Protein AF-A0A8J3J5U0-F1 (afdb_monomer)

Solvent-accessible surface area (backbone atoms only — not comparable to full-atom values): 22933 Å² total; per-residue (Å²): 98,50,50,56,31,54,29,42,77,69,65,77,41,85,82,63,86,63,45,81,45,39,28,64,78,39,50,27,55,73,53,52,75,66,55,39,52,50,54,44,53,35,33,76,72,68,76,41,70,80,75,30,63,83,58,35,53,33,34,42,68,49,36,49,50,44,53,49,60,57,48,64,39,69,44,48,36,51,39,63,75,75,34,54,66,44,64,46,70,44,30,29,45,64,28,76,70,48,70,59,35,47,71,56,46,54,56,49,64,71,42,88,31,40,71,44,25,50,26,11,32,44,29,41,44,35,68,78,40,48,59,72,59,51,49,74,72,51,48,76,70,35,67,56,52,46,47,53,74,72,55,80,90,36,63,71,48,37,39,48,52,17,56,38,28,70,40,40,37,44,87,89,56,94,58,87,37,73,72,82,44,48,76,49,75,56,91,55,31,39,37,38,38,51,44,65,49,48,25,32,24,49,49,85,90,60,44,24,45,47,22,75,67,56,47,54,50,49,67,53,68,74,52,66,90,42,31,29,41,36,35,38,26,22,55,48,75,75,57,44,58,17,53,32,27,44,25,37,25,36,47,52,35,38,60,36,92,49,63,71,52,12,52,52,26,50,48,50,32,72,74,64,70,46,58,44,37,32,40,14,52,68,38,42,47,52,50,42,50,50,52,29,39,46,21,46,22,75,70,31,96,70,41,28,39,30,36,38,37,38,18,22,77,76,31,34,26,37,33,32,44,52,46,51,72,84,67,55,76,28,47,38,32,38,41,33,48,31,16,71,83,60,72,61,53,74,69,55,52,48,50,59,57,45,22,62,32,75,64,44,26,52,52,22,47,49,51,13,45,75,62,67,46,77,80,72,78,59,42,72,48,77,77,42,70,83,38,66,56,45,45,49,71,47,78,49,77,54,88,59,36,33,34,39,36,36,31,26,64,42,62,49,99,87,63,50,69,36,76,37,84,73,47,75,46,79,58,24,84,82,93,76,89,124

InterPro domains:
  IPR018946 PhoD-like phosphatase, metallophosphatase domain [PF09423] (11-345)
  IPR018946 PhoD-like phosphatase, metallophosphatase domain [cd07389] (16-342)
  IPR029052 Metallo-dependent phosphatase-like [SSF56300] (4-319)
  IPR038607 PhoD-like superfamily [G3DSA:3.60.21.70] (2-411)

pLDDT: mean 91.61, std 9.48, range [34.69, 98.69]

Structure (mmCIF, N/CA/C/O backbone):
data_AF-A0A8J3J5U0-F1
#
_entry.id   AF-A0A8J3J5U0-F1
#
loop_
_atom_site.group_PDB
_atom_site.id
_atom_site.type_symbol
_atom_site.label_atom_id
_atom_site.label_alt_id
_atom_site.label_comp_id
_atom_site.label_asym_id
_atom_site.label_entity_id
_atom_site.label_seq_id
_atom_site.pdbx_PDB_ins_code
_atom_site.Cartn_x
_atom_site.Cartn_y
_atom_site.Cartn_z
_atom_site.occupancy
_atom_site.B_iso_or_equiv
_atom_site.auth_seq_id
_atom_site.auth_comp_id
_atom_site.auth_asym_id
_atom_site.auth_atom_id
_atom_site.pdbx_PDB_model_num
ATOM 1 N N . MET A 1 1 ? 12.249 0.630 10.870 1.00 86.06 1 MET A N 1
ATOM 2 C CA . MET A 1 1 ? 12.003 -0.765 11.300 1.00 86.06 1 MET A CA 1
ATOM 3 C C . MET A 1 1 ? 13.074 -1.263 12.272 1.00 86.06 1 MET A C 1
ATOM 5 O O . MET A 1 1 ? 12.746 -2.005 13.189 1.00 86.06 1 MET A O 1
ATOM 9 N N . ASP A 1 2 ? 14.311 -0.785 12.171 1.00 90.19 2 ASP A N 1
ATOM 10 C CA . ASP A 1 2 ? 15.461 -1.238 12.972 1.00 90.19 2 ASP A CA 1
ATOM 11 C C . ASP A 1 2 ? 15.232 -1.073 14.479 1.00 90.19 2 ASP A C 1
ATOM 13 O O . ASP A 1 2 ? 15.513 -1.967 15.272 1.00 90.19 2 ASP A O 1
ATOM 17 N N . THR A 1 3 ? 14.665 0.062 14.904 1.00 91.50 3 THR A N 1
ATOM 18 C CA . THR A 1 3 ? 14.332 0.295 16.318 1.00 91.50 3 THR A CA 1
ATOM 19 C C . THR A 1 3 ? 13.317 -0.722 16.843 1.00 91.50 3 THR A C 1
ATOM 21 O O . THR A 1 3 ? 13.433 -1.167 17.985 1.00 91.50 3 THR A O 1
ATOM 24 N N . PHE A 1 4 ? 12.362 -1.137 16.008 1.00 92.31 4 PHE A N 1
ATOM 25 C CA . PHE A 1 4 ? 11.393 -2.172 16.356 1.00 92.31 4 PHE A CA 1
ATOM 26 C C . PHE A 1 4 ? 12.051 -3.554 16.424 1.00 92.31 4 PHE A C 1
ATOM 28 O O . PHE A 1 4 ? 11.862 -4.255 17.415 1.00 92.31 4 PHE A O 1
ATOM 35 N N . ALA A 1 5 ? 12.907 -3.899 15.457 1.00 93.75 5 ALA A N 1
ATOM 36 C CA . ALA A 1 5 ? 13.697 -5.131 15.483 1.00 93.75 5 ALA A CA 1
ATOM 37 C C . ALA A 1 5 ? 14.547 -5.235 16.764 1.00 93.75 5 ALA A C 1
ATOM 39 O O . ALA A 1 5 ? 14.486 -6.229 17.485 1.00 93.75 5 ALA A O 1
ATOM 40 N N . ARG A 1 6 ? 15.261 -4.161 17.131 1.00 93.31 6 ARG A N 1
ATOM 41 C CA . ARG A 1 6 ? 16.031 -4.093 18.386 1.00 93.31 6 ARG A CA 1
ATOM 42 C C . ARG A 1 6 ? 15.146 -4.234 19.628 1.00 93.31 6 ARG A C 1
ATOM 44 O O . ARG A 1 6 ? 15.577 -4.843 20.605 1.00 93.31 6 ARG A O 1
ATOM 51 N N . ALA A 1 7 ? 13.942 -3.658 19.622 1.00 92.50 7 ALA A N 1
ATOM 52 C CA . ALA A 1 7 ? 12.998 -3.778 20.734 1.00 92.50 7 ALA A CA 1
ATOM 53 C C . ALA A 1 7 ? 12.477 -5.218 20.890 1.00 92.50 7 ALA A C 1
ATOM 55 O O . ALA A 1 7 ? 12.438 -5.735 22.006 1.00 92.50 7 ALA A O 1
ATOM 56 N N . LEU A 1 8 ? 12.157 -5.891 19.781 1.00 94.38 8 LEU A N 1
ATOM 57 C CA . LEU A 1 8 ? 11.786 -7.307 19.775 1.00 94.38 8 LEU A CA 1
ATOM 58 C C . LEU A 1 8 ? 12.929 -8.196 20.271 1.00 94.38 8 LEU A C 1
ATOM 60 O O . LEU A 1 8 ? 12.720 -9.014 21.163 1.00 94.38 8 LEU A O 1
ATOM 64 N N . ALA A 1 9 ? 14.152 -7.989 19.774 1.00 93.56 9 ALA A N 1
ATOM 65 C CA . ALA A 1 9 ? 15.324 -8.769 20.179 1.00 93.56 9 ALA A CA 1
ATOM 66 C C . ALA A 1 9 ? 15.627 -8.654 21.685 1.00 93.56 9 ALA A C 1
ATOM 68 O O . ALA A 1 9 ? 16.123 -9.595 22.299 1.00 93.56 9 ALA A O 1
ATOM 69 N N . LYS A 1 10 ? 15.307 -7.505 22.294 1.00 93.19 10 LYS A N 1
ATOM 70 C CA . LYS A 1 10 ? 15.446 -7.256 23.739 1.00 93.19 10 LYS A CA 1
ATOM 71 C C . LYS A 1 10 ? 14.232 -7.708 24.563 1.00 93.19 10 LYS A C 1
ATOM 73 O O . LYS A 1 10 ? 14.264 -7.576 25.784 1.00 93.19 10 LYS A O 1
ATOM 78 N N . GLY A 1 11 ? 13.156 -8.178 23.929 1.00 91.44 11 GLY A N 1
ATOM 79 C CA . GLY A 1 11 ? 11.898 -8.529 24.596 1.00 91.44 11 GLY A CA 1
ATOM 80 C C . GLY A 1 11 ? 11.127 -7.330 25.162 1.00 91.44 11 GLY A C 1
ATOM 81 O O . GLY A 1 11 ? 10.267 -7.506 26.022 1.00 91.44 11 GLY A O 1
ATOM 82 N N . SER A 1 12 ? 11.427 -6.106 24.716 1.00 89.44 12 SER A N 1
ATOM 83 C CA . SER A 1 12 ? 10.750 -4.881 25.171 1.00 89.44 12 SER A CA 1
ATOM 84 C C . SER A 1 12 ? 9.541 -4.492 24.312 1.00 89.44 12 SER A C 1
ATOM 86 O O . SER A 1 12 ? 8.812 -3.560 24.656 1.00 89.44 12 SER A O 1
ATOM 88 N N . ALA A 1 13 ? 9.296 -5.217 23.220 1.00 88.06 13 ALA A N 1
ATOM 89 C CA . ALA A 1 13 ? 8.082 -5.149 22.416 1.00 88.06 13 ALA A CA 1
ATOM 90 C C . ALA A 1 13 ? 7.481 -6.560 22.252 1.00 88.06 13 ALA A C 1
ATOM 92 O O . ALA A 1 13 ? 8.234 -7.534 22.229 1.00 88.06 13 ALA A O 1
ATOM 93 N N . PRO A 1 14 ? 6.145 -6.695 22.155 1.00 88.06 14 PRO A N 1
ATOM 94 C CA . PRO A 1 14 ? 5.520 -7.985 21.887 1.00 88.06 14 PRO A CA 1
ATOM 95 C C . PRO A 1 14 ? 5.815 -8.432 20.452 1.00 88.06 14 PRO A C 1
ATOM 97 O O . PRO A 1 14 ? 5.686 -7.632 19.525 1.00 88.06 14 PRO A O 1
ATOM 100 N N . THR A 1 15 ? 6.165 -9.705 20.272 1.00 92.56 15 THR A N 1
ATOM 101 C CA . THR A 1 15 ? 6.337 -10.305 18.944 1.00 92.56 15 THR A CA 1
ATOM 102 C C . THR A 1 15 ? 4.987 -10.379 18.228 1.00 92.56 15 THR A C 1
ATOM 104 O O . THR A 1 15 ? 4.058 -10.969 18.784 1.00 92.56 15 THR A O 1
ATOM 107 N N . PRO A 1 16 ? 4.843 -9.775 17.035 1.00 94.75 16 PRO A N 1
ATOM 108 C CA . PRO A 1 16 ? 3.620 -9.890 16.250 1.00 94.75 16 PRO A CA 1
ATOM 109 C C . PRO A 1 16 ? 3.515 -11.274 15.596 1.00 94.75 16 PRO A C 1
ATOM 111 O O . PRO A 1 16 ? 4.528 -11.886 15.264 1.00 94.75 16 PRO A O 1
ATOM 114 N N . ASP A 1 17 ? 2.287 -11.739 15.366 1.00 95.56 17 ASP A N 1
ATOM 115 C CA . ASP A 1 17 ? 2.029 -13.008 14.669 1.00 95.56 17 ASP A CA 1
ATOM 116 C C . ASP A 1 17 ? 2.301 -12.918 13.154 1.00 95.56 17 ASP A C 1
ATOM 118 O O . ASP A 1 17 ? 2.656 -13.907 12.517 1.00 95.56 17 ASP A O 1
ATOM 122 N N . LEU A 1 18 ? 2.124 -11.724 12.577 1.00 96.06 18 LEU A N 1
ATOM 123 C CA . LEU A 1 18 ? 2.351 -11.416 11.165 1.00 96.06 18 LEU A CA 1
ATOM 124 C C . LEU A 1 18 ? 2.783 -9.952 11.022 1.00 96.06 18 LEU A C 1
ATOM 126 O O . LEU A 1 18 ? 2.192 -9.062 11.640 1.00 96.06 18 LEU A O 1
ATOM 130 N N . MET A 1 19 ? 3.770 -9.698 10.167 1.00 96.00 19 MET A N 1
ATOM 131 C CA . MET A 1 19 ? 4.121 -8.362 9.689 1.00 96.00 19 MET A CA 1
ATOM 132 C C . MET A 1 19 ? 3.559 -8.143 8.280 1.00 96.00 19 MET A C 1
ATOM 134 O O . MET A 1 19 ? 3.800 -8.948 7.385 1.00 96.00 19 MET A O 1
ATOM 138 N N . LEU A 1 20 ? 2.827 -7.046 8.081 1.00 95.88 20 LEU A N 1
ATOM 139 C CA . LEU A 1 20 ? 2.331 -6.625 6.769 1.00 95.88 20 LEU A CA 1
ATOM 140 C C . LEU A 1 20 ? 3.130 -5.414 6.288 1.00 95.88 20 LEU A C 1
ATOM 142 O O . LEU A 1 20 ? 3.163 -4.399 6.984 1.00 95.88 20 LEU A O 1
ATOM 146 N N . LEU A 1 21 ? 3.750 -5.525 5.114 1.00 95.31 21 LEU A N 1
ATOM 147 C CA . LEU A 1 21 ? 4.428 -4.421 4.428 1.00 95.31 21 LEU A CA 1
ATOM 148 C C . LEU A 1 21 ? 3.601 -4.048 3.191 1.00 95.31 21 LEU A C 1
ATOM 150 O O . LEU A 1 21 ? 3.326 -4.903 2.356 1.00 95.31 21 LEU A O 1
ATOM 154 N N . LEU A 1 22 ? 3.126 -2.803 3.126 1.00 95.25 22 LEU A N 1
ATOM 155 C CA . LEU A 1 22 ? 2.072 -2.375 2.195 1.00 95.25 22 LEU A CA 1
ATOM 156 C C . LEU A 1 22 ? 2.564 -1.308 1.213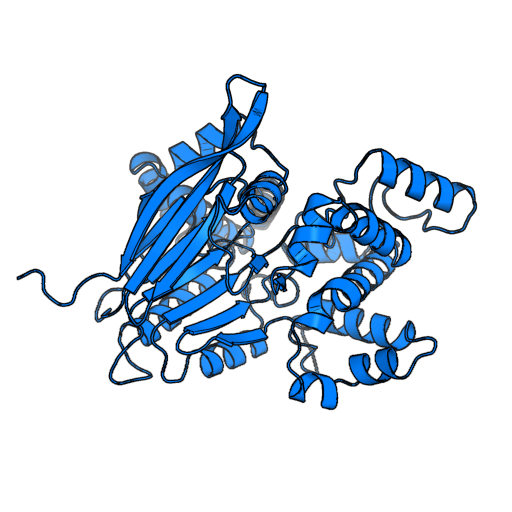 1.00 95.25 22 LEU A C 1
ATOM 158 O O . LEU A 1 22 ? 1.933 -0.271 1.080 1.00 95.25 22 LEU A O 1
ATOM 162 N N . GLY A 1 23 ? 3.712 -1.542 0.601 1.00 93.12 23 GLY A N 1
ATOM 163 C CA . GLY A 1 23 ? 4.376 -0.616 -0.314 1.00 93.12 23 GLY A CA 1
ATOM 164 C C . GLY A 1 23 ? 5.786 -0.222 0.099 1.00 93.12 23 GLY A C 1
ATOM 165 O O . GLY A 1 23 ? 6.167 -0.440 1.259 1.00 93.12 23 GLY A O 1
ATOM 166 N N . ASP A 1 24 ? 6.531 0.338 -0.848 1.00 92.88 24 ASP A N 1
ATOM 167 C CA . ASP A 1 24 ? 7.798 1.050 -0.666 1.00 92.88 24 ASP A CA 1
ATOM 168 C C . ASP A 1 24 ? 8.860 0.306 0.162 1.00 92.88 24 ASP A C 1
ATOM 170 O O . ASP A 1 24 ? 9.554 0.861 1.024 1.00 92.88 24 ASP A O 1
ATOM 174 N N . GLN A 1 25 ? 8.994 -0.997 -0.055 1.00 92.19 25 GLN A N 1
ATOM 175 C CA . GLN A 1 25 ? 10.065 -1.790 0.544 1.00 92.19 25 GLN A CA 1
ATOM 176 C C . GLN A 1 25 ? 11.408 -1.574 -0.162 1.00 92.19 25 GLN A C 1
ATOM 178 O O . GLN A 1 25 ? 12.465 -1.736 0.463 1.00 92.19 25 GLN A O 1
ATOM 183 N N . VAL A 1 26 ? 11.381 -1.216 -1.446 1.00 94.06 26 VAL A N 1
ATOM 184 C CA . VAL A 1 26 ? 12.545 -0.766 -2.220 1.00 94.06 26 VAL A CA 1
ATOM 185 C C . VAL A 1 26 ? 12.173 0.483 -3.016 1.00 94.06 26 VAL A C 1
ATOM 187 O O . VAL A 1 26 ? 11.036 0.624 -3.442 1.00 94.06 26 VAL A O 1
ATOM 190 N N . TYR A 1 27 ? 13.151 1.359 -3.247 1.00 94.38 27 TYR A N 1
ATOM 191 C CA . TYR A 1 27 ? 12.984 2.568 -4.054 1.00 94.38 27 TYR A CA 1
ATOM 192 C C . TYR A 1 27 ? 13.817 2.434 -5.327 1.00 94.38 27 TYR A C 1
ATOM 194 O O . TYR A 1 27 ? 15.049 2.446 -5.277 1.00 94.38 27 TYR A O 1
ATOM 202 N N . A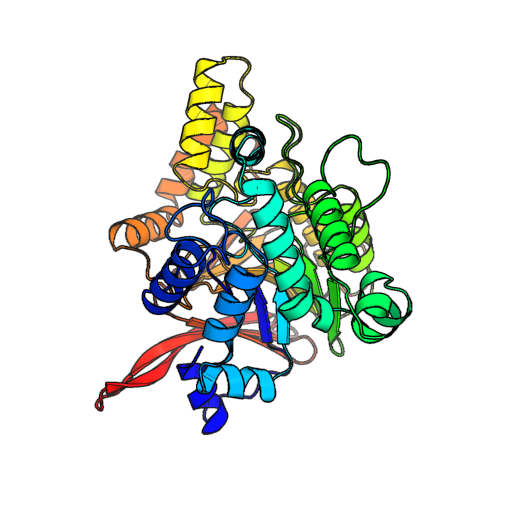LA A 1 28 ? 13.156 2.261 -6.469 1.00 95.69 28 ALA A N 1
ATOM 203 C CA . ALA A 1 28 ? 13.792 2.060 -7.770 1.00 95.69 28 ALA A CA 1
ATOM 204 C C . ALA A 1 28 ? 14.357 3.350 -8.372 1.00 95.69 28 ALA A C 1
ATOM 206 O O . ALA A 1 28 ? 15.203 3.311 -9.270 1.00 95.69 28 ALA A O 1
ATOM 207 N N . ASP A 1 29 ? 13.882 4.483 -7.883 1.00 93.38 29 ASP A N 1
ATOM 208 C CA . ASP A 1 29 ? 14.092 5.814 -8.423 1.00 93.38 29 ASP A CA 1
ATOM 209 C C . ASP A 1 29 ? 14.683 6.811 -7.415 1.00 93.38 29 ASP A C 1
ATOM 211 O O . ASP A 1 29 ? 15.313 7.786 -7.829 1.00 93.38 29 ASP A O 1
ATOM 215 N N . GLU A 1 30 ? 14.607 6.499 -6.119 1.00 91.50 30 GLU A N 1
ATOM 216 C CA . GLU A 1 30 ? 15.319 7.179 -5.030 1.00 91.50 30 GLU A CA 1
ATOM 217 C C . GLU A 1 30 ? 16.397 6.279 -4.393 1.00 91.50 30 GLU A C 1
ATOM 219 O O . GLU A 1 30 ? 16.357 5.917 -3.217 1.00 91.50 30 GLU A O 1
ATOM 224 N N . ILE A 1 31 ? 17.403 5.891 -5.182 1.00 93.56 31 ILE A N 1
ATOM 225 C CA . ILE A 1 31 ? 18.432 4.933 -4.744 1.00 93.56 31 ILE A CA 1
ATOM 226 C C . ILE A 1 31 ? 19.515 5.550 -3.841 1.00 93.56 31 ILE A C 1
ATOM 228 O O . ILE A 1 31 ? 19.903 6.721 -3.976 1.00 93.56 31 ILE A O 1
ATOM 232 N N . SER A 1 32 ? 20.104 4.711 -2.982 1.00 93.81 32 SER A N 1
ATOM 233 C CA . SER A 1 32 ? 21.257 5.071 -2.149 1.00 93.81 32 SER A CA 1
ATOM 234 C C . SER A 1 32 ? 22.496 5.443 -2.980 1.00 93.81 32 SER A C 1
ATOM 236 O O . SER A 1 32 ? 22.646 5.070 -4.147 1.00 93.81 32 SER A O 1
ATOM 238 N N . ALA A 1 33 ? 23.448 6.152 -2.364 1.00 95.25 33 ALA A N 1
ATOM 239 C CA . ALA A 1 33 ? 24.723 6.481 -3.008 1.00 95.25 33 ALA A CA 1
ATOM 240 C C . ALA A 1 33 ? 25.546 5.232 -3.383 1.00 95.25 33 ALA A C 1
ATOM 242 O O . ALA A 1 33 ? 26.272 5.246 -4.381 1.00 95.25 33 ALA A O 1
ATOM 243 N N . ASP A 1 34 ? 25.429 4.157 -2.600 1.00 95.38 34 ASP A N 1
ATOM 244 C CA . ASP A 1 34 ? 26.141 2.903 -2.838 1.00 95.38 34 ASP A CA 1
ATOM 245 C C . ASP A 1 34 ? 25.545 2.135 -4.010 1.00 95.38 34 ASP A C 1
ATOM 247 O O . ASP A 1 34 ? 26.286 1.737 -4.914 1.00 95.38 34 ASP A O 1
ATOM 251 N N . THR A 1 35 ? 24.219 2.012 -4.060 1.00 96.44 35 THR A N 1
ATOM 252 C CA . THR A 1 35 ? 23.536 1.444 -5.222 1.00 96.44 35 THR A CA 1
ATOM 253 C C . THR A 1 35 ? 23.808 2.282 -6.468 1.00 96.44 35 THR A C 1
ATOM 255 O O . THR A 1 35 ? 24.218 1.725 -7.480 1.00 96.44 35 THR A O 1
ATOM 258 N N . ARG A 1 36 ? 23.738 3.618 -6.401 1.00 96.69 36 ARG A N 1
ATOM 259 C CA . ARG A 1 36 ? 24.073 4.497 -7.539 1.00 96.69 36 ARG A CA 1
ATOM 260 C C . ARG A 1 36 ? 25.473 4.241 -8.100 1.00 96.69 36 ARG A C 1
ATOM 262 O O . ARG A 1 36 ? 25.663 4.244 -9.316 1.00 96.69 36 ARG A O 1
ATOM 269 N N . ARG A 1 37 ? 26.463 4.027 -7.228 1.00 96.50 37 ARG A N 1
ATOM 270 C CA . ARG A 1 37 ? 27.829 3.678 -7.641 1.00 96.50 37 ARG A CA 1
ATOM 271 C C . ARG A 1 37 ? 27.873 2.312 -8.327 1.00 96.50 37 ARG A C 1
ATOM 273 O O . ARG A 1 37 ? 28.507 2.204 -9.369 1.00 96.50 37 ARG A O 1
ATOM 280 N N . TYR A 1 38 ? 27.186 1.313 -7.778 1.00 96.38 38 TYR A N 1
ATOM 281 C CA . TYR A 1 38 ? 27.093 -0.023 -8.372 1.00 96.38 38 TYR A CA 1
ATOM 282 C C . TYR A 1 38 ? 26.438 -0.003 -9.765 1.00 96.38 38 TYR A C 1
ATOM 284 O O . TYR A 1 38 ? 26.995 -0.569 -10.704 1.00 96.38 38 TYR A O 1
ATOM 292 N N . LEU A 1 39 ? 25.309 0.700 -9.940 1.00 96.62 39 LEU A N 1
ATOM 293 C CA . LEU A 1 39 ? 24.639 0.781 -11.248 1.00 96.62 39 LEU A CA 1
ATOM 294 C C . LEU A 1 39 ? 25.520 1.488 -12.285 1.00 96.62 39 LEU A C 1
ATOM 296 O O . LEU A 1 39 ? 25.596 1.056 -13.433 1.00 96.62 39 LEU A O 1
ATOM 300 N N . ARG A 1 40 ? 26.211 2.565 -11.884 1.00 96.19 40 ARG A N 1
ATOM 301 C CA . ARG A 1 40 ? 27.166 3.272 -12.749 1.00 96.19 40 ARG A CA 1
ATOM 302 C C . ARG A 1 40 ? 28.281 2.343 -13.222 1.00 96.19 40 ARG A C 1
ATOM 304 O O . ARG A 1 40 ? 28.531 2.286 -14.419 1.00 96.19 40 ARG A O 1
ATOM 311 N N . ASP A 1 41 ? 28.890 1.604 -12.300 1.00 96.31 41 ASP A N 1
ATOM 312 C CA . ASP A 1 41 ? 29.972 0.663 -12.597 1.00 96.31 41 ASP A CA 1
ATOM 313 C C . ASP A 1 41 ? 29.521 -0.430 -13.581 1.00 96.31 41 ASP A C 1
ATOM 315 O O . ASP A 1 41 ? 30.170 -0.630 -14.608 1.00 96.31 41 ASP A O 1
ATOM 319 N N . ARG A 1 42 ? 28.348 -1.047 -13.360 1.00 96.44 42 ARG A N 1
ATOM 320 C CA . ARG A 1 42 ? 27.759 -2.011 -14.314 1.00 96.44 42 ARG A CA 1
ATOM 321 C C . ARG A 1 42 ? 27.585 -1.419 -15.711 1.00 96.44 42 ARG A C 1
ATOM 323 O O . ARG A 1 42 ? 27.869 -2.075 -16.710 1.00 96.44 42 ARG A O 1
ATOM 330 N N . ARG A 1 43 ? 27.094 -0.181 -15.797 1.00 95.88 43 ARG A N 1
ATOM 331 C CA . ARG A 1 43 ? 26.832 0.495 -17.078 1.00 95.88 43 ARG A CA 1
ATOM 332 C C . ARG A 1 43 ? 28.126 0.860 -17.803 1.00 95.88 43 ARG A C 1
ATOM 334 O O . ARG A 1 43 ? 28.193 0.690 -19.016 1.00 95.88 43 ARG A O 1
ATOM 341 N N . GLU A 1 44 ? 29.150 1.311 -17.080 1.00 95.62 44 GLU A N 1
ATOM 342 C CA . GLU A 1 44 ? 30.477 1.622 -17.633 1.00 95.62 44 GLU A CA 1
ATOM 343 C C . GLU A 1 44 ? 31.187 0.373 -18.186 1.00 95.62 44 GLU A C 1
ATOM 345 O O . GLU A 1 44 ? 31.877 0.467 -19.201 1.00 95.62 44 GLU A O 1
ATOM 350 N N . HIS A 1 45 ? 30.954 -0.799 -17.586 1.00 96.31 45 HIS A N 1
ATOM 351 C CA . HIS A 1 45 ? 31.491 -2.085 -18.049 1.00 96.31 45 HIS A CA 1
ATOM 352 C C . HIS A 1 45 ? 30.639 -2.783 -19.125 1.00 96.31 45 HIS A C 1
ATOM 354 O O . HIS A 1 45 ? 31.048 -3.812 -19.658 1.00 96.31 45 HIS A O 1
ATOM 360 N N . GLY A 1 46 ? 29.487 -2.216 -19.499 1.00 94.69 46 GLY A N 1
ATOM 361 C CA . GLY A 1 46 ? 28.594 -2.786 -20.516 1.00 94.69 46 GLY A CA 1
ATOM 362 C C . GLY A 1 46 ? 27.687 -3.916 -20.015 1.00 94.69 46 GLY A C 1
ATOM 363 O O . GLY A 1 46 ? 27.011 -4.548 -20.824 1.00 94.69 46 GLY A O 1
ATOM 364 N N . ASP A 1 47 ? 27.632 -4.136 -18.701 1.00 94.00 47 ASP A N 1
ATOM 365 C CA . ASP A 1 47 ? 26.835 -5.184 -18.058 1.00 94.00 47 ASP A CA 1
ATOM 366 C C . ASP A 1 47 ? 25.428 -4.713 -17.662 1.00 94.00 47 ASP A C 1
ATOM 368 O O . ASP A 1 47 ? 24.632 -5.519 -17.188 1.00 94.00 47 ASP A O 1
ATOM 372 N N . GLY A 1 48 ? 25.113 -3.422 -17.816 1.00 93.44 48 GLY A N 1
ATOM 373 C CA . GLY A 1 48 ? 23.837 -2.816 -17.422 1.00 93.44 48 GLY A CA 1
ATOM 374 C C . GLY A 1 48 ? 23.200 -1.933 -18.506 1.00 93.44 48 GLY A C 1
ATOM 375 O O . GLY A 1 48 ? 23.828 -1.618 -19.520 1.00 93.44 48 GLY A O 1
ATOM 376 N N . PRO A 1 49 ? 21.943 -1.501 -18.308 1.00 94.19 49 PRO A N 1
ATOM 377 C CA . PRO A 1 49 ? 21.211 -0.707 -19.289 1.00 94.19 49 PRO A CA 1
ATOM 378 C C . PRO A 1 49 ? 21.751 0.727 -19.375 1.00 94.19 49 PRO A C 1
ATOM 380 O O . PRO A 1 49 ? 21.767 1.455 -18.385 1.00 94.19 49 PRO A O 1
ATOM 383 N N . THR A 1 50 ? 22.149 1.162 -20.571 1.00 93.06 50 THR A N 1
ATOM 384 C CA . THR A 1 50 ? 22.695 2.514 -20.812 1.00 93.06 50 THR A CA 1
ATOM 385 C C . THR A 1 50 ? 21.639 3.550 -21.198 1.00 93.06 50 THR A C 1
ATOM 387 O O . THR A 1 50 ? 21.926 4.744 -21.205 1.00 93.06 50 THR A O 1
ATOM 390 N N . ASP A 1 51 ? 20.418 3.109 -21.508 1.00 93.75 51 ASP A N 1
ATOM 391 C CA . ASP A 1 51 ? 19.287 3.955 -21.896 1.00 93.75 51 ASP A CA 1
ATOM 392 C C . ASP A 1 51 ? 18.299 4.231 -20.749 1.00 93.75 51 ASP A C 1
ATOM 394 O O . ASP A 1 51 ? 17.380 5.034 -20.910 1.00 93.75 51 ASP A O 1
ATOM 398 N N . ALA A 1 52 ? 18.485 3.585 -19.593 1.00 92.88 52 ALA A N 1
ATOM 399 C CA . ALA A 1 52 ? 17.721 3.857 -18.379 1.00 92.88 52 ALA A CA 1
ATOM 400 C C . ALA A 1 52 ? 18.210 5.148 -17.685 1.00 92.88 52 ALA A C 1
ATOM 402 O O . ALA A 1 52 ? 19.378 5.522 -17.832 1.00 92.88 52 ALA A O 1
ATOM 403 N N . PRO A 1 53 ? 17.361 5.824 -16.886 1.00 93.69 53 PRO A N 1
ATOM 404 C CA . PRO A 1 53 ? 17.792 6.964 -16.081 1.00 93.69 53 PRO A CA 1
ATOM 405 C C . PRO A 1 53 ? 19.016 6.637 -15.205 1.00 93.6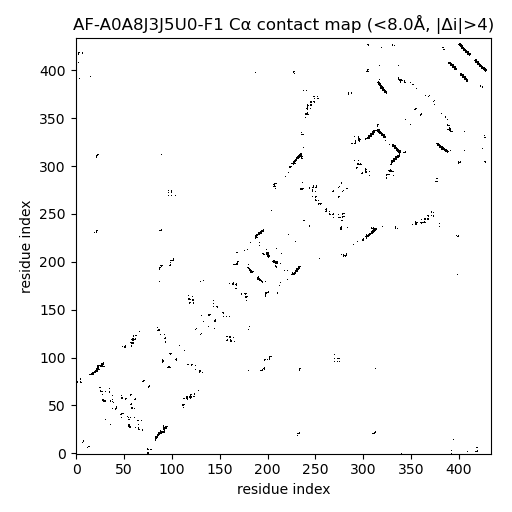9 53 PRO A C 1
ATOM 407 O O . PRO A 1 53 ? 19.110 5.566 -14.602 1.00 93.69 53 PRO A O 1
ATOM 410 N N . VAL A 1 54 ? 19.975 7.570 -15.145 1.00 89.00 54 VAL A N 1
ATOM 411 C CA . VAL A 1 54 ? 21.327 7.339 -14.589 1.00 89.00 54 VAL A CA 1
ATOM 412 C C . VAL A 1 54 ? 21.302 6.865 -13.135 1.00 89.00 54 VAL A C 1
ATOM 414 O O . VAL A 1 54 ? 22.081 5.991 -12.767 1.00 89.00 54 VAL A O 1
ATOM 417 N N . ASP A 1 55 ? 20.378 7.392 -12.339 1.00 90.38 55 ASP A N 1
ATOM 418 C CA . ASP A 1 55 ? 20.303 7.136 -10.902 1.00 90.38 55 ASP A CA 1
ATOM 419 C C . ASP A 1 55 ? 19.063 6.313 -10.528 1.00 90.38 55 ASP A C 1
ATOM 421 O O . ASP A 1 55 ? 18.494 6.503 -9.460 1.00 90.38 55 ASP A O 1
ATOM 425 N N . GLN A 1 56 ? 18.621 5.415 -11.411 1.00 96.00 56 GLN A N 1
ATOM 426 C CA . GLN A 1 56 ? 17.451 4.569 -11.178 1.00 96.00 56 GLN A CA 1
ATOM 427 C C . GLN A 1 56 ? 17.679 3.148 -11.703 1.00 96.00 56 GLN A C 1
ATOM 429 O O . GLN A 1 56 ? 18.401 2.970 -12.687 1.00 96.00 56 GLN A O 1
ATOM 434 N N . ALA A 1 57 ? 17.027 2.146 -11.116 1.00 97.31 57 ALA A N 1
ATOM 435 C CA . ALA A 1 57 ? 17.090 0.765 -11.593 1.00 97.31 57 ALA A CA 1
ATOM 436 C C . ALA A 1 57 ? 16.477 0.619 -12.997 1.00 97.31 57 ALA A C 1
ATOM 438 O O . ALA A 1 57 ? 15.449 1.226 -13.308 1.00 97.31 57 ALA A O 1
ATOM 439 N N . GLY A 1 58 ? 17.117 -0.148 -13.883 1.00 96.88 58 GLY A N 1
ATOM 440 C CA . GLY A 1 58 ? 16.684 -0.287 -15.281 1.00 96.88 58 GLY A CA 1
ATOM 441 C C . GLY A 1 58 ? 16.449 -1.719 -15.763 1.00 96.88 58 GLY A C 1
ATOM 442 O O . GLY A 1 58 ? 15.839 -1.906 -16.818 1.00 96.88 58 GLY A O 1
ATOM 443 N N . ASP A 1 59 ? 16.934 -2.724 -15.036 1.00 97.44 59 ASP A N 1
ATOM 444 C CA . ASP A 1 59 ? 16.817 -4.141 -15.383 1.00 97.44 59 ASP A CA 1
ATOM 445 C C . ASP A 1 59 ? 16.710 -5.030 -14.136 1.00 97.44 59 ASP A C 1
ATOM 447 O O . ASP A 1 59 ? 16.782 -4.547 -13.011 1.00 97.44 59 ASP A O 1
ATOM 451 N N . PHE A 1 60 ? 16.512 -6.336 -14.334 1.00 97.56 60 PHE A N 1
ATOM 452 C CA . PHE A 1 60 ? 16.348 -7.296 -13.238 1.00 97.56 60 PHE A CA 1
ATOM 453 C C . PHE A 1 60 ? 17.509 -7.273 -12.232 1.00 97.56 60 PHE A C 1
ATOM 455 O O . PHE A 1 60 ? 17.265 -7.330 -11.034 1.00 97.56 60 PHE A O 1
ATOM 462 N N . GLU A 1 61 ? 18.751 -7.156 -12.698 1.00 97.38 61 GLU A N 1
ATOM 463 C CA . GLU A 1 61 ? 19.931 -7.188 -11.828 1.00 97.38 61 GLU A CA 1
ATOM 464 C C . GLU A 1 61 ? 20.133 -5.859 -11.070 1.00 97.38 61 GLU A C 1
ATOM 466 O O . GLU A 1 61 ? 20.582 -5.842 -9.926 1.00 97.38 61 GLU A O 1
ATOM 471 N N . ASP A 1 62 ? 19.706 -4.728 -11.639 1.00 98.00 62 ASP A N 1
ATOM 472 C CA . ASP A 1 62 ? 19.612 -3.475 -10.888 1.00 98.00 62 ASP A CA 1
ATOM 473 C C . ASP A 1 62 ? 18.612 -3.629 -9.722 1.00 98.00 62 ASP A C 1
ATOM 475 O O . ASP A 1 62 ? 18.873 -3.160 -8.614 1.00 98.00 62 ASP A O 1
ATOM 479 N N . TYR A 1 63 ? 17.492 -4.332 -9.935 1.00 98.31 63 TYR A N 1
ATOM 480 C CA . TYR A 1 63 ? 16.521 -4.616 -8.875 1.00 98.31 63 TYR A CA 1
ATOM 481 C C . TYR A 1 63 ? 17.029 -5.617 -7.830 1.00 98.31 63 TYR A C 1
ATOM 483 O O . TYR A 1 63 ? 16.790 -5.411 -6.640 1.00 98.31 63 TYR A O 1
ATOM 491 N N . THR A 1 64 ? 17.749 -6.677 -8.217 1.00 97.38 64 THR A N 1
ATOM 492 C CA . THR A 1 64 ? 18.327 -7.630 -7.245 1.00 97.38 64 THR A CA 1
ATOM 493 C C . THR A 1 64 ? 19.282 -6.914 -6.289 1.00 97.38 64 THR A C 1
ATOM 495 O O . THR A 1 64 ? 19.282 -7.210 -5.091 1.00 97.38 64 THR A O 1
ATOM 498 N N . ARG A 1 65 ? 20.021 -5.902 -6.771 1.00 97.50 65 ARG A N 1
ATOM 499 C CA . ARG A 1 65 ? 20.830 -5.013 -5.926 1.00 97.50 65 ARG A CA 1
ATOM 500 C C . ARG A 1 65 ? 19.987 -4.244 -4.906 1.00 97.50 65 ARG A C 1
ATOM 502 O O . ARG A 1 65 ? 20.409 -4.176 -3.751 1.00 97.50 65 ARG A O 1
ATOM 509 N N . LEU A 1 66 ? 18.836 -3.689 -5.298 1.00 97.00 66 LEU A N 1
ATOM 510 C CA . LEU A 1 66 ? 17.941 -2.969 -4.378 1.00 97.00 66 LEU A CA 1
ATOM 511 C C . LEU A 1 66 ? 17.451 -3.881 -3.252 1.00 97.00 66 LEU A C 1
ATOM 513 O O . LEU A 1 66 ? 17.605 -3.548 -2.080 1.00 97.00 66 LEU A O 1
ATOM 517 N N . TYR A 1 67 ? 16.940 -5.064 -3.597 1.00 96.75 67 TYR A N 1
ATOM 518 C CA . TYR A 1 67 ? 16.483 -6.040 -2.604 1.00 96.75 67 TYR A CA 1
ATOM 519 C C . TYR A 1 67 ? 17.623 -6.523 -1.709 1.00 96.75 67 TYR A C 1
ATOM 521 O O . TYR A 1 67 ? 17.458 -6.623 -0.492 1.00 96.75 67 TYR A O 1
ATOM 529 N N . HIS A 1 68 ? 18.800 -6.782 -2.285 1.00 96.44 68 HIS A N 1
ATOM 530 C CA . HIS A 1 68 ? 19.976 -7.150 -1.509 1.00 96.44 68 HIS A CA 1
ATOM 531 C C . HIS A 1 68 ? 20.331 -6.052 -0.502 1.00 96.44 68 HIS A C 1
ATOM 533 O O . HIS A 1 68 ? 20.528 -6.346 0.673 1.00 96.44 68 HIS A O 1
ATOM 539 N N . GLU A 1 69 ? 20.413 -4.792 -0.924 1.00 94.94 69 GLU A N 1
ATOM 540 C CA . GLU A 1 69 ? 20.709 -3.669 -0.030 1.00 94.94 69 GLU A CA 1
ATOM 541 C C . GLU A 1 69 ? 19.657 -3.521 1.077 1.00 94.94 69 GLU A C 1
ATOM 543 O O . GLU A 1 69 ? 20.023 -3.503 2.252 1.00 94.94 69 GLU A O 1
ATOM 548 N N . SER A 1 70 ? 18.368 -3.512 0.731 1.00 92.25 70 SER A N 1
ATOM 549 C CA . SER A 1 70 ? 17.284 -3.325 1.702 1.00 92.25 70 SER A CA 1
ATOM 550 C C . SER A 1 70 ? 17.183 -4.459 2.726 1.00 92.25 70 SER A C 1
ATOM 552 O O . SER A 1 70 ? 16.843 -4.219 3.884 1.00 92.25 70 SER A O 1
ATOM 554 N N . TRP A 1 71 ? 17.422 -5.711 2.324 1.00 92.94 71 TRP A N 1
ATOM 555 C CA . TRP A 1 71 ? 17.100 -6.877 3.163 1.00 92.94 71 TRP A CA 1
ATOM 556 C C . TRP A 1 71 ? 18.307 -7.504 3.849 1.00 92.94 71 TRP A C 1
ATOM 558 O O . TRP A 1 71 ? 18.143 -8.396 4.684 1.00 92.94 71 TRP A O 1
ATOM 568 N N . THR A 1 72 ? 19.519 -7.061 3.513 1.00 94.38 72 THR A N 1
ATOM 569 C CA . THR A 1 72 ? 20.740 -7.520 4.191 1.00 94.38 72 THR A CA 1
ATOM 570 C C . THR A 1 72 ? 21.160 -6.637 5.359 1.00 94.38 72 THR A C 1
ATOM 572 O O . THR A 1 72 ? 22.078 -7.034 6.083 1.00 94.38 72 THR A O 1
ATOM 575 N N . ASP A 1 73 ? 20.463 -5.519 5.607 1.00 93.06 73 ASP A N 1
ATOM 576 C CA . ASP A 1 73 ? 20.590 -4.779 6.865 1.00 93.06 73 ASP A CA 1
ATOM 577 C C . ASP A 1 73 ? 20.439 -5.749 8.059 1.00 93.06 73 ASP A C 1
ATOM 579 O O . ASP A 1 73 ? 19.484 -6.534 8.083 1.00 93.06 73 ASP A O 1
ATOM 583 N N . PRO A 1 74 ? 21.370 -5.766 9.034 1.00 95.31 74 PRO A N 1
ATOM 584 C CA . PRO A 1 74 ? 21.376 -6.781 10.084 1.00 95.31 74 PRO A CA 1
ATOM 585 C C . PRO A 1 74 ? 20.085 -6.836 10.903 1.00 95.31 74 PRO A C 1
ATOM 587 O O . PRO A 1 74 ? 19.617 -7.929 11.239 1.00 95.31 74 PRO A O 1
ATOM 590 N N . GLU A 1 75 ? 19.503 -5.681 11.228 1.00 94.12 75 GLU A N 1
ATOM 591 C CA . GLU A 1 75 ? 18.273 -5.595 12.005 1.00 94.12 75 GLU A CA 1
ATOM 592 C C . GLU A 1 75 ? 17.057 -6.034 11.188 1.00 94.12 75 GLU A C 1
ATOM 594 O O . GLU A 1 75 ? 16.217 -6.779 11.706 1.00 94.12 75 GLU A O 1
ATOM 599 N N . ILE A 1 76 ? 16.968 -5.627 9.919 1.00 93.19 76 ILE A N 1
ATOM 600 C CA . ILE A 1 76 ? 15.874 -6.039 9.028 1.00 93.19 76 ILE A CA 1
ATOM 601 C C . ILE A 1 76 ? 15.955 -7.528 8.710 1.00 93.19 76 ILE A C 1
ATOM 603 O O . ILE A 1 76 ? 14.958 -8.239 8.837 1.00 93.19 76 ILE A O 1
ATOM 607 N N . ARG A 1 77 ? 17.144 -8.031 8.374 1.00 95.75 77 ARG A N 1
ATOM 608 C CA . ARG A 1 77 ? 17.381 -9.453 8.116 1.00 95.75 77 ARG A CA 1
ATOM 609 C C . ARG A 1 77 ? 16.978 -10.307 9.315 1.00 95.75 77 ARG A C 1
ATOM 611 O O . ARG A 1 77 ? 16.295 -11.318 9.153 1.00 95.75 77 ARG A O 1
ATOM 618 N N . TRP A 1 78 ? 17.387 -9.901 10.520 1.00 96.06 78 TRP A N 1
ATOM 619 C CA . TRP A 1 78 ? 16.983 -10.573 11.754 1.00 96.06 78 TRP A CA 1
ATOM 620 C C . TRP A 1 78 ? 15.460 -10.540 11.941 1.00 96.06 78 TRP A C 1
ATOM 622 O O . TRP A 1 78 ? 14.854 -11.579 12.210 1.00 96.06 78 TRP A O 1
ATOM 632 N N . LEU A 1 79 ? 14.822 -9.384 11.738 1.00 95.12 79 LEU A N 1
ATOM 633 C CA . LEU A 1 79 ? 13.370 -9.243 11.859 1.00 95.12 79 LEU A CA 1
ATOM 634 C C . LEU A 1 79 ? 12.620 -10.171 10.893 1.00 95.12 79 LEU A C 1
ATOM 636 O O . LEU A 1 79 ? 11.762 -10.937 11.328 1.00 95.12 79 LEU A O 1
ATOM 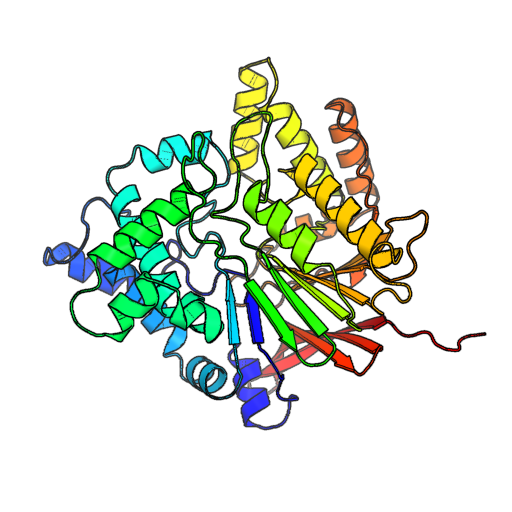640 N N . LEU A 1 80 ? 12.986 -10.166 9.609 1.00 94.38 80 LEU A N 1
ATOM 641 C CA . LEU A 1 80 ? 12.364 -11.009 8.581 1.00 94.38 80 LEU A CA 1
ATOM 642 C C . LEU A 1 80 ? 12.593 -12.508 8.830 1.00 94.38 80 LEU A C 1
ATOM 644 O O . LEU A 1 80 ? 11.760 -13.327 8.458 1.00 94.38 80 LEU A O 1
ATOM 648 N N . SER A 1 81 ? 13.686 -12.884 9.504 1.00 95.06 81 SER A N 1
ATOM 649 C CA . SER A 1 81 ? 13.934 -14.279 9.901 1.00 95.06 81 SER A CA 1
ATOM 650 C C . SER A 1 81 ? 13.145 -14.749 11.129 1.00 95.06 81 SER A C 1
ATOM 652 O O . SER A 1 81 ? 13.113 -15.947 11.405 1.00 95.06 81 SER A O 1
ATOM 654 N N . THR A 1 82 ? 12.550 -13.829 11.895 1.00 95.56 82 THR A N 1
ATOM 655 C CA . THR A 1 82 ? 11.920 -14.138 13.192 1.00 95.56 82 THR A CA 1
ATOM 656 C C . THR A 1 82 ? 10.411 -13.939 13.191 1.00 95.56 82 THR A C 1
ATOM 658 O O . THR A 1 82 ? 9.720 -14.548 14.007 1.00 95.56 82 THR A O 1
ATOM 661 N N . VAL A 1 83 ? 9.894 -13.120 12.275 1.00 95.75 83 VAL A N 1
ATOM 662 C CA . VAL A 1 83 ? 8.474 -12.789 12.164 1.00 95.75 83 VAL A CA 1
ATOM 663 C C . VAL A 1 83 ? 7.988 -13.137 10.755 1.00 95.75 83 VAL A C 1
ATOM 665 O O . VAL A 1 83 ? 8.550 -12.615 9.789 1.00 95.75 83 VAL A O 1
ATOM 668 N N . PRO A 1 84 ? 6.937 -13.969 10.602 1.00 95.25 84 PRO A N 1
ATOM 669 C CA . PRO A 1 84 ? 6.292 -14.174 9.310 1.00 95.25 84 PRO A CA 1
ATOM 670 C C . PRO A 1 84 ? 5.887 -12.834 8.698 1.00 95.25 84 PRO A C 1
ATOM 672 O O . PRO A 1 84 ? 5.339 -11.972 9.388 1.00 95.25 84 PRO A O 1
ATOM 675 N N . SER A 1 85 ? 6.143 -12.654 7.407 1.00 94.88 85 SER A N 1
ATOM 676 C CA . SER A 1 85 ? 5.805 -11.418 6.706 1.00 94.88 85 SER A CA 1
ATOM 677 C C . SER A 1 85 ? 5.036 -11.702 5.428 1.00 94.88 85 SER A C 1
ATOM 679 O O . SER A 1 85 ? 5.268 -12.713 4.769 1.00 94.88 85 SER A O 1
ATOM 681 N N . ALA A 1 86 ? 4.108 -10.808 5.109 1.00 95.81 86 ALA A N 1
ATOM 682 C CA . ALA A 1 86 ? 3.447 -10.747 3.817 1.00 95.81 86 ALA A CA 1
ATOM 683 C C . ALA A 1 86 ? 3.539 -9.313 3.294 1.00 95.81 86 ALA A C 1
ATOM 685 O O . ALA A 1 86 ? 3.543 -8.351 4.074 1.00 95.81 86 ALA A O 1
ATOM 686 N N . MET A 1 87 ? 3.692 -9.178 1.982 1.00 96.00 87 MET A N 1
ATOM 687 C CA . MET A 1 87 ? 4.093 -7.915 1.357 1.00 96.00 87 MET A CA 1
ATOM 688 C C . MET A 1 87 ? 3.223 -7.598 0.142 1.00 96.00 87 MET A C 1
ATOM 690 O O . MET A 1 87 ? 2.653 -8.509 -0.454 1.00 96.00 87 MET A O 1
ATOM 694 N N . ILE A 1 88 ? 3.095 -6.327 -0.209 1.00 96.50 88 ILE A N 1
ATOM 695 C CA . ILE A 1 88 ? 2.592 -5.864 -1.508 1.00 96.50 88 ILE A CA 1
ATOM 696 C C . ILE A 1 88 ? 3.413 -4.637 -1.919 1.00 96.50 88 ILE A C 1
ATOM 698 O O . ILE A 1 88 ? 3.850 -3.890 -1.039 1.00 96.50 88 ILE A O 1
ATOM 702 N N . PHE A 1 89 ? 3.654 -4.467 -3.220 1.00 95.88 89 PHE A N 1
ATOM 703 C CA . PHE A 1 89 ? 4.318 -3.283 -3.771 1.00 95.88 89 PHE A CA 1
ATOM 704 C C . PHE A 1 89 ? 3.426 -2.035 -3.689 1.00 95.88 89 PHE A C 1
ATOM 706 O O . PHE A 1 89 ? 2.205 -2.132 -3.529 1.00 95.88 89 PHE A O 1
ATOM 713 N N . ASP A 1 90 ? 4.051 -0.883 -3.882 1.00 95.06 90 ASP A N 1
ATOM 714 C CA . ASP A 1 90 ? 3.467 0.373 -4.331 1.00 95.06 90 ASP A CA 1
ATOM 715 C C . ASP A 1 90 ? 4.214 0.867 -5.587 1.00 95.06 90 ASP A C 1
ATOM 717 O O . ASP A 1 90 ? 4.670 0.054 -6.398 1.00 95.06 90 ASP A O 1
ATOM 721 N N . ASP A 1 91 ? 4.261 2.171 -5.837 1.00 93.94 91 ASP A N 1
ATOM 722 C CA . ASP A 1 91 ? 4.904 2.750 -7.015 1.00 93.94 91 ASP A CA 1
ATOM 723 C C . ASP A 1 91 ? 6.420 2.753 -6.960 1.00 93.94 91 ASP A C 1
ATOM 725 O O . ASP A 1 91 ? 7.028 2.387 -7.969 1.00 93.94 91 ASP A O 1
ATOM 729 N N . HIS A 1 92 ? 7.037 3.106 -5.832 1.00 94.38 92 HIS A N 1
ATOM 730 C CA . HIS A 1 92 ? 8.496 3.197 -5.745 1.00 94.38 92 HIS A CA 1
ATOM 731 C C . HIS A 1 92 ? 9.209 1.857 -5.983 1.00 94.38 92 HIS A C 1
ATOM 733 O O . HIS A 1 92 ? 10.381 1.849 -6.376 1.00 94.38 92 HIS A O 1
ATOM 739 N N . GLU A 1 93 ? 8.513 0.718 -5.890 1.00 95.00 93 GLU A N 1
ATOM 740 C CA . GLU A 1 93 ? 9.016 -0.564 -6.397 1.00 95.00 93 GLU A CA 1
ATOM 741 C C . GLU A 1 93 ? 9.336 -0.548 -7.896 1.00 95.00 93 GLU A C 1
ATOM 743 O O . GLU A 1 93 ? 10.153 -1.346 -8.349 1.00 95.00 93 GLU A O 1
ATOM 748 N N . ILE A 1 94 ? 8.711 0.320 -8.689 1.00 96.75 94 ILE A N 1
ATOM 749 C CA . ILE A 1 94 ? 8.938 0.463 -10.129 1.00 96.75 94 ILE A CA 1
ATOM 750 C C . ILE A 1 94 ? 9.497 1.849 -10.450 1.00 96.75 94 ILE A C 1
ATOM 752 O O . ILE A 1 94 ? 10.574 1.952 -11.040 1.00 96.75 94 ILE A O 1
ATOM 756 N N . VAL A 1 95 ? 8.755 2.898 -10.122 1.00 94.56 95 VAL A N 1
ATOM 757 C CA . VAL A 1 95 ? 9.100 4.319 -10.249 1.00 94.56 95 VAL A CA 1
ATOM 758 C C . VAL A 1 95 ? 7.970 5.118 -9.603 1.00 94.56 95 VAL A C 1
ATOM 760 O O . VAL A 1 95 ? 6.818 4.716 -9.754 1.00 94.56 95 VAL A O 1
ATOM 763 N N . ASP A 1 96 ? 8.283 6.245 -8.975 1.00 91.44 96 ASP A N 1
ATOM 764 C CA . ASP A 1 96 ? 7.307 7.227 -8.500 1.00 91.44 96 ASP A CA 1
ATOM 765 C C . ASP A 1 96 ? 6.182 7.451 -9.524 1.00 91.44 96 ASP A C 1
ATOM 767 O O . ASP A 1 96 ? 6.417 7.504 -10.749 1.00 91.44 96 ASP A O 1
ATOM 771 N N . ASP A 1 97 ? 4.950 7.547 -9.017 1.00 89.38 97 ASP A N 1
ATOM 772 C CA . ASP A 1 97 ? 3.754 7.838 -9.807 1.00 89.38 97 ASP A CA 1
ATOM 773 C C . ASP A 1 97 ? 3.366 6.675 -10.765 1.00 89.38 97 ASP A C 1
ATOM 775 O O . ASP A 1 97 ? 2.632 6.842 -11.756 1.00 89.38 97 ASP A O 1
ATOM 779 N N . TRP A 1 98 ? 3.874 5.453 -10.522 1.00 94.38 98 TRP A N 1
ATOM 780 C CA . TRP A 1 98 ? 3.614 4.300 -11.389 1.00 94.38 98 TRP A CA 1
ATOM 781 C C . TRP A 1 98 ? 2.115 4.026 -11.520 1.00 94.38 98 TRP A C 1
ATOM 783 O O . TRP A 1 98 ? 1.392 3.767 -10.555 1.00 94.38 98 TRP A O 1
ATOM 793 N N . ASN A 1 99 ? 1.653 4.056 -12.776 1.00 92.94 99 ASN A N 1
ATOM 794 C CA . ASN A 1 99 ? 0.252 3.903 -13.158 1.00 92.94 99 ASN A CA 1
ATOM 795 C C . ASN A 1 99 ? -0.666 4.991 -12.570 1.00 92.94 99 ASN A C 1
ATOM 797 O O . ASN A 1 99 ? -1.839 4.732 -12.299 1.00 92.94 99 ASN A O 1
ATOM 801 N N . THR A 1 100 ? -0.178 6.226 -12.442 1.00 91.12 100 THR A N 1
ATOM 802 C CA . THR A 1 100 ? -0.990 7.386 -12.039 1.00 91.12 100 THR A CA 1
ATOM 803 C C . THR A 1 100 ? -2.104 7.703 -13.065 1.00 91.12 100 THR A C 1
ATOM 805 O O . THR A 1 100 ? -3.276 7.799 -12.707 1.00 91.12 100 THR A O 1
ATOM 808 N N . SER A 1 101 ? -1.814 7.770 -14.378 1.00 92.94 101 SER A N 1
ATOM 809 C CA . SER A 1 101 ? -2.826 7.955 -15.447 1.00 92.94 101 SER A CA 1
ATOM 810 C C . SER A 1 101 ? -2.466 7.322 -16.782 1.00 92.94 101 SER A C 1
ATOM 812 O O . SER A 1 101 ? -1.327 6.941 -17.042 1.00 92.94 101 SER A O 1
ATOM 814 N N . ALA A 1 102 ? -3.447 7.302 -17.695 1.00 93.12 102 ALA A N 1
ATOM 815 C CA . ALA A 1 102 ? -3.236 6.949 -19.093 1.00 93.12 102 ALA A CA 1
ATOM 816 C C . ALA A 1 102 ? -2.193 7.842 -19.781 1.00 93.12 102 ALA A C 1
ATOM 818 O O . ALA A 1 102 ? -1.366 7.314 -20.518 1.00 93.12 102 ALA A O 1
ATOM 819 N N . ALA A 1 103 ? -2.199 9.157 -19.528 1.00 93.00 103 ALA A N 1
ATOM 820 C CA . ALA A 1 103 ? -1.248 10.082 -20.144 1.00 93.00 103 ALA A CA 1
ATOM 821 C C . ALA A 1 103 ? 0.183 9.830 -19.650 1.00 93.00 103 ALA A C 1
ATOM 823 O O . ALA A 1 103 ? 1.119 9.821 -20.448 1.00 93.00 103 ALA A O 1
ATOM 824 N N . TRP A 1 104 ? 0.360 9.594 -18.347 1.00 94.31 104 TRP A N 1
ATOM 825 C CA . TRP A 1 104 ? 1.646 9.174 -17.790 1.00 94.31 104 TRP A CA 1
ATOM 826 C C . TRP A 1 104 ? 2.105 7.845 -18.401 1.00 94.31 104 TRP A C 1
ATOM 828 O O . TRP A 1 104 ? 3.222 7.741 -18.913 1.00 94.31 104 TRP A O 1
ATOM 838 N N . ARG A 1 105 ? 1.201 6.862 -18.456 1.00 94.19 105 ARG A N 1
ATOM 839 C CA . ARG A 1 105 ? 1.500 5.513 -18.940 1.00 94.19 105 ARG A CA 1
ATOM 840 C C . ARG A 1 105 ? 1.867 5.483 -20.420 1.00 94.19 105 ARG A C 1
ATOM 842 O O . ARG A 1 105 ? 2.766 4.747 -20.810 1.00 94.19 105 ARG A O 1
ATOM 849 N N . GLU A 1 106 ? 1.197 6.278 -21.249 1.00 94.56 106 GLU A N 1
ATOM 850 C CA . GLU A 1 106 ? 1.540 6.436 -22.665 1.00 94.56 106 GLU A CA 1
ATOM 851 C C . GLU A 1 106 ? 2.956 6.997 -22.830 1.00 94.56 106 GLU A C 1
ATOM 853 O O . GLU A 1 106 ? 3.759 6.430 -23.574 1.00 94.56 106 GLU A O 1
ATOM 858 N N . ARG A 1 107 ? 3.295 8.060 -22.087 1.00 95.12 107 ARG A N 1
ATOM 859 C CA . ARG A 1 107 ? 4.626 8.677 -22.151 1.00 95.12 107 ARG A CA 1
ATOM 860 C C . ARG A 1 107 ? 5.723 7.726 -21.695 1.00 95.12 107 ARG A C 1
ATOM 862 O O . ARG A 1 107 ? 6.729 7.604 -22.388 1.00 95.12 107 ARG A O 1
ATOM 869 N N . VAL A 1 108 ? 5.542 7.050 -20.560 1.00 94.62 108 VAL A N 1
ATOM 870 C CA . VAL A 1 108 ? 6.584 6.163 -20.031 1.00 94.62 108 VAL A CA 1
ATOM 871 C C . VAL A 1 108 ? 6.774 4.939 -20.933 1.00 94.62 108 VAL A C 1
ATOM 873 O O . VAL A 1 108 ? 7.908 4.583 -21.246 1.00 94.62 108 VAL A O 1
ATOM 876 N N . ARG A 1 109 ? 5.686 4.359 -21.468 1.00 94.81 109 ARG A N 1
ATOM 877 C CA . ARG A 1 109 ? 5.746 3.219 -22.402 1.00 94.81 109 ARG A CA 1
ATOM 878 C C . ARG A 1 109 ? 6.367 3.570 -23.755 1.00 94.81 109 ARG A C 1
ATOM 880 O O . ARG A 1 109 ? 6.821 2.663 -24.445 1.00 94.81 109 ARG A O 1
ATOM 887 N N . ALA A 1 110 ? 6.392 4.849 -24.134 1.00 96.56 110 ALA A N 1
ATOM 888 C CA . ALA A 1 110 ? 7.072 5.318 -25.340 1.00 96.56 110 ALA A CA 1
ATOM 889 C C . ALA A 1 110 ? 8.602 5.405 -25.182 1.00 96.56 110 ALA A C 1
ATOM 891 O O . ALA A 1 110 ? 9.312 5.586 -26.172 1.00 96.56 110 ALA A O 1
ATOM 892 N N . THR A 1 111 ? 9.127 5.283 -23.960 1.00 96.69 111 THR A N 1
ATOM 893 C CA . THR A 1 111 ? 10.574 5.241 -23.721 1.00 96.69 111 THR A CA 1
ATOM 894 C C . THR A 1 111 ? 11.165 3.881 -24.099 1.00 96.69 111 THR A C 1
ATOM 896 O O . THR A 1 111 ? 10.487 2.854 -24.080 1.00 96.69 111 THR A O 1
ATOM 899 N N . THR A 1 112 ? 12.459 3.852 -24.423 1.00 95.81 112 THR A N 1
ATOM 900 C CA . THR A 1 112 ? 13.158 2.610 -24.796 1.00 95.81 112 THR A CA 1
ATOM 901 C C . THR A 1 112 ? 13.452 1.706 -23.600 1.00 95.81 112 THR A C 1
ATOM 903 O O . THR A 1 112 ? 13.530 0.488 -23.756 1.00 95.81 112 THR A O 1
ATOM 906 N N . TRP A 1 113 ? 13.573 2.288 -22.405 1.00 95.50 113 TRP A N 1
ATOM 907 C CA . TRP A 1 113 ? 13.974 1.583 -21.190 1.00 95.50 113 TRP A CA 1
ATOM 908 C C . TRP A 1 113 ? 12.794 0.953 -20.435 1.00 95.50 113 TRP A C 1
ATOM 910 O O . TRP A 1 113 ? 12.992 -0.043 -19.734 1.00 95.50 113 TRP A O 1
ATOM 920 N N . TRP A 1 114 ? 11.568 1.474 -20.590 1.00 96.50 114 TRP A N 1
ATOM 921 C CA . TRP A 1 114 ? 10.396 1.013 -19.830 1.00 96.50 114 TRP A CA 1
ATOM 922 C C . TRP A 1 114 ? 10.130 -0.496 -19.925 1.00 96.50 114 TRP A C 1
ATOM 924 O O . TRP A 1 114 ? 9.943 -1.117 -18.877 1.00 96.50 114 TRP A O 1
ATOM 934 N N . PRO A 1 115 ? 10.168 -1.141 -21.114 1.00 96.00 115 PRO A N 1
ATOM 935 C CA . PRO A 1 115 ? 9.923 -2.580 -21.209 1.00 96.00 115 PRO A CA 1
ATOM 936 C C . PRO A 1 115 ? 10.901 -3.418 -20.378 1.00 96.00 115 PRO A C 1
ATOM 938 O O . PRO A 1 115 ? 10.508 -4.433 -19.808 1.00 96.00 115 PRO A O 1
ATOM 941 N N . ARG A 1 116 ? 12.169 -2.995 -20.290 1.00 96.81 116 ARG A N 1
ATOM 942 C CA . ARG A 1 116 ? 13.183 -3.688 -19.486 1.00 96.81 116 ARG A CA 1
ATOM 943 C C . ARG A 1 116 ? 12.958 -3.451 -17.996 1.00 96.81 116 ARG A C 1
ATOM 945 O O . ARG A 1 116 ? 13.020 -4.410 -17.228 1.00 96.81 116 ARG A O 1
ATOM 952 N N . ARG A 1 117 ? 12.635 -2.210 -17.610 1.00 97.31 117 ARG A N 1
ATOM 953 C CA . ARG A 1 117 ? 12.342 -1.862 -16.216 1.00 97.31 117 ARG A CA 1
ATOM 954 C C . ARG A 1 117 ? 11.162 -2.659 -15.681 1.00 97.31 117 ARG A C 1
ATOM 956 O O . ARG A 1 117 ? 11.310 -3.312 -14.658 1.00 97.31 117 ARG A O 1
ATOM 963 N N . ILE A 1 118 ? 10.020 -2.635 -16.368 1.00 96.94 118 ILE A N 1
ATOM 964 C CA . ILE A 1 118 ? 8.803 -3.276 -15.856 1.00 96.94 118 ILE A CA 1
ATOM 965 C C . ILE A 1 118 ? 8.975 -4.793 -15.714 1.00 96.94 118 ILE A C 1
ATOM 967 O O . ILE A 1 118 ? 8.509 -5.384 -14.743 1.00 96.94 118 ILE A O 1
ATOM 971 N N . VAL A 1 119 ? 9.720 -5.416 -16.638 1.00 97.69 119 VAL A N 1
ATOM 972 C CA . VAL A 1 119 ? 10.102 -6.828 -16.530 1.00 97.69 119 VAL A CA 1
ATOM 973 C C . VAL A 1 119 ? 10.990 -7.058 -15.313 1.00 97.69 119 VAL A C 1
ATOM 975 O O . VAL A 1 119 ? 10.689 -7.942 -14.519 1.00 97.69 119 VAL A O 1
ATOM 978 N N . GLY A 1 120 ? 12.055 -6.269 -15.145 1.00 98.00 120 GLY A N 1
ATOM 979 C CA . GLY A 1 120 ? 12.972 -6.402 -14.013 1.00 98.00 120 GLY A CA 1
ATOM 980 C C . GLY A 1 120 ? 12.293 -6.193 -12.658 1.00 98.00 120 GLY A C 1
ATOM 981 O O . GLY A 1 120 ? 12.487 -6.998 -11.747 1.00 98.00 120 GLY A O 1
ATOM 982 N N . GLY A 1 121 ? 11.460 -5.161 -12.546 1.00 97.81 121 GLY A N 1
ATOM 983 C CA . GLY A 1 121 ? 10.782 -4.783 -11.309 1.00 97.81 121 GLY A CA 1
ATOM 984 C C . GLY A 1 121 ? 9.744 -5.811 -10.877 1.00 97.81 121 GLY A C 1
ATOM 985 O O . GLY A 1 121 ? 9.825 -6.337 -9.772 1.00 97.81 121 GLY A O 1
ATOM 986 N N . LEU A 1 122 ? 8.826 -6.206 -11.765 1.00 97.75 122 LEU A N 1
ATOM 987 C CA . LEU A 1 122 ? 7.796 -7.190 -11.408 1.00 97.75 122 LEU A CA 1
ATOM 988 C C . LEU A 1 122 ? 8.351 -8.609 -11.240 1.00 97.75 122 LEU A C 1
ATOM 990 O O . LEU A 1 122 ? 7.858 -9.363 -10.401 1.00 97.75 122 LEU A O 1
ATOM 994 N N . ALA A 1 123 ? 9.379 -8.990 -12.006 1.00 97.50 123 ALA A N 1
ATOM 995 C CA . ALA A 1 123 ? 10.038 -10.282 -11.823 1.00 97.50 123 ALA A CA 1
ATOM 996 C C . ALA A 1 123 ? 10.766 -10.359 -10.476 1.00 97.50 123 ALA A C 1
ATOM 998 O O . ALA A 1 123 ? 10.626 -11.352 -9.764 1.00 97.50 123 ALA A O 1
ATOM 999 N N . SER A 1 124 ? 11.528 -9.322 -10.116 1.00 97.62 124 SER A N 1
ATOM 1000 C CA . SER A 1 124 ? 12.233 -9.272 -8.830 1.00 97.62 124 SER A CA 1
ATOM 1001 C C . SER A 1 124 ? 11.254 -9.186 -7.657 1.00 97.62 124 SER A C 1
ATOM 1003 O O . SER A 1 124 ? 11.389 -9.971 -6.722 1.00 97.62 124 SER A O 1
ATOM 1005 N N . TYR A 1 125 ? 10.210 -8.354 -7.749 1.00 97.44 125 TYR A N 1
ATOM 1006 C CA . TYR A 1 125 ? 9.104 -8.333 -6.789 1.00 97.44 125 TYR A CA 1
ATOM 1007 C C . TYR A 1 125 ? 8.500 -9.725 -6.595 1.00 97.44 125 TYR A C 1
ATOM 1009 O O . TYR A 1 125 ? 8.317 -10.182 -5.465 1.00 97.44 125 TYR A O 1
ATOM 1017 N N . TRP A 1 126 ? 8.225 -10.447 -7.687 1.00 96.69 126 TRP A N 1
ATOM 1018 C CA . TRP A 1 126 ? 7.646 -11.778 -7.562 1.00 96.69 126 TRP A CA 1
ATOM 1019 C C . TRP A 1 126 ? 8.582 -12.744 -6.826 1.00 96.69 126 TRP A C 1
ATOM 1021 O O . TRP A 1 126 ? 8.130 -13.464 -5.938 1.00 96.69 126 TRP A O 1
ATOM 1031 N N . VAL A 1 127 ? 9.879 -12.731 -7.153 1.00 95.56 127 VAL A N 1
ATOM 1032 C CA . VAL A 1 127 ? 10.881 -13.621 -6.541 1.00 95.56 127 VAL A CA 1
ATOM 1033 C C . VAL A 1 127 ? 11.079 -13.310 -5.063 1.00 95.56 127 VAL A C 1
ATOM 1035 O O . VAL A 1 127 ? 11.063 -14.222 -4.237 1.00 95.56 127 VAL A O 1
ATOM 1038 N N . TYR A 1 128 ? 11.296 -12.040 -4.732 1.00 96.00 128 TYR A N 1
ATOM 1039 C CA . TYR A 1 128 ? 11.664 -11.638 -3.383 1.00 96.00 128 TYR A CA 1
ATOM 1040 C C . TYR A 1 128 ? 10.439 -11.568 -2.464 1.00 96.00 128 TYR A C 1
ATOM 1042 O O . TYR A 1 128 ? 10.547 -11.950 -1.302 1.00 96.00 128 TYR A O 1
ATOM 1050 N N . GLN A 1 129 ? 9.270 -11.161 -2.970 1.00 95.31 129 GLN A N 1
ATOM 1051 C CA . GLN A 1 129 ? 8.085 -10.866 -2.156 1.00 95.31 129 GLN A CA 1
ATOM 1052 C C . GLN A 1 129 ? 6.880 -11.758 -2.482 1.00 95.31 129 GLN A C 1
ATOM 1054 O O . GLN A 1 129 ? 6.446 -12.526 -1.620 1.00 95.31 129 GLN A O 1
ATOM 1059 N N . GLN A 1 130 ? 6.339 -11.706 -3.709 1.00 95.12 130 GLN A N 1
ATOM 1060 C CA . GLN A 1 130 ? 5.054 -12.361 -4.022 1.00 95.12 130 GLN A CA 1
ATOM 1061 C C . GLN A 1 130 ? 5.076 -13.872 -3.810 1.00 95.12 130 GLN A C 1
ATOM 1063 O O . GLN A 1 130 ? 4.078 -14.436 -3.362 1.00 95.12 130 GLN A O 1
ATOM 1068 N N . LEU A 1 131 ? 6.187 -14.535 -4.137 1.00 94.19 131 LEU A N 1
ATOM 1069 C CA . LEU A 1 131 ? 6.311 -15.986 -4.026 1.00 94.19 131 LEU A CA 1
ATOM 1070 C C . LEU A 1 131 ? 5.995 -16.472 -2.602 1.00 94.19 131 LEU A C 1
ATOM 1072 O O . LEU A 1 131 ? 5.370 -17.518 -2.443 1.00 94.19 131 LEU A O 1
ATOM 1076 N N . GLY A 1 132 ? 6.361 -15.690 -1.580 1.00 93.00 132 GLY A N 1
ATOM 1077 C CA . GLY A 1 132 ? 6.057 -15.981 -0.176 1.00 93.00 132 GLY A CA 1
ATOM 1078 C C . GLY A 1 132 ? 4.595 -15.749 0.225 1.00 93.00 132 GLY A C 1
ATOM 1079 O O . GLY A 1 132 ? 4.143 -16.322 1.214 1.00 93.00 132 GLY A O 1
ATOM 1080 N N . ASN A 1 133 ? 3.838 -14.958 -0.544 1.00 94.56 133 ASN A N 1
ATOM 1081 C CA . ASN A 1 133 ? 2.414 -14.699 -0.301 1.00 94.56 133 ASN A CA 1
ATOM 1082 C C . ASN A 1 133 ? 1.506 -15.832 -0.816 1.00 94.56 133 ASN A C 1
ATOM 1084 O O . ASN A 1 133 ? 0.328 -15.891 -0.455 1.00 94.56 133 ASN A O 1
ATOM 1088 N N . LEU A 1 134 ? 2.017 -16.709 -1.689 1.00 92.06 134 LEU A N 1
ATOM 1089 C CA . LEU A 1 134 ? 1.235 -17.789 -2.283 1.00 92.06 134 LEU A CA 1
ATOM 1090 C C . LEU A 1 134 ? 0.997 -18.921 -1.276 1.00 92.06 134 LEU A C 1
ATOM 1092 O O . LEU A 1 134 ? 1.915 -19.431 -0.636 1.00 92.06 134 LEU A O 1
ATOM 1096 N N . THR A 1 135 ? -0.255 -19.365 -1.176 1.00 90.62 135 THR A N 1
ATOM 1097 C CA . THR A 1 135 ? -0.609 -20.562 -0.400 1.00 90.62 135 THR A CA 1
ATOM 1098 C C . THR A 1 135 ? -0.021 -21.830 -1.035 1.00 90.62 135 THR A C 1
ATOM 1100 O O . THR A 1 135 ? 0.236 -21.849 -2.240 1.00 90.62 135 THR A O 1
ATOM 1103 N N . PRO A 1 136 ? 0.129 -22.935 -0.279 1.00 91.12 136 PRO A N 1
ATOM 1104 C CA . PRO A 1 136 ? 0.578 -24.210 -0.842 1.00 91.12 136 PRO A CA 1
ATOM 1105 C C . PRO A 1 136 ? -0.235 -24.682 -2.062 1.00 91.12 136 PRO A C 1
ATOM 1107 O O . PRO A 1 136 ? 0.346 -25.169 -3.029 1.00 91.12 136 PRO A O 1
ATOM 1110 N N . ASP A 1 137 ? -1.557 -24.479 -2.058 1.00 91.69 137 ASP A N 1
ATOM 1111 C CA . ASP A 1 137 ? -2.436 -24.854 -3.176 1.00 91.69 137 ASP A CA 1
ATOM 1112 C C . ASP A 1 137 ? -2.209 -23.971 -4.417 1.00 91.69 137 ASP A C 1
ATOM 1114 O O . ASP A 1 137 ? -2.231 -24.455 -5.554 1.00 91.69 137 ASP A O 1
ATOM 1118 N N . GLN A 1 138 ? -1.939 -22.678 -4.211 1.00 91.19 138 GLN A N 1
ATOM 1119 C CA . GLN A 1 138 ? -1.545 -21.774 -5.294 1.00 91.19 138 GLN A CA 1
ATOM 1120 C C . GLN A 1 138 ? -0.171 -22.160 -5.847 1.00 91.19 138 GLN A C 1
ATOM 1122 O O . GLN A 1 138 ? -0.032 -22.307 -7.055 1.00 91.19 138 GLN A O 1
ATOM 1127 N N . LEU A 1 139 ? 0.819 -22.421 -4.988 1.00 91.81 139 LEU A N 1
ATOM 1128 C CA . LEU A 1 139 ? 2.158 -22.859 -5.407 1.00 91.81 139 LEU A CA 1
ATOM 1129 C C . LEU A 1 139 ? 2.123 -24.158 -6.224 1.00 91.81 139 LEU A C 1
ATOM 1131 O O . LEU A 1 139 ? 2.873 -24.299 -7.187 1.00 91.81 139 LEU A O 1
ATOM 1135 N N . ALA A 1 140 ? 1.244 -25.100 -5.872 1.00 90.62 140 ALA A N 1
ATOM 1136 C CA . ALA A 1 140 ? 1.102 -26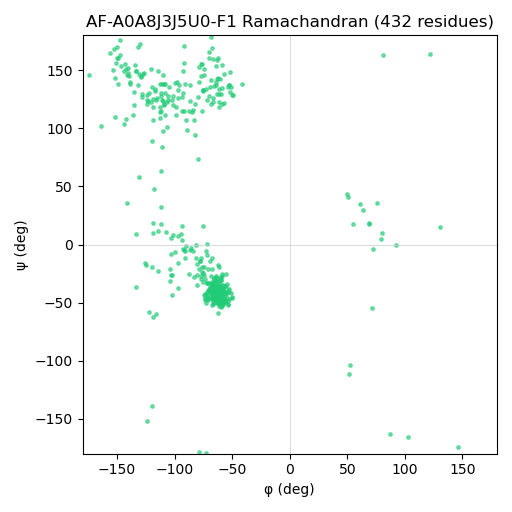.365 -6.593 1.00 90.62 140 ALA A CA 1
ATOM 1137 C C . ALA A 1 140 ? 0.576 -26.183 -8.031 1.00 90.62 140 ALA A C 1
ATOM 1139 O O . ALA A 1 140 ? 0.885 -26.983 -8.922 1.00 90.62 140 ALA A O 1
ATOM 1140 N N . THR A 1 141 ? -0.214 -25.134 -8.269 1.00 91.19 141 THR A N 1
ATOM 1141 C CA . THR A 1 141 ? -0.880 -24.881 -9.555 1.00 91.19 141 THR A CA 1
ATOM 1142 C C . THR A 1 141 ? -0.209 -23.778 -10.380 1.00 91.19 141 THR A C 1
ATOM 1144 O O . THR A 1 141 ? -0.314 -23.804 -11.607 1.00 91.19 141 THR A O 1
ATOM 1147 N N . ASP A 1 142 ? 0.568 -22.892 -9.756 1.00 91.00 142 ASP A N 1
ATOM 1148 C CA . ASP A 1 142 ? 1.262 -21.782 -10.412 1.00 91.00 142 ASP A CA 1
ATOM 1149 C C . ASP A 1 142 ? 2.401 -22.264 -11.334 1.00 91.00 142 ASP A C 1
ATOM 1151 O O . ASP A 1 142 ? 3.345 -22.952 -10.930 1.00 91.00 142 ASP A O 1
ATOM 1155 N N . GLU A 1 143 ? 2.305 -21.921 -12.621 1.00 90.44 143 GLU A N 1
ATOM 1156 C CA . GLU A 1 143 ? 3.277 -22.341 -13.634 1.00 90.44 143 GLU A CA 1
ATOM 1157 C C . GLU A 1 143 ? 4.631 -21.644 -13.516 1.00 90.44 143 GLU A C 1
ATOM 1159 O O . GLU A 1 143 ? 5.669 -22.254 -13.803 1.00 90.44 143 GLU A O 1
ATOM 1164 N N . THR A 1 144 ? 4.630 -20.387 -13.075 1.00 92.31 144 THR A N 1
ATOM 1165 C CA . THR A 1 144 ? 5.857 -19.618 -12.859 1.00 92.31 144 THR A CA 1
ATOM 1166 C C . THR A 1 144 ? 6.595 -20.182 -11.653 1.00 92.31 144 THR A C 1
ATOM 1168 O O . THR A 1 144 ? 7.780 -20.494 -11.766 1.00 92.31 144 THR A O 1
ATOM 1171 N N . ALA A 1 145 ? 5.883 -20.435 -10.550 1.00 92.88 145 ALA A N 1
ATOM 1172 C CA . ALA A 1 145 ? 6.413 -21.083 -9.355 1.00 92.88 145 ALA A CA 1
ATOM 1173 C C . ALA A 1 145 ? 7.011 -22.445 -9.681 1.00 92.88 145 ALA A C 1
ATOM 1175 O O . ALA A 1 145 ? 8.163 -22.700 -9.341 1.00 92.88 145 ALA A O 1
ATOM 1176 N N . ARG A 1 146 ? 6.285 -23.293 -10.415 1.00 91.94 146 ARG A N 1
ATOM 1177 C CA . ARG A 1 146 ? 6.805 -24.597 -10.839 1.00 91.94 146 ARG A CA 1
ATOM 1178 C C . ARG A 1 146 ? 8.104 -24.460 -11.626 1.00 91.94 146 ARG A C 1
ATOM 1180 O O . ARG A 1 146 ? 9.062 -25.144 -11.298 1.00 91.94 146 ARG A O 1
ATOM 1187 N N . THR A 1 147 ? 8.145 -23.565 -12.614 1.00 93.00 147 THR A N 1
ATOM 1188 C CA . THR A 1 147 ? 9.333 -23.347 -13.458 1.00 93.00 147 THR A CA 1
ATOM 1189 C C . THR A 1 147 ? 10.532 -22.868 -12.638 1.00 93.00 147 THR A C 1
ATOM 1191 O O . THR A 1 147 ? 11.638 -23.378 -12.802 1.00 93.00 147 THR A O 1
ATOM 1194 N N . VAL A 1 148 ? 10.317 -21.911 -11.733 1.00 92.12 148 VAL A N 1
ATOM 1195 C CA . VAL A 1 148 ? 11.369 -21.363 -10.865 1.00 92.12 148 VAL A CA 1
ATOM 1196 C C . VAL A 1 148 ? 11.872 -22.421 -9.876 1.00 92.12 148 VAL A C 1
ATOM 1198 O O . VAL A 1 148 ? 13.078 -22.594 -9.719 1.00 92.12 148 VAL A O 1
ATOM 1201 N N . LEU A 1 149 ? 10.966 -23.171 -9.242 1.00 90.75 149 LEU A N 1
ATOM 1202 C CA . LEU A 1 149 ? 11.299 -24.156 -8.209 1.00 90.75 149 LEU A CA 1
ATOM 1203 C C . LEU A 1 149 ? 11.916 -25.447 -8.766 1.00 90.75 149 LEU A C 1
ATOM 1205 O O . LEU A 1 149 ? 12.655 -26.116 -8.047 1.00 90.75 149 LEU A O 1
ATOM 1209 N N . THR A 1 150 ? 11.664 -25.804 -10.031 1.00 89.81 150 THR A N 1
ATOM 1210 C CA . THR A 1 150 ? 12.339 -26.947 -10.679 1.00 89.81 150 THR A CA 1
ATOM 1211 C C . THR A 1 150 ? 13.827 -26.705 -10.947 1.00 89.81 150 THR A C 1
ATOM 1213 O O . THR A 1 150 ? 14.556 -27.661 -11.211 1.00 89.81 150 THR A O 1
ATOM 1216 N N . GLY A 1 151 ? 14.287 -25.454 -10.850 1.00 81.50 151 GLY A N 1
ATOM 1217 C CA . GLY A 1 151 ? 15.657 -25.052 -11.157 1.00 81.50 151 GLY A CA 1
ATOM 1218 C C . GLY A 1 151 ? 15.912 -24.861 -12.657 1.00 81.50 151 GLY A C 1
ATOM 1219 O O . GLY A 1 151 ? 15.148 -25.318 -13.505 1.00 81.50 151 GLY A O 1
ATOM 1220 N N . GLY A 1 152 ? 17.005 -24.167 -12.982 1.00 89.38 152 GLY A N 1
ATOM 1221 C CA . GLY A 1 152 ? 17.352 -23.762 -14.350 1.00 89.38 152 GLY A CA 1
ATOM 1222 C C . GLY A 1 152 ? 17.063 -22.284 -14.627 1.00 89.38 152 GLY A C 1
ATOM 1223 O O . GLY A 1 152 ? 16.871 -21.495 -13.705 1.00 89.38 152 GLY A O 1
ATOM 1224 N N . ASP A 1 153 ? 17.068 -21.904 -15.907 1.00 92.69 153 ASP A N 1
ATOM 1225 C CA . ASP A 1 153 ? 16.784 -20.531 -16.333 1.00 92.69 153 ASP A CA 1
ATOM 1226 C C . ASP A 1 153 ? 15.269 -20.280 -16.424 1.00 92.69 153 ASP A C 1
ATOM 1228 O O . ASP A 1 153 ? 14.591 -20.743 -17.345 1.00 92.69 153 ASP A O 1
ATOM 1232 N N . ALA A 1 154 ? 14.742 -19.520 -15.463 1.00 95.00 154 ALA A N 1
ATOM 1233 C CA . ALA A 1 154 ? 13.339 -19.118 -15.406 1.00 95.00 154 ALA A CA 1
ATOM 1234 C C . ALA A 1 154 ? 13.074 -17.712 -15.983 1.00 95.00 154 ALA A C 1
ATOM 1236 O O . ALA A 1 154 ? 11.942 -17.224 -15.903 1.00 95.00 154 ALA A O 1
ATOM 1237 N N . SER A 1 155 ? 14.070 -17.059 -16.598 1.00 94.88 155 SER A N 1
ATOM 1238 C CA . SER A 1 155 ? 13.983 -15.658 -17.047 1.00 94.88 155 SER A CA 1
ATOM 1239 C C . SER A 1 155 ? 12.802 -15.417 -17.985 1.00 94.88 155 SER A C 1
ATOM 1241 O O . SER A 1 155 ? 12.066 -14.443 -17.838 1.00 94.88 155 SER A O 1
ATOM 1243 N N . ALA A 1 156 ? 12.551 -16.339 -18.919 1.00 95.12 156 ALA A N 1
ATOM 1244 C CA . ALA A 1 156 ? 11.431 -16.226 -19.850 1.00 95.12 156 ALA A CA 1
ATOM 1245 C C . ALA A 1 156 ? 10.059 -16.374 -19.165 1.00 95.12 156 ALA A C 1
ATOM 1247 O O . ALA A 1 156 ? 9.093 -15.750 -19.600 1.00 95.12 156 ALA A O 1
ATOM 1248 N N . ALA A 1 157 ? 9.951 -17.198 -18.117 1.00 94.44 157 ALA A N 1
ATOM 1249 C CA . ALA A 1 157 ? 8.710 -17.349 -17.356 1.00 94.44 157 ALA A CA 1
ATOM 1250 C C . ALA A 1 157 ? 8.422 -16.091 -16.529 1.00 94.44 157 ALA A C 1
ATOM 1252 O O . ALA A 1 157 ? 7.320 -15.552 -16.611 1.00 94.44 157 ALA A O 1
ATOM 1253 N N . LEU A 1 158 ? 9.437 -15.570 -15.836 1.00 95.81 158 LEU A N 1
ATOM 1254 C CA . LEU A 1 158 ? 9.344 -14.329 -15.066 1.00 95.81 158 LEU A CA 1
ATOM 1255 C C . LEU A 1 158 ? 9.032 -13.117 -15.954 1.00 95.81 158 LEU A C 1
ATOM 1257 O O . LEU A 1 158 ? 8.169 -12.310 -15.616 1.00 95.81 158 LEU A O 1
ATOM 1261 N N . ALA A 1 159 ? 9.655 -13.016 -17.132 1.00 95.88 159 ALA A N 1
ATOM 1262 C CA . ALA A 1 159 ? 9.356 -11.948 -18.084 1.00 95.88 159 ALA A CA 1
ATOM 1263 C C . ALA A 1 159 ? 7.911 -12.013 -18.600 1.00 95.88 159 ALA A C 1
ATOM 1265 O O . ALA A 1 159 ? 7.252 -10.980 -18.715 1.00 95.88 159 ALA A O 1
ATOM 1266 N N . ARG A 1 160 ? 7.389 -13.217 -18.880 1.00 94.12 160 ARG A N 1
ATOM 1267 C CA . ARG A 1 160 ? 5.976 -13.388 -19.253 1.00 94.12 160 ARG A CA 1
ATOM 1268 C C . ARG A 1 160 ? 5.045 -12.978 -18.117 1.00 94.12 160 ARG A C 1
ATOM 1270 O O . ARG A 1 160 ? 4.111 -12.227 -18.378 1.00 94.12 160 ARG A O 1
ATOM 1277 N N . LEU A 1 161 ? 5.312 -13.427 -16.888 1.00 93.81 161 LEU A N 1
ATOM 1278 C CA . LEU A 1 161 ? 4.546 -13.034 -15.703 1.00 93.81 161 LEU A CA 1
ATOM 1279 C C . LEU A 1 161 ? 4.488 -11.505 -15.575 1.00 93.81 161 LEU A C 1
ATOM 1281 O O . LEU A 1 161 ? 3.398 -10.949 -15.473 1.00 93.81 161 LEU A O 1
ATOM 1285 N N . ALA A 1 162 ? 5.639 -10.834 -15.642 1.00 95.38 162 ALA A N 1
ATOM 1286 C CA . ALA A 1 162 ? 5.736 -9.383 -15.522 1.00 95.38 162 ALA A CA 1
ATOM 1287 C C . ALA A 1 162 ? 4.941 -8.645 -16.611 1.00 95.38 162 ALA A C 1
ATOM 1289 O O . ALA A 1 162 ? 4.143 -7.762 -16.308 1.00 95.38 162 ALA A O 1
ATOM 1290 N N . VAL A 1 163 ? 5.106 -9.030 -17.882 1.00 93.25 163 VAL A N 1
ATOM 1291 C CA . VAL A 1 163 ? 4.399 -8.386 -19.005 1.00 93.25 163 VAL A CA 1
ATOM 1292 C C . VAL A 1 163 ? 2.887 -8.587 -18.913 1.00 93.25 163 VAL A C 1
ATOM 1294 O O . VAL A 1 163 ? 2.129 -7.668 -19.222 1.00 93.25 163 VAL A O 1
ATOM 1297 N N . VAL A 1 164 ? 2.436 -9.779 -18.514 1.00 90.88 164 VAL A N 1
ATOM 1298 C CA . VAL A 1 164 ? 1.005 -10.059 -18.344 1.00 90.88 164 VAL A CA 1
ATOM 1299 C C . VAL A 1 164 ? 0.453 -9.317 -17.123 1.00 90.88 164 VAL A C 1
ATOM 1301 O O . VAL A 1 164 ? -0.646 -8.777 -17.209 1.00 90.88 164 VAL A O 1
ATOM 1304 N N . GLY A 1 165 ? 1.214 -9.237 -16.028 1.00 90.88 165 GLY A N 1
ATOM 1305 C CA . GLY A 1 165 ? 0.860 -8.488 -14.820 1.00 90.88 165 GLY A CA 1
ATOM 1306 C C . GLY A 1 165 ? 0.686 -6.988 -15.072 1.00 90.88 165 GLY A C 1
ATOM 1307 O O . GLY A 1 165 ? -0.379 -6.456 -14.777 1.00 90.88 165 GLY A O 1
ATOM 1308 N N . ASP A 1 166 ? 1.663 -6.324 -15.706 1.00 91.12 166 ASP A N 1
ATOM 1309 C CA . ASP A 1 166 ? 1.589 -4.884 -16.047 1.00 91.12 166 ASP A CA 1
ATOM 1310 C C . ASP A 1 166 ? 0.400 -4.542 -16.961 1.00 91.12 166 ASP A C 1
ATOM 1312 O O . ASP A 1 166 ? -0.110 -3.422 -16.965 1.00 91.12 166 ASP A O 1
ATOM 1316 N N . ARG A 1 167 ? -0.046 -5.509 -17.768 1.00 88.81 167 ARG A N 1
ATOM 1317 C CA . ARG A 1 167 ? -1.129 -5.330 -18.743 1.00 88.81 167 ARG A CA 1
ATOM 1318 C C . ARG A 1 167 ? -2.458 -5.929 -18.298 1.00 88.81 167 ARG A C 1
ATOM 1320 O O . ARG A 1 167 ? -3.403 -5.915 -19.085 1.00 88.81 167 ARG A O 1
ATOM 1327 N N . ALA A 1 168 ? -2.568 -6.437 -17.070 1.00 83.38 168 ALA A N 1
ATOM 1328 C CA . ALA A 1 168 ? -3.758 -7.155 -16.613 1.00 83.38 168 ALA A CA 1
ATOM 1329 C C . ALA A 1 168 ? -5.041 -6.304 -16.720 1.00 83.38 168 ALA A C 1
ATOM 1331 O O . ALA A 1 168 ? -6.098 -6.820 -17.088 1.00 83.38 168 ALA A O 1
ATOM 1332 N N . ALA A 1 169 ? -4.930 -4.991 -16.492 1.00 84.31 169 ALA A N 1
ATOM 1333 C CA . ALA A 1 169 ? -6.036 -4.036 -16.562 1.00 84.31 169 ALA A CA 1
ATOM 1334 C C . ALA A 1 169 ? -6.209 -3.331 -17.934 1.00 84.31 169 ALA A C 1
ATOM 1336 O O . ALA A 1 169 ? -7.075 -2.459 -18.069 1.00 84.31 169 ALA A O 1
ATOM 1337 N N . ASP A 1 170 ? -5.415 -3.676 -18.961 1.00 84.00 170 ASP A N 1
ATOM 1338 C CA . ASP A 1 170 ? -5.428 -2.996 -20.268 1.00 84.00 170 ASP A CA 1
ATOM 1339 C C . ASP A 1 170 ? -6.474 -3.548 -21.251 1.00 84.00 170 ASP A C 1
ATOM 1341 O O . ASP A 1 170 ? -6.402 -4.712 -21.631 1.00 84.00 170 ASP A O 1
ATOM 1345 N N . PRO A 1 171 ? -7.392 -2.727 -21.794 1.00 74.81 171 PRO A N 1
ATOM 1346 C CA . PRO A 1 171 ? -8.337 -3.202 -22.798 1.00 74.81 171 PRO A CA 1
ATOM 1347 C C . PRO A 1 171 ? -7.679 -3.403 -24.182 1.00 74.81 171 PRO A C 1
ATOM 1349 O O . PRO A 1 171 ? -6.862 -2.575 -24.590 1.00 74.81 171 PRO A O 1
ATOM 1352 N N . PRO A 1 172 ? -8.110 -4.399 -24.983 1.00 64.25 172 PRO A N 1
ATOM 1353 C CA . PRO A 1 172 ? -8.928 -5.549 -24.606 1.00 64.25 172 PRO A CA 1
ATOM 1354 C C . PRO A 1 172 ? -8.035 -6.664 -24.036 1.00 64.25 172 PRO A C 1
ATOM 1356 O O . PRO A 1 172 ? -7.233 -7.223 -24.780 1.00 64.25 172 PRO A O 1
ATOM 1359 N N . THR A 1 173 ? -8.175 -7.034 -22.759 1.00 61.06 173 THR A N 1
ATOM 1360 C CA . THR A 1 173 ? -7.456 -8.198 -22.213 1.00 61.06 173 THR A CA 1
ATOM 1361 C C . THR A 1 173 ? -8.243 -9.481 -22.507 1.00 61.06 173 THR A C 1
ATOM 1363 O O . THR A 1 173 ? -9.342 -9.648 -21.976 1.00 61.06 173 THR A O 1
ATOM 1366 N N . PRO A 1 174 ? -7.731 -10.411 -23.339 1.00 47.38 174 PRO A N 1
ATOM 1367 C CA . PRO A 1 174 ? -8.399 -11.686 -23.612 1.00 47.38 174 PRO A CA 1
ATOM 1368 C C . PRO A 1 174 ? -8.218 -12.723 -22.488 1.00 47.38 174 PRO A C 1
ATOM 1370 O O . PRO A 1 174 ? -8.928 -13.724 -22.463 1.00 47.38 174 PRO A O 1
ATOM 1373 N N . THR A 1 175 ? -7.280 -12.503 -21.565 1.00 54.62 175 THR A N 1
ATOM 1374 C CA . THR A 1 175 ? -6.954 -13.409 -20.454 1.00 54.62 175 THR A CA 1
ATOM 1375 C C . THR A 1 175 ? -6.799 -12.606 -19.170 1.00 54.62 175 THR A C 1
ATOM 1377 O O . THR A 1 175 ? -6.074 -11.611 -19.167 1.00 54.62 175 THR A O 1
ATOM 1380 N N . ALA A 1 176 ? -7.444 -13.039 -18.084 1.00 59.91 176 ALA A N 1
ATOM 1381 C CA . ALA A 1 176 ? -7.165 -12.500 -16.757 1.00 59.91 176 ALA A CA 1
ATOM 1382 C C . ALA A 1 176 ? -5.678 -12.739 -16.435 1.00 59.91 176 ALA A C 1
ATOM 1384 O O . ALA A 1 176 ? -5.212 -13.877 -16.499 1.00 59.91 176 ALA A O 1
ATOM 1385 N N . GLY A 1 177 ? -4.925 -11.663 -16.188 1.00 63.50 177 GLY A N 1
ATOM 1386 C CA . GLY A 1 177 ? -3.525 -11.746 -15.771 1.00 63.50 177 GLY A CA 1
ATOM 1387 C C . GLY A 1 177 ? -3.370 -12.318 -14.353 1.00 63.50 177 GLY A C 1
ATOM 1388 O O . GLY A 1 177 ? -4.374 -12.629 -13.707 1.00 63.50 177 GLY A O 1
ATOM 1389 N N . PRO A 1 178 ? -2.131 -12.472 -13.851 1.00 70.31 178 PRO A N 1
ATOM 1390 C CA . PRO A 1 178 ? -1.911 -12.871 -12.465 1.00 70.31 178 PRO A CA 1
ATOM 1391 C C . PRO A 1 178 ? -2.512 -11.820 -11.520 1.00 70.31 178 PRO A C 1
ATOM 1393 O O . PRO A 1 178 ? -2.308 -10.624 -11.713 1.00 70.31 178 PRO A O 1
ATOM 1396 N N . SER A 1 179 ? -3.247 -12.268 -10.500 1.00 80.00 179 SER A N 1
ATOM 1397 C CA . SER A 1 179 ? -3.684 -11.401 -9.402 1.00 80.00 179 SER A CA 1
ATOM 1398 C C . SER A 1 179 ? -2.551 -11.275 -8.395 1.00 80.00 179 SER A C 1
ATOM 1400 O O . SER A 1 179 ? -2.129 -12.275 -7.810 1.00 80.00 179 SER A O 1
ATOM 1402 N N . TRP A 1 180 ? -2.096 -10.048 -8.157 1.00 92.94 180 TRP A N 1
ATOM 1403 C CA . TRP A 1 180 ? -1.160 -9.757 -7.072 1.00 92.94 180 TRP A CA 1
ATOM 1404 C C . TRP A 1 180 ? -1.871 -9.685 -5.715 1.00 92.94 180 TRP A C 1
ATOM 1406 O O . TRP A 1 180 ? -1.239 -9.933 -4.691 1.00 92.94 180 TRP A O 1
ATOM 1416 N N . SER A 1 181 ? -3.190 -9.446 -5.711 1.00 95.12 181 SER A N 1
ATOM 1417 C CA . SER A 1 181 ? -4.041 -9.502 -4.518 1.00 95.12 181 SER A CA 1
ATOM 1418 C C . SER A 1 181 ? -4.081 -10.911 -3.916 1.00 95.12 181 SER A C 1
ATOM 1420 O O . SER A 1 181 ? -4.134 -11.909 -4.643 1.00 95.12 181 SER A O 1
ATOM 1422 N N . TYR A 1 182 ? -4.104 -11.006 -2.586 1.00 95.88 182 TYR A N 1
ATOM 1423 C CA . TYR A 1 182 ? -4.109 -12.286 -1.870 1.00 95.88 182 TYR A CA 1
ATOM 1424 C C . TYR A 1 182 ? -4.892 -12.236 -0.554 1.00 95.88 182 TYR A C 1
ATOM 1426 O O . TYR A 1 182 ? -5.198 -11.175 -0.004 1.00 95.88 182 TYR A O 1
ATOM 1434 N N . ARG A 1 183 ? -5.229 -13.423 -0.038 1.00 96.38 183 ARG A N 1
ATOM 1435 C CA . ARG A 1 183 ? -5.949 -13.615 1.226 1.00 96.38 183 ARG A CA 1
ATOM 1436 C C . ARG A 1 183 ? -5.106 -14.424 2.202 1.00 96.38 183 ARG A C 1
ATOM 1438 O O . ARG A 1 183 ? -4.611 -15.488 1.845 1.00 96.38 183 ARG A O 1
ATOM 1445 N N . ILE A 1 184 ? -5.075 -13.981 3.454 1.00 95.69 184 ILE A N 1
ATOM 1446 C CA . ILE A 1 184 ? -4.561 -14.744 4.593 1.00 95.69 184 ILE A CA 1
ATOM 1447 C C . ILE A 1 184 ? -5.678 -14.848 5.632 1.00 95.69 184 ILE A C 1
ATOM 1449 O O . ILE A 1 184 ? -6.196 -13.835 6.096 1.00 95.69 184 ILE A O 1
ATOM 1453 N N . ASP A 1 185 ? -6.049 -16.067 6.014 1.00 95.69 185 ASP A N 1
ATOM 1454 C CA . ASP A 1 185 ? -6.942 -16.300 7.151 1.00 95.69 185 ASP A CA 1
ATOM 1455 C C . ASP A 1 185 ? -6.086 -16.680 8.375 1.00 95.69 185 ASP A C 1
ATOM 1457 O O . ASP A 1 185 ? -5.465 -17.742 8.417 1.00 95.69 185 ASP A O 1
ATOM 1461 N N . LEU A 1 186 ? -6.032 -15.790 9.371 1.00 93.62 186 LEU A N 1
ATOM 1462 C CA . LEU A 1 186 ? -5.318 -15.978 10.637 1.00 93.62 186 LEU A CA 1
ATOM 1463 C C . LEU A 1 186 ? -6.323 -16.224 11.763 1.00 93.62 186 LEU A C 1
ATOM 1465 O O . LEU A 1 186 ? -6.930 -15.289 12.289 1.00 93.62 186 LEU A O 1
ATOM 1469 N N . ALA A 1 187 ? -6.495 -17.486 12.154 1.00 93.62 187 ALA A N 1
ATOM 1470 C CA . ALA A 1 187 ? -7.509 -17.898 13.126 1.00 93.62 187 ALA A CA 1
ATOM 1471 C C . ALA A 1 187 ? -8.912 -17.361 12.758 1.00 93.62 187 ALA A C 1
ATOM 1473 O O . ALA A 1 187 ? -9.507 -17.795 11.778 1.00 93.62 187 ALA A O 1
ATOM 1474 N N . ARG A 1 188 ? -9.454 -16.423 13.545 1.00 96.12 188 ARG A N 1
ATOM 1475 C CA . ARG A 1 188 ? -10.758 -15.770 13.327 1.00 96.12 188 ARG A CA 1
ATOM 1476 C C . ARG A 1 188 ? -10.651 -14.435 12.571 1.00 96.12 188 ARG A C 1
ATOM 1478 O O . ARG A 1 188 ? -11.635 -13.705 12.502 1.00 96.12 188 ARG A O 1
ATOM 1485 N N . THR A 1 189 ? -9.489 -14.088 12.031 1.00 97.44 189 THR A N 1
ATOM 1486 C CA . THR A 1 189 ? -9.247 -12.834 11.307 1.00 97.44 189 THR A CA 1
ATOM 1487 C C . THR A 1 189 ? -9.013 -13.122 9.837 1.00 97.44 189 THR A C 1
ATOM 1489 O O . THR A 1 189 ? -8.129 -13.902 9.492 1.00 97.44 189 THR A O 1
ATOM 1492 N N . ARG A 1 190 ? -9.751 -12.432 8.971 1.00 98.31 190 ARG A N 1
ATOM 1493 C CA . ARG A 1 190 ? -9.493 -12.427 7.534 1.00 98.31 190 ARG A CA 1
ATOM 1494 C C . ARG A 1 190 ? -8.672 -11.208 7.152 1.00 98.31 190 ARG A C 1
ATOM 1496 O O . ARG A 1 190 ? -9.086 -10.087 7.440 1.00 98.31 190 ARG A O 1
ATOM 1503 N N . VAL A 1 191 ? -7.553 -11.428 6.475 1.00 98.38 191 VAL A N 1
ATOM 1504 C CA . VAL A 1 191 ? -6.705 -10.392 5.880 1.00 98.38 191 VAL A CA 1
ATOM 1505 C C . VAL A 1 191 ? -6.803 -10.496 4.362 1.00 98.38 191 VAL A C 1
ATOM 1507 O O . VAL A 1 191 ? -6.547 -11.557 3.798 1.00 98.38 191 VAL A O 1
ATOM 1510 N N . LEU A 1 192 ? -7.178 -9.405 3.702 1.00 98.50 192 LEU A N 1
ATOM 1511 C CA . LEU A 1 192 ? -7.228 -9.277 2.246 1.00 98.50 192 LEU A CA 1
ATOM 1512 C C . LEU A 1 192 ? -6.273 -8.170 1.834 1.00 98.50 192 LEU A C 1
ATOM 1514 O O . LEU A 1 192 ? -6.468 -7.034 2.250 1.00 98.50 192 LEU A O 1
ATOM 1518 N N . VAL A 1 193 ? -5.254 -8.478 1.046 1.00 98.19 193 VAL A N 1
ATOM 1519 C CA . VAL A 1 193 ? -4.301 -7.480 0.550 1.00 98.19 193 VAL A CA 1
ATOM 1520 C C . VAL A 1 193 ? -4.592 -7.227 -0.921 1.00 98.19 193 VAL A C 1
ATOM 1522 O O . VAL A 1 193 ? -4.745 -8.177 -1.689 1.00 98.19 193 VAL A O 1
ATOM 1525 N N . LEU A 1 194 ? -4.750 -5.954 -1.271 1.00 97.12 194 LEU A N 1
ATOM 1526 C CA . LEU A 1 194 ? -5.211 -5.484 -2.570 1.00 97.12 194 LEU A CA 1
ATOM 1527 C C . LEU A 1 194 ? -4.042 -4.932 -3.379 1.00 97.12 194 LEU A C 1
ATOM 1529 O O . LEU A 1 194 ? -3.260 -4.129 -2.876 1.00 97.12 194 LEU A O 1
ATOM 1533 N N . ASP A 1 195 ? -3.989 -5.307 -4.649 1.00 95.25 195 ASP A N 1
ATOM 1534 C CA . ASP A 1 195 ? -3.156 -4.641 -5.642 1.00 95.25 195 ASP A CA 1
ATOM 1535 C C . ASP A 1 195 ? -3.788 -3.314 -6.072 1.00 95.25 195 ASP A C 1
ATOM 1537 O O . ASP A 1 195 ? -4.858 -3.288 -6.684 1.00 95.25 195 ASP A O 1
ATOM 1541 N N . ASN A 1 196 ? -3.120 -2.204 -5.760 1.00 93.62 196 ASN A N 1
ATOM 1542 C CA . ASN A 1 196 ? -3.550 -0.864 -6.150 1.00 93.62 196 ASN A CA 1
ATOM 1543 C C . ASN A 1 196 ? -2.700 -0.239 -7.261 1.00 93.62 196 ASN A C 1
ATOM 1545 O O . ASN A 1 196 ? -2.883 0.948 -7.524 1.00 93.62 196 ASN A O 1
ATOM 1549 N N . ARG A 1 197 ? -1.816 -0.995 -7.933 1.00 94.31 197 ARG A N 1
ATOM 1550 C CA . ARG A 1 197 ? -0.961 -0.479 -9.022 1.00 94.31 197 ARG A CA 1
ATOM 1551 C C . ARG A 1 197 ? -1.153 -1.222 -10.340 1.00 94.31 197 ARG A C 1
ATOM 1553 O O . ARG A 1 197 ? -1.526 -0.583 -11.327 1.00 94.31 197 ARG A O 1
ATOM 1560 N N . CYS A 1 198 ? -0.949 -2.542 -10.396 1.00 92.94 198 CYS A N 1
ATOM 1561 C CA . CYS A 1 198 ? -1.124 -3.307 -11.645 1.00 92.94 198 CYS A CA 1
ATOM 1562 C C . CYS A 1 198 ? -2.607 -3.441 -12.025 1.00 92.94 198 CYS A C 1
ATOM 1564 O O . CYS A 1 198 ? -2.953 -3.418 -13.208 1.00 92.94 198 CYS A O 1
ATOM 1566 N N . GLY A 1 199 ? -3.491 -3.522 -11.029 1.00 89.50 199 GLY A N 1
ATOM 1567 C CA . GLY A 1 199 ? -4.939 -3.610 -11.220 1.00 89.50 199 GLY A CA 1
ATOM 1568 C C . GLY A 1 199 ? -5.622 -2.322 -11.705 1.00 89.50 199 GLY A C 1
ATOM 1569 O O . GLY A 1 199 ? -6.803 -2.363 -12.056 1.00 89.50 199 GLY A O 1
ATOM 1570 N N . ARG A 1 200 ? -4.932 -1.172 -11.758 1.00 92.69 200 ARG A N 1
ATOM 1571 C CA . ARG A 1 200 ? -5.576 0.110 -12.093 1.00 92.69 200 ARG A CA 1
ATOM 1572 C C . ARG A 1 200 ? -6.073 0.156 -13.538 1.00 92.69 200 ARG A C 1
ATOM 1574 O O . ARG A 1 200 ? -5.313 0.034 -14.500 1.00 92.69 200 ARG A O 1
ATOM 1581 N N . VAL A 1 201 ? -7.352 0.480 -13.708 1.00 93.38 201 VAL A N 1
ATOM 1582 C CA . VAL A 1 201 ? -7.916 0.852 -15.009 1.00 93.38 201 VAL A CA 1
ATOM 1583 C C . VAL A 1 201 ? -7.731 2.352 -15.188 1.00 93.38 201 VAL A C 1
ATOM 1585 O O . VAL A 1 201 ? -8.345 3.142 -14.481 1.00 93.38 201 VAL A O 1
ATOM 1588 N N . LEU A 1 202 ? -6.919 2.764 -16.163 1.00 92.81 202 LEU A N 1
ATOM 1589 C CA . LEU A 1 202 ? -6.572 4.181 -16.370 1.00 92.81 202 LEU A CA 1
ATOM 1590 C C . LEU A 1 202 ? -7.337 4.851 -17.519 1.00 92.81 202 LEU A C 1
ATOM 1592 O O . LEU A 1 202 ? -7.028 5.978 -17.899 1.00 92.81 202 LEU A O 1
ATOM 1596 N N . THR A 1 203 ? -8.329 4.164 -18.096 1.00 90.25 203 THR A N 1
ATOM 1597 C CA . THR A 1 203 ? -9.121 4.694 -19.218 1.00 90.25 203 THR A CA 1
ATOM 1598 C C . THR A 1 203 ? -9.856 5.973 -18.785 1.00 90.25 203 THR A C 1
ATOM 1600 O O . THR A 1 203 ? -10.655 5.895 -17.846 1.00 90.25 203 THR A O 1
ATOM 1603 N N . PRO A 1 204 ? -9.656 7.125 -19.460 1.00 86.38 204 PRO A N 1
ATOM 1604 C CA . PRO A 1 204 ? -10.365 8.366 -19.135 1.00 86.38 204 PRO A CA 1
ATOM 1605 C C . PRO A 1 204 ? -11.887 8.170 -19.095 1.00 86.38 204 PRO A C 1
ATOM 1607 O O . PRO A 1 204 ? -12.449 7.455 -19.930 1.00 86.38 204 PRO A O 1
ATOM 1610 N N . GLY A 1 205 ? -12.559 8.753 -18.102 1.00 86.75 205 GLY A N 1
ATOM 1611 C CA . GLY A 1 205 ? -13.997 8.575 -17.866 1.00 86.75 205 GLY A CA 1
ATOM 1612 C C . GLY A 1 205 ? -14.428 7.210 -17.313 1.00 86.75 205 GLY A C 1
ATOM 1613 O O . GLY A 1 205 ? -15.615 7.023 -17.056 1.00 86.75 205 GLY A O 1
ATOM 1614 N N . ARG A 1 206 ? -13.511 6.246 -17.149 1.00 89.75 206 ARG A N 1
ATOM 1615 C CA . ARG A 1 206 ? -13.769 4.918 -16.555 1.00 89.75 206 ARG A CA 1
ATOM 1616 C C . ARG A 1 206 ? -12.609 4.460 -15.670 1.00 89.75 206 ARG A C 1
ATOM 1618 O O . ARG A 1 206 ? -12.261 3.277 -15.680 1.00 89.75 206 ARG A O 1
ATOM 1625 N N . ARG A 1 207 ? -11.977 5.395 -14.957 1.00 92.44 207 ARG A N 1
ATOM 1626 C CA . ARG A 1 207 ? -10.846 5.081 -14.083 1.00 92.44 207 ARG A CA 1
ATOM 1627 C C . ARG A 1 207 ? -11.310 4.191 -12.930 1.00 92.44 207 ARG A C 1
ATOM 1629 O O . ARG A 1 207 ? -12.365 4.432 -12.347 1.00 92.44 207 ARG A O 1
ATOM 1636 N N . GLN A 1 208 ? -10.544 3.153 -12.607 1.00 94.25 208 GLN A N 1
ATOM 1637 C CA . GLN A 1 208 ? -10.808 2.294 -11.450 1.00 94.25 208 GLN A CA 1
ATOM 1638 C C . GLN A 1 208 ? -9.514 1.948 -10.722 1.00 94.25 208 GLN A C 1
ATOM 1640 O O . GLN A 1 208 ? -8.507 1.660 -11.364 1.00 94.25 208 GLN A O 1
ATOM 1645 N N . MET A 1 209 ? -9.572 1.950 -9.389 1.00 94.81 209 MET A N 1
ATOM 1646 C CA . MET A 1 209 ? -8.452 1.577 -8.520 1.00 94.81 209 MET A CA 1
ATOM 1647 C C . MET A 1 209 ? -8.127 0.082 -8.629 1.00 94.81 209 MET A C 1
ATOM 1649 O O . MET A 1 209 ? -6.971 -0.310 -8.537 1.00 94.81 209 MET A O 1
ATOM 1653 N N . LEU A 1 210 ? -9.157 -0.742 -8.840 1.00 93.62 210 LEU A N 1
ATOM 1654 C CA . LEU A 1 210 ? -9.054 -2.189 -9.019 1.00 93.62 210 LEU A CA 1
ATOM 1655 C C . LEU A 1 210 ? -9.611 -2.590 -10.384 1.00 93.62 210 LEU A C 1
ATOM 1657 O O . LEU A 1 210 ? -10.550 -1.958 -10.887 1.00 93.62 210 LEU A O 1
ATOM 1661 N N . SER A 1 211 ? -9.088 -3.677 -10.946 1.00 91.19 211 SER A N 1
ATOM 1662 C CA . SER A 1 211 ? -9.609 -4.243 -12.185 1.00 91.19 211 SER A CA 1
ATOM 1663 C C . SER A 1 211 ? -10.987 -4.878 -11.940 1.00 91.19 211 SER A C 1
ATOM 1665 O O . SER A 1 211 ? -11.330 -5.206 -10.799 1.00 91.19 211 SER A O 1
ATOM 1667 N N . PRO A 1 212 ? -11.813 -5.101 -12.980 1.00 90.19 212 PRO A N 1
ATOM 1668 C CA . PRO A 1 212 ? -13.068 -5.835 -12.821 1.00 90.19 212 PRO A CA 1
ATOM 1669 C C . PRO A 1 212 ? -12.881 -7.214 -12.166 1.00 90.19 212 PRO A C 1
ATOM 1671 O O . PRO A 1 212 ? -13.667 -7.585 -11.300 1.00 90.19 212 PRO A O 1
ATOM 1674 N N . THR A 1 213 ? -11.807 -7.925 -12.521 1.00 89.19 213 THR A N 1
ATOM 1675 C CA . THR A 1 213 ? -11.464 -9.231 -11.942 1.00 89.19 213 THR A CA 1
ATOM 1676 C C . THR A 1 213 ? -11.126 -9.122 -10.455 1.00 89.19 213 THR A C 1
ATOM 1678 O O . THR A 1 213 ? -11.630 -9.911 -9.659 1.00 89.19 213 THR A O 1
ATOM 1681 N N . ASP A 1 214 ? -10.331 -8.124 -10.057 1.00 92.44 214 ASP A N 1
ATOM 1682 C CA . ASP A 1 214 ? -9.982 -7.899 -8.646 1.00 92.44 214 ASP A CA 1
ATOM 1683 C C . ASP A 1 214 ? -11.202 -7.485 -7.820 1.00 92.44 214 ASP A C 1
ATOM 1685 O O . ASP A 1 214 ? -11.339 -7.871 -6.659 1.00 92.44 214 ASP A O 1
ATOM 1689 N N . TRP A 1 215 ? -12.129 -6.735 -8.420 1.00 94.81 215 TRP A N 1
ATOM 1690 C CA . TRP A 1 215 ? -13.403 -6.404 -7.792 1.00 94.81 215 TRP A CA 1
ATOM 1691 C C . TRP A 1 215 ? -14.268 -7.634 -7.528 1.00 94.81 215 TRP A C 1
ATOM 1693 O O . TRP A 1 215 ? -14.854 -7.742 -6.446 1.00 94.81 215 TRP A O 1
ATOM 1703 N N . ASP A 1 216 ? -14.372 -8.533 -8.505 1.00 93.81 216 ASP A N 1
ATOM 1704 C CA . ASP A 1 216 ? -15.139 -9.772 -8.370 1.00 93.81 216 ASP A CA 1
ATOM 1705 C C . ASP A 1 216 ? -14.500 -10.687 -7.320 1.00 93.81 216 ASP A C 1
ATOM 1707 O O . ASP A 1 216 ? -15.197 -11.189 -6.431 1.00 93.81 216 ASP A O 1
ATOM 1711 N N . TRP A 1 217 ? -13.169 -10.807 -7.348 1.00 94.94 217 TRP A N 1
ATOM 1712 C CA . TRP A 1 217 ? -12.402 -11.519 -6.331 1.00 94.94 217 TRP A CA 1
ATOM 1713 C C . TRP A 1 217 ? -12.650 -10.935 -4.937 1.00 94.94 217 TRP A C 1
ATOM 1715 O O . TRP A 1 217 ? -13.038 -11.665 -4.025 1.00 94.94 217 TRP A O 1
ATOM 1725 N N . LEU A 1 218 ? -12.517 -9.619 -4.758 1.00 97.38 218 LEU A N 1
ATOM 1726 C CA . LEU A 1 218 ? -12.726 -8.958 -3.469 1.00 97.38 218 LEU A CA 1
ATOM 1727 C C . LEU A 1 218 ? -14.156 -9.172 -2.950 1.00 97.38 218 LEU A C 1
ATOM 1729 O O . LEU A 1 218 ? -14.348 -9.490 -1.774 1.00 97.38 218 LEU A O 1
ATOM 1733 N N . ALA A 1 219 ? -15.163 -9.042 -3.818 1.00 97.00 219 ALA A N 1
ATOM 1734 C CA . ALA A 1 219 ? -16.563 -9.263 -3.463 1.00 97.00 219 ALA A CA 1
ATOM 1735 C C . ALA A 1 219 ? -16.845 -10.709 -3.017 1.00 97.00 219 ALA A C 1
ATOM 1737 O O . ALA A 1 219 ? -17.721 -10.937 -2.177 1.00 97.00 219 ALA A O 1
ATOM 1738 N N . GLU A 1 220 ? -16.111 -11.684 -3.551 1.00 96.94 220 GLU A N 1
ATOM 1739 C CA . GLU A 1 220 ? -16.137 -13.064 -3.075 1.00 96.94 220 GLU A CA 1
ATOM 1740 C C . GLU A 1 220 ? -15.404 -13.212 -1.735 1.00 96.94 220 GLU A C 1
ATOM 1742 O O . GLU A 1 220 ? -15.956 -13.781 -0.791 1.00 96.94 220 GLU A O 1
ATOM 1747 N N . GLN A 1 221 ? -14.197 -12.655 -1.614 1.00 97.12 221 GLN A N 1
ATOM 1748 C CA . GLN A 1 221 ? -13.341 -12.854 -0.445 1.00 97.12 221 GLN A CA 1
ATOM 1749 C C . GLN A 1 221 ? -13.871 -12.210 0.840 1.00 97.12 221 GLN A C 1
ATOM 1751 O O . GLN A 1 221 ? -13.589 -12.709 1.932 1.00 97.12 221 GLN A O 1
ATOM 1756 N N . VAL A 1 222 ? -14.666 -11.142 0.759 1.00 97.69 222 VAL A N 1
ATOM 1757 C CA . VAL A 1 222 ? -15.317 -10.561 1.950 1.00 97.69 222 VAL A CA 1
ATOM 1758 C C . VAL A 1 222 ? -16.464 -11.420 2.496 1.00 97.69 222 VAL A C 1
ATOM 1760 O O . VAL A 1 222 ? -17.037 -11.098 3.534 1.00 97.69 222 VAL A O 1
ATOM 1763 N N . ARG A 1 223 ? -16.853 -12.506 1.821 1.00 95.75 223 ARG A N 1
ATOM 1764 C CA . ARG A 1 223 ? -17.891 -13.415 2.322 1.00 95.75 223 ARG A CA 1
ATOM 1765 C C . ARG A 1 223 ? -17.285 -14.470 3.230 1.00 95.75 223 ARG A C 1
ATOM 1767 O O . ARG A 1 223 ? -16.273 -15.082 2.906 1.00 95.75 223 ARG A O 1
ATOM 1774 N N . GLY A 1 224 ? -17.946 -14.748 4.343 1.00 92.81 224 GLY A N 1
ATOM 1775 C CA . GLY A 1 224 ? -17.531 -15.787 5.276 1.00 92.81 224 GLY A CA 1
ATOM 1776 C C . GLY A 1 224 ? -17.843 -15.409 6.713 1.00 92.81 224 GLY A C 1
ATOM 1777 O O . GLY A 1 224 ? -18.479 -14.389 6.982 1.00 92.81 224 GLY A O 1
ATOM 1778 N N . ASP A 1 225 ? -17.387 -16.254 7.629 1.00 93.12 225 ASP A N 1
ATOM 1779 C CA . ASP A 1 225 ? -17.519 -16.040 9.063 1.00 93.12 225 ASP A CA 1
ATOM 1780 C C . ASP A 1 225 ? -16.139 -15.803 9.686 1.00 93.12 225 ASP A C 1
ATOM 1782 O O . ASP A 1 225 ? -15.298 -16.700 9.725 1.00 93.12 225 ASP A O 1
ATOM 1786 N N . TYR A 1 226 ? -15.925 -14.589 10.187 1.00 96.38 226 TYR A N 1
ATOM 1787 C CA . TYR A 1 226 ? -14.714 -14.143 10.869 1.00 96.38 226 TYR A CA 1
ATOM 1788 C C . TYR A 1 226 ? -15.063 -13.049 11.892 1.00 96.38 226 TYR A C 1
ATOM 1790 O O . TYR A 1 226 ? -16.075 -12.349 11.787 1.00 96.38 226 TYR A O 1
ATOM 1798 N N . ASP A 1 227 ? -14.218 -12.885 12.904 1.00 96.25 227 ASP A N 1
ATOM 1799 C CA . ASP A 1 227 ? -14.375 -11.861 13.935 1.00 96.25 227 ASP A CA 1
ATOM 1800 C C . ASP A 1 227 ? -13.825 -10.507 13.495 1.00 96.25 227 ASP A C 1
ATOM 1802 O O . ASP A 1 227 ? -14.349 -9.476 13.915 1.00 96.25 227 ASP A O 1
ATOM 1806 N N . HIS A 1 228 ? -12.828 -10.490 12.612 1.00 97.75 228 HIS A N 1
ATOM 1807 C CA . HIS A 1 228 ? -12.202 -9.267 12.122 1.00 97.75 228 HIS A CA 1
ATOM 1808 C C . HIS A 1 228 ? -11.927 -9.357 10.620 1.00 97.75 228 HIS A C 1
ATOM 1810 O O . HIS A 1 228 ? -11.469 -10.392 10.138 1.00 97.75 228 HIS A O 1
ATOM 1816 N N . LEU A 1 229 ? -12.191 -8.262 9.901 1.00 98.38 229 LEU A N 1
ATOM 1817 C CA . LEU A 1 229 ? -11.756 -8.076 8.516 1.00 98.38 229 LEU A CA 1
ATOM 1818 C C . LEU A 1 229 ? -10.666 -7.009 8.470 1.00 98.38 229 LEU A C 1
ATOM 1820 O O . LEU A 1 229 ? -10.895 -5.870 8.883 1.00 98.38 229 LEU A O 1
ATOM 1824 N N . VAL A 1 230 ? -9.512 -7.372 7.933 1.00 98.62 230 VAL A N 1
ATOM 1825 C CA . VAL A 1 230 ? -8.381 -6.486 7.679 1.00 98.62 230 VAL A CA 1
ATOM 1826 C C . VAL A 1 230 ? -8.179 -6.411 6.172 1.00 98.62 230 VAL A C 1
ATOM 1828 O O . VAL A 1 230 ? -8.068 -7.434 5.508 1.00 98.62 230 VAL A O 1
ATOM 1831 N N . LEU A 1 231 ? -8.154 -5.205 5.626 1.00 98.69 231 LEU A N 1
ATOM 1832 C CA . LEU A 1 231 ? -7.881 -4.928 4.223 1.00 98.69 231 LEU A CA 1
ATOM 1833 C C . LEU A 1 231 ? -6.545 -4.194 4.152 1.00 98.69 231 LEU A C 1
ATOM 1835 O O . LEU A 1 231 ? -6.429 -3.133 4.748 1.00 98.69 231 LEU A O 1
ATOM 1839 N N . GLY A 1 232 ? -5.540 -4.751 3.490 1.00 97.94 232 GLY A N 1
ATOM 1840 C CA . GLY A 1 232 ? -4.293 -4.060 3.172 1.00 97.94 232 GLY A CA 1
ATOM 1841 C C . GLY A 1 232 ? -4.391 -3.430 1.790 1.00 97.94 232 GLY A C 1
ATOM 1842 O O . GLY A 1 232 ? -4.795 -4.099 0.845 1.00 97.94 232 GLY A O 1
ATOM 1843 N N . ALA A 1 233 ? -4.042 -2.159 1.683 1.00 95.25 233 ALA A N 1
ATOM 1844 C CA . ALA A 1 233 ? -3.936 -1.417 0.434 1.00 95.25 233 ALA A CA 1
ATOM 1845 C C . ALA A 1 233 ? -2.692 -0.538 0.537 1.00 95.25 233 ALA A C 1
ATOM 1847 O O . ALA A 1 233 ? -2.394 -0.062 1.632 1.00 95.25 233 ALA A O 1
ATOM 1848 N N . SER A 1 234 ? -1.966 -0.321 -0.554 1.00 92.75 234 SER A N 1
ATOM 1849 C CA . SER A 1 234 ? -0.777 0.531 -0.483 1.00 92.75 234 SER A CA 1
ATOM 1850 C C . SER A 1 234 ? -1.164 1.986 -0.190 1.00 92.75 234 SER A C 1
ATOM 1852 O O . SER A 1 234 ? -0.671 2.612 0.751 1.00 92.75 234 SER A O 1
ATOM 1854 N N . LEU A 1 235 ? -2.253 2.429 -0.823 1.00 93.62 235 LEU A N 1
ATOM 1855 C CA . LEU A 1 235 ? -2.790 3.779 -0.700 1.00 93.62 235 LEU A CA 1
ATOM 1856 C C . LEU A 1 235 ? -3.953 3.882 0.296 1.00 93.62 235 LEU A C 1
ATOM 1858 O O . LEU A 1 235 ? -4.858 3.034 0.304 1.00 93.62 235 LEU A O 1
ATOM 1862 N N . PRO A 1 236 ? -4.015 4.951 1.114 1.00 95.06 236 PRO A N 1
ATOM 1863 C CA . PRO A 1 236 ? -5.140 5.192 2.007 1.00 95.06 236 PRO A CA 1
ATOM 1864 C C . PRO A 1 236 ? -6.454 5.383 1.257 1.00 95.06 236 PRO A C 1
ATOM 1866 O O . PRO A 1 236 ? -6.587 6.252 0.397 1.00 95.06 236 PRO A O 1
ATOM 1869 N N . TRP A 1 237 ? -7.479 4.647 1.686 1.00 96.94 237 TRP A N 1
ATOM 1870 C CA . TRP A 1 237 ? -8.844 4.866 1.216 1.00 96.94 237 TRP A CA 1
ATOM 1871 C C . TRP A 1 237 ? -9.413 6.193 1.735 1.00 96.94 237 TRP A C 1
ATOM 1873 O O . TRP A 1 237 ? -10.042 6.931 0.981 1.00 96.94 237 TRP A O 1
ATOM 1883 N N . LEU A 1 238 ? -9.175 6.527 3.012 1.00 97.00 238 LEU A N 1
ATOM 1884 C CA . LEU A 1 238 ? -9.742 7.717 3.667 1.00 97.00 238 LEU A CA 1
ATOM 1885 C C . LEU A 1 238 ? -8.692 8.784 3.990 1.00 97.00 238 LEU A C 1
ATOM 1887 O O . LEU A 1 238 ? -8.235 8.903 5.128 1.00 97.00 238 LEU A O 1
ATOM 1891 N N . LEU A 1 239 ? -8.385 9.614 2.999 1.00 94.75 239 LEU A N 1
ATOM 1892 C CA . LEU A 1 239 ? -7.513 10.784 3.123 1.00 94.75 239 LEU A CA 1
ATOM 1893 C C . LEU A 1 239 ? -8.096 11.914 3.992 1.00 94.75 239 LEU A C 1
ATOM 1895 O O . LEU A 1 239 ? -9.287 11.913 4.308 1.00 94.75 239 LEU A O 1
ATOM 1899 N N . PRO A 1 240 ? -7.310 12.947 4.359 1.00 95.12 240 PRO A N 1
ATOM 1900 C CA . PRO A 1 240 ? -7.877 14.178 4.903 1.00 95.12 240 PRO A CA 1
ATOM 1901 C C . PRO A 1 240 ? -8.987 14.714 3.973 1.00 95.12 240 PRO A C 1
ATOM 1903 O O . PRO A 1 240 ? -8.739 14.836 2.773 1.00 95.12 240 PRO A O 1
ATOM 1906 N N . PRO A 1 241 ? -10.188 15.071 4.479 1.00 95.31 241 PRO A N 1
ATOM 1907 C CA . PRO A 1 241 ? -11.333 15.392 3.621 1.00 95.31 241 PRO A CA 1
ATOM 1908 C C . PRO A 1 241 ? -11.069 16.477 2.573 1.00 95.31 241 PRO A C 1
ATOM 1910 O O . PRO A 1 241 ? -11.594 16.399 1.471 1.00 95.31 241 PRO A O 1
ATOM 1913 N N . ALA A 1 242 ? -10.233 17.473 2.892 1.00 94.75 242 ALA A N 1
ATOM 1914 C CA . ALA A 1 242 ? -9.891 18.508 1.923 1.00 94.75 242 ALA A CA 1
ATOM 1915 C C . ALA A 1 242 ? -9.065 17.977 0.741 1.00 94.75 242 ALA A C 1
ATOM 1917 O O . ALA A 1 242 ? -9.260 18.447 -0.371 1.00 94.75 242 ALA A O 1
ATOM 1918 N N . ILE A 1 243 ? -8.160 17.020 0.977 1.00 94.31 243 ILE A N 1
ATOM 1919 C CA . ILE A 1 243 ? -7.345 16.413 -0.085 1.00 94.31 243 ILE A CA 1
ATOM 1920 C C . ILE A 1 243 ? -8.241 15.532 -0.956 1.00 94.31 243 ILE A C 1
ATOM 1922 O O . ILE A 1 243 ? -8.280 15.728 -2.162 1.00 94.31 243 ILE A O 1
ATOM 1926 N N . HIS A 1 244 ? -9.058 14.674 -0.337 1.00 95.50 244 HIS A N 1
ATOM 1927 C CA . HIS A 1 244 ? -10.017 13.830 -1.057 1.00 95.50 244 HIS A CA 1
ATOM 1928 C C . HIS A 1 244 ? -10.937 14.636 -1.991 1.00 95.50 244 HIS A C 1
ATOM 1930 O O . HIS A 1 244 ? -11.096 14.296 -3.162 1.00 95.50 244 HIS A O 1
ATOM 1936 N N . ASP A 1 245 ? -11.537 15.722 -1.489 1.00 96.38 245 ASP A N 1
ATOM 1937 C CA . ASP A 1 245 ? -12.440 16.557 -2.290 1.00 96.38 245 ASP A CA 1
ATOM 1938 C C . ASP A 1 245 ? -11.706 17.255 -3.455 1.00 96.38 245 ASP A C 1
ATOM 1940 O O . ASP A 1 245 ? -12.309 17.473 -4.507 1.00 96.38 245 ASP A O 1
ATOM 1944 N N . LEU A 1 246 ? -10.425 17.610 -3.283 1.00 95.81 246 LEU A N 1
ATOM 1945 C CA . LEU A 1 246 ? -9.604 18.192 -4.350 1.00 95.81 246 LEU A CA 1
ATOM 1946 C C . LEU A 1 246 ? -9.251 17.156 -5.420 1.00 95.81 246 LEU A C 1
ATOM 1948 O O . LEU A 1 246 ? -9.445 17.453 -6.594 1.00 95.81 246 LEU A O 1
ATOM 1952 N N . GLU A 1 247 ? -8.828 15.951 -5.034 1.00 95.81 247 GLU A N 1
ATOM 1953 C CA . GLU A 1 247 ? -8.556 14.857 -5.980 1.00 95.81 247 GLU A CA 1
ATOM 1954 C C . GLU A 1 247 ? -9.803 14.480 -6.782 1.00 95.81 247 GLU A C 1
ATOM 1956 O O . GLU A 1 247 ? -9.750 14.325 -7.997 1.00 95.81 247 GLU A O 1
ATOM 1961 N N . THR A 1 248 ? -10.962 14.413 -6.121 1.00 95.69 248 THR A N 1
ATOM 1962 C CA . THR A 1 248 ? -12.221 14.078 -6.800 1.00 95.69 248 THR A CA 1
ATOM 1963 C C . THR A 1 248 ? -12.641 15.183 -7.779 1.00 95.69 248 THR A C 1
ATOM 1965 O O . THR A 1 248 ? -13.233 14.927 -8.833 1.00 95.69 248 THR A O 1
ATOM 1968 N N . ALA A 1 249 ? -12.371 16.448 -7.433 1.00 96.69 249 ALA A N 1
ATOM 1969 C CA . ALA A 1 249 ? -12.594 17.571 -8.337 1.00 96.69 249 ALA A CA 1
ATOM 1970 C C . ALA A 1 249 ? -11.643 17.514 -9.538 1.00 96.69 249 ALA A C 1
ATOM 1972 O O . ALA A 1 249 ? -12.097 17.732 -10.663 1.00 96.69 249 ALA A O 1
ATOM 1973 N N . ASP A 1 250 ? -10.366 17.208 -9.303 1.00 96.44 250 ASP A N 1
ATOM 1974 C CA . ASP A 1 250 ? -9.354 17.033 -10.342 1.00 96.44 250 ASP A CA 1
ATOM 1975 C C . ASP A 1 250 ? -9.747 15.921 -11.318 1.00 96.44 250 ASP A C 1
ATOM 1977 O O . ASP A 1 250 ? -9.895 16.204 -12.506 1.00 96.44 250 ASP A O 1
ATOM 1981 N N . GLU A 1 251 ? -10.073 14.720 -10.822 1.00 94.94 251 GLU A N 1
ATOM 1982 C CA . GLU A 1 251 ? -10.507 13.582 -11.645 1.00 94.94 251 GLU A CA 1
ATOM 1983 C C . GLU A 1 251 ? -11.632 13.996 -12.605 1.00 94.94 251 GLU A C 1
ATOM 1985 O O . GLU A 1 251 ? -11.605 13.710 -13.807 1.00 94.94 251 GLU A O 1
ATOM 1990 N N . LYS A 1 252 ? -12.619 14.742 -12.090 1.00 95.12 252 LYS A N 1
ATOM 1991 C CA . LYS A 1 252 ? -13.743 15.217 -12.897 1.00 95.12 252 LYS A CA 1
ATOM 1992 C C . LYS A 1 252 ? -13.330 16.253 -13.944 1.00 95.12 252 LYS A C 1
ATOM 1994 O O . LYS A 1 252 ? -13.913 16.284 -15.033 1.00 95.12 252 LYS A O 1
ATOM 1999 N N . LEU A 1 253 ? -12.393 17.136 -13.609 1.00 95.56 253 LEU A N 1
ATOM 2000 C CA . LEU A 1 253 ? -11.888 18.176 -14.504 1.00 95.56 253 LEU A CA 1
ATOM 2001 C C . LEU A 1 253 ? -10.945 17.606 -15.570 1.00 95.56 253 LEU A C 1
ATOM 2003 O O . LEU A 1 253 ? -10.987 18.092 -16.702 1.00 95.56 253 LEU A O 1
ATOM 2007 N N . ALA A 1 254 ? -10.184 16.558 -15.256 1.00 94.44 254 ALA A N 1
ATOM 2008 C CA . ALA A 1 254 ? -9.343 15.821 -16.196 1.00 94.44 254 ALA A CA 1
ATOM 2009 C C . ALA A 1 254 ? -10.170 15.170 -17.321 1.00 94.44 254 ALA A C 1
ATOM 2011 O O . ALA A 1 254 ? -9.710 15.082 -18.456 1.00 94.44 254 ALA A O 1
ATOM 2012 N N . ASP A 1 255 ? -11.433 14.820 -17.052 1.00 93.38 255 ASP A N 1
ATOM 2013 C CA . ASP A 1 255 ? -12.385 14.308 -18.053 1.00 93.38 255 ASP A CA 1
ATOM 2014 C C . ASP A 1 255 ? -13.266 15.403 -18.689 1.00 93.38 255 ASP A C 1
ATOM 2016 O O . ASP A 1 255 ? -14.307 15.130 -19.301 1.00 93.38 255 ASP A O 1
ATOM 2020 N N . SER A 1 256 ? -12.892 16.674 -18.537 1.00 94.12 256 SER A N 1
ATOM 2021 C CA . SER A 1 256 ? -13.634 17.791 -19.118 1.00 94.12 256 SER A CA 1
ATOM 2022 C C . SER A 1 256 ? -13.631 17.736 -20.653 1.00 94.12 256 SER A C 1
ATOM 2024 O O . SER A 1 256 ? -12.581 17.548 -21.265 1.00 94.12 256 SER A O 1
ATOM 2026 N N . PRO A 1 257 ? -14.760 18.042 -21.328 1.00 93.50 257 PRO A N 1
ATOM 2027 C CA . PRO A 1 257 ? -14.782 18.176 -22.787 1.00 93.50 257 PRO A CA 1
ATOM 2028 C C . PRO A 1 257 ? -13.976 19.390 -23.286 1.00 93.50 257 PRO A C 1
ATOM 2030 O O . PRO A 1 257 ? -13.757 19.544 -24.486 1.00 93.50 257 PRO A O 1
ATOM 2033 N N . ARG A 1 258 ? -13.563 20.295 -22.386 1.00 95.75 258 ARG A N 1
ATOM 2034 C CA . ARG A 1 258 ? -12.706 21.440 -22.710 1.00 95.75 258 ARG A CA 1
ATOM 2035 C C . ARG A 1 258 ? -11.247 21.024 -22.557 1.00 95.75 258 ARG A C 1
ATOM 2037 O O . ARG A 1 258 ? -10.758 20.944 -21.434 1.00 95.75 258 ARG A O 1
ATOM 2044 N N . SER A 1 259 ? -10.551 20.852 -23.677 1.00 93.88 259 SER A N 1
ATOM 2045 C CA . SER A 1 259 ? -9.167 20.356 -23.728 1.00 93.88 259 SER A CA 1
ATOM 2046 C C . SER A 1 259 ? -8.191 21.094 -22.806 1.00 93.88 259 SER A C 1
ATOM 2048 O O . SER A 1 259 ? -7.404 20.449 -22.129 1.00 93.88 259 SER A O 1
ATOM 2050 N N . LEU A 1 260 ? -8.266 22.427 -22.715 1.00 95.62 260 LEU A N 1
ATOM 2051 C CA . LEU A 1 260 ? -7.391 23.208 -21.826 1.00 95.62 260 LEU A CA 1
ATOM 2052 C C . LEU A 1 260 ? -7.643 22.932 -20.337 1.00 95.62 260 LEU A C 1
ATOM 2054 O O . LEU A 1 260 ? -6.708 22.955 -19.545 1.00 95.62 260 LEU A O 1
ATOM 2058 N N . VAL A 1 261 ? -8.897 22.669 -19.956 1.00 96.19 261 VAL A N 1
ATOM 2059 C CA . VAL A 1 261 ? -9.246 22.318 -18.571 1.00 96.19 261 VAL A CA 1
ATOM 2060 C C . VAL A 1 261 ? -8.762 20.907 -18.262 1.00 96.19 261 VAL A C 1
ATOM 2062 O O . VAL A 1 261 ? -8.118 20.713 -17.241 1.00 96.19 261 VAL A O 1
ATOM 2065 N N . ALA A 1 262 ? -9.022 19.959 -19.167 1.00 95.00 262 ALA A N 1
ATOM 2066 C CA . ALA A 1 262 ? -8.568 18.579 -19.033 1.00 95.00 262 ALA A CA 1
ATOM 2067 C C . ALA A 1 262 ? -7.040 18.487 -18.927 1.00 95.00 262 ALA A C 1
ATOM 2069 O O . ALA A 1 262 ? -6.527 17.838 -18.026 1.00 95.00 262 ALA A O 1
ATOM 2070 N N . ALA A 1 263 ? -6.311 19.199 -19.791 1.00 94.25 263 ALA A N 1
ATOM 2071 C CA . ALA A 1 263 ? -4.852 19.231 -19.762 1.00 94.25 263 ALA A CA 1
ATOM 2072 C C . ALA A 1 263 ? -4.299 19.896 -18.491 1.00 94.25 263 ALA A C 1
ATOM 2074 O O . ALA A 1 263 ? -3.314 19.421 -17.936 1.00 94.25 263 ALA A O 1
ATOM 2075 N N . GLY A 1 264 ? -4.928 20.982 -18.022 1.00 95.81 264 GLY A N 1
ATOM 2076 C CA . GLY A 1 264 ? -4.526 21.656 -16.786 1.00 95.81 264 GLY A CA 1
ATOM 2077 C C . GLY A 1 264 ? -4.756 20.803 -15.537 1.00 95.81 264 GLY A C 1
ATOM 2078 O O . GLY A 1 264 ? -3.894 20.778 -14.665 1.00 95.81 264 GLY A O 1
ATOM 2079 N N . ALA A 1 265 ? -5.882 20.087 -15.475 1.00 95.00 265 ALA A N 1
ATOM 2080 C CA . ALA A 1 265 ? -6.163 19.125 -14.411 1.00 95.00 265 ALA A CA 1
ATOM 2081 C C . ALA A 1 265 ? -5.200 17.934 -14.479 1.00 95.00 265 ALA A C 1
ATOM 2083 O O . ALA A 1 265 ? -4.526 17.653 -13.508 1.00 95.00 265 ALA A O 1
ATOM 2084 N N . GLU A 1 266 ? -4.995 17.322 -15.649 1.00 94.69 266 GLU A N 1
ATOM 2085 C CA . GLU A 1 266 ? -4.045 16.207 -15.784 1.00 94.69 266 GLU A CA 1
ATOM 2086 C C . GLU A 1 266 ? -2.602 16.598 -15.419 1.00 94.69 266 GLU A C 1
ATOM 2088 O O . GLU A 1 266 ? -1.860 15.783 -14.872 1.00 94.69 266 GLU A O 1
ATOM 2093 N N . TRP A 1 267 ? -2.199 17.842 -15.698 1.00 93.75 267 TRP A N 1
ATOM 2094 C CA . TRP A 1 267 ? -0.929 18.382 -15.215 1.00 93.75 267 TRP A CA 1
ATOM 2095 C C . TRP A 1 267 ? -0.914 18.525 -13.689 1.00 93.75 267 TRP A C 1
ATOM 2097 O O . TRP A 1 267 ? 0.044 18.093 -13.058 1.00 93.75 267 TRP A O 1
ATOM 2107 N N . ALA A 1 268 ? -1.965 19.099 -13.094 1.00 93.12 268 ALA A N 1
ATOM 2108 C CA . ALA A 1 268 ? -2.067 19.256 -11.643 1.00 93.12 268 ALA A CA 1
ATOM 2109 C C . ALA A 1 268 ? -2.072 17.899 -10.925 1.00 93.12 268 ALA A C 1
ATOM 2111 O O . ALA A 1 268 ? -1.410 17.754 -9.901 1.00 93.12 268 ALA A O 1
ATOM 2112 N N . ARG A 1 269 ? -2.747 16.908 -11.509 1.00 92.31 269 ARG A N 1
ATOM 2113 C CA . ARG A 1 269 ? -2.854 15.537 -11.021 1.00 92.31 269 ARG A CA 1
ATOM 2114 C C . ARG A 1 269 ? -1.494 14.872 -10.840 1.00 92.31 269 ARG A C 1
ATOM 2116 O O . ARG A 1 269 ? -1.228 14.342 -9.774 1.00 92.31 269 ARG A O 1
ATOM 2123 N N . GLN A 1 270 ? -0.652 14.933 -11.873 1.00 89.69 270 GLN A N 1
ATOM 2124 C CA . GLN A 1 270 ? 0.708 14.373 -11.859 1.00 89.69 270 GLN A CA 1
ATOM 2125 C C . GLN A 1 270 ? 1.699 15.239 -11.073 1.00 89.69 270 GLN A C 1
ATOM 2127 O O . GLN A 1 270 ? 2.749 14.774 -10.678 1.00 89.69 270 GLN A O 1
ATOM 2132 N N . PHE A 1 271 ? 1.429 16.537 -10.917 1.00 87.19 271 PHE A N 1
ATOM 2133 C CA . PHE A 1 271 ? 2.323 17.425 -10.172 1.00 87.19 271 PHE A CA 1
ATOM 2134 C C . PHE A 1 271 ? 2.127 17.324 -8.652 1.00 87.19 271 PHE A C 1
ATOM 2136 O O . PHE A 1 271 ? 3.017 17.691 -7.890 1.00 87.19 271 PHE A O 1
ATOM 2143 N N . ALA A 1 272 ? 0.930 16.935 -8.216 1.00 85.12 272 ALA A N 1
ATOM 2144 C CA . ALA A 1 272 ? 0.537 16.885 -6.813 1.00 85.12 272 ALA A CA 1
ATOM 2145 C C . ALA A 1 272 ? 0.174 15.466 -6.348 1.00 85.12 272 ALA A C 1
ATOM 2147 O O . ALA A 1 272 ? -0.545 15.344 -5.354 1.00 85.12 272 ALA A O 1
ATOM 2148 N N . ASP A 1 273 ? 0.606 14.444 -7.091 1.00 85.75 273 ASP A N 1
ATOM 2149 C CA . ASP A 1 273 ? 0.449 13.016 -6.784 1.00 85.75 273 ASP A CA 1
ATOM 2150 C C . ASP A 1 273 ? -1.003 12.649 -6.427 1.00 85.75 273 ASP A C 1
ATOM 2152 O O . ASP A 1 273 ? -1.318 11.952 -5.460 1.00 85.75 273 ASP A O 1
ATOM 2156 N N . MET A 1 274 ? -1.947 13.188 -7.208 1.00 89.31 274 MET A N 1
ATOM 2157 C CA . MET A 1 274 ? -3.379 12.944 -7.031 1.00 89.31 274 MET A CA 1
ATOM 2158 C C . MET A 1 274 ? -3.757 11.595 -7.641 1.00 89.31 274 MET A C 1
ATOM 2160 O O . MET A 1 274 ? -4.374 11.505 -8.710 1.00 89.31 274 MET A O 1
ATOM 2164 N N . GLU A 1 275 ? -3.364 10.532 -6.955 1.00 89.62 275 GLU A N 1
ATOM 2165 C CA . GLU A 1 275 ? -3.562 9.155 -7.405 1.00 89.62 275 GLU A CA 1
ATOM 2166 C C . GLU A 1 275 ? -4.120 8.211 -6.335 1.00 89.62 275 GLU A C 1
ATOM 2168 O O . GLU A 1 275 ? -4.268 7.006 -6.555 1.00 89.62 275 GLU A O 1
ATOM 2173 N N . HIS A 1 276 ? -4.531 8.757 -5.195 1.00 94.00 276 HIS A N 1
ATOM 2174 C CA . HIS A 1 276 ? -5.239 7.997 -4.177 1.00 94.00 276 HIS A CA 1
ATOM 2175 C C . HIS A 1 276 ? -6.676 7.688 -4.602 1.00 94.00 276 HIS A C 1
ATOM 2177 O O . HIS A 1 276 ? -7.171 8.099 -5.650 1.00 94.00 276 HIS A O 1
ATOM 2183 N N . TRP A 1 277 ? -7.417 7.004 -3.729 1.00 95.81 277 TRP A N 1
ATOM 2184 C CA . TRP A 1 277 ? -8.806 6.622 -3.980 1.00 95.81 277 TRP A CA 1
ATOM 2185 C C . TRP A 1 277 ? -9.730 7.801 -4.338 1.00 95.81 277 TRP A C 1
ATOM 2187 O O . TRP A 1 277 ? -10.723 7.584 -5.030 1.00 95.81 277 TRP A O 1
ATOM 2197 N N . GLY A 1 278 ? -9.423 9.036 -3.914 1.00 93.56 278 GLY A N 1
ATOM 2198 C CA . GLY A 1 278 ? -10.178 10.231 -4.307 1.00 93.56 278 GLY A CA 1
ATOM 2199 C C . GLY A 1 278 ? -10.090 10.547 -5.804 1.00 93.56 278 GLY A C 1
ATOM 2200 O O . GLY A 1 278 ? -11.062 11.041 -6.365 1.00 93.56 278 GLY A O 1
ATOM 2201 N N . ALA A 1 279 ? -8.984 10.187 -6.459 1.00 94.06 279 ALA A N 1
ATOM 2202 C CA . ALA A 1 279 ? -8.789 10.307 -7.906 1.00 94.06 279 ALA A CA 1
ATOM 2203 C C . ALA A 1 279 ? -9.429 9.156 -8.716 1.00 94.06 279 ALA A C 1
ATOM 2205 O O . ALA A 1 279 ? -9.333 9.121 -9.944 1.00 94.06 279 ALA A O 1
ATOM 2206 N N . PHE A 1 280 ? -10.071 8.205 -8.026 1.00 95.69 280 PHE A N 1
ATOM 2207 C CA . PHE A 1 280 ? -10.786 7.059 -8.587 1.00 95.69 280 PHE A CA 1
ATOM 2208 C C . PHE A 1 280 ? -12.180 6.955 -7.952 1.00 95.69 280 PHE A C 1
ATOM 2210 O O . PHE A 1 280 ? -12.528 5.941 -7.328 1.00 95.69 280 PHE A O 1
ATOM 2217 N N . ARG A 1 281 ? -12.993 8.008 -8.080 1.00 94.81 281 ARG A N 1
ATOM 2218 C CA . ARG A 1 281 ? -14.240 8.203 -7.324 1.00 94.81 281 ARG A CA 1
ATOM 2219 C C . ARG A 1 281 ? -15.174 7.001 -7.345 1.00 94.81 281 ARG A C 1
ATOM 2221 O O . ARG A 1 281 ? -15.696 6.609 -6.302 1.00 94.81 281 ARG A O 1
ATOM 2228 N N . ASP A 1 282 ? -15.399 6.408 -8.512 1.00 95.00 282 ASP A N 1
ATOM 2229 C CA . ASP A 1 282 ? -16.314 5.268 -8.632 1.00 95.00 282 ASP A CA 1
ATOM 2230 C C . ASP A 1 282 ? -15.808 4.057 -7.830 1.00 95.00 282 ASP A C 1
ATOM 2232 O O . ASP A 1 282 ? -16.603 3.334 -7.227 1.00 95.00 282 ASP A O 1
ATOM 2236 N N . SER A 1 283 ? -14.486 3.872 -7.741 1.00 97.12 283 SER A N 1
ATOM 2237 C CA . SER A 1 283 ? -13.876 2.841 -6.891 1.00 97.12 283 SER A CA 1
ATOM 2238 C C . SER A 1 283 ? -13.974 3.178 -5.409 1.00 97.12 283 SER A C 1
ATOM 2240 O O . SER A 1 283 ? -14.282 2.293 -4.612 1.00 97.12 283 SER A O 1
ATOM 2242 N N . PHE A 1 284 ? -13.771 4.442 -5.034 1.00 97.81 284 PHE A N 1
ATOM 2243 C CA . PHE A 1 284 ? -13.945 4.904 -3.656 1.00 97.81 284 PHE A CA 1
ATOM 2244 C C . PHE A 1 284 ? -15.366 4.649 -3.137 1.00 97.81 284 PHE A C 1
ATOM 2246 O O . PHE A 1 284 ? -15.537 4.109 -2.040 1.00 97.81 284 PHE A O 1
ATOM 2253 N N . GLU A 1 285 ? -16.382 4.995 -3.933 1.00 97.12 285 GLU A N 1
ATOM 2254 C CA . GLU A 1 285 ? -17.789 4.781 -3.580 1.00 97.12 285 GLU A CA 1
ATOM 2255 C C . GLU A 1 285 ? -18.113 3.285 -3.528 1.00 97.12 285 GLU A C 1
ATOM 2257 O O . GLU A 1 285 ? -18.646 2.809 -2.525 1.00 97.12 285 GLU A O 1
ATOM 2262 N N . ARG A 1 286 ? -17.716 2.514 -4.552 1.00 97.69 286 ARG A N 1
ATOM 2263 C CA . ARG A 1 286 ? -17.940 1.059 -4.604 1.00 97.69 286 ARG A CA 1
ATOM 2264 C C . ARG A 1 286 ? -17.295 0.334 -3.421 1.00 97.69 286 ARG A C 1
ATOM 2266 O O . ARG A 1 286 ? -17.913 -0.564 -2.847 1.00 97.69 286 ARG A O 1
ATOM 2273 N N . PHE A 1 287 ? -16.087 0.732 -3.018 1.00 98.38 287 PHE A N 1
ATOM 2274 C CA . PHE A 1 287 ? -15.431 0.174 -1.836 1.00 98.38 287 PHE A CA 1
ATOM 2275 C C . PHE A 1 287 ? -16.203 0.517 -0.561 1.00 98.38 287 PHE A C 1
ATOM 2277 O O . PHE A 1 287 ? -16.504 -0.368 0.238 1.00 98.38 287 PHE A O 1
ATOM 2284 N N . GLY A 1 288 ? -16.621 1.776 -0.403 1.00 97.81 288 GLY A N 1
ATOM 2285 C CA . GLY A 1 288 ? -17.461 2.202 0.715 1.00 97.81 288 GLY A CA 1
ATOM 2286 C C . GLY A 1 288 ? -18.777 1.428 0.816 1.00 97.81 288 GLY A C 1
ATOM 2287 O O . GLY A 1 288 ? -19.179 1.029 1.911 1.00 97.81 288 GLY A O 1
ATOM 2288 N N . GLU A 1 289 ? -19.430 1.157 -0.314 1.00 97.25 289 GLU A N 1
ATOM 2289 C CA . GLU A 1 289 ? -20.640 0.336 -0.377 1.00 97.25 289 GLU A CA 1
ATOM 2290 C C . GLU A 1 289 ? -20.387 -1.122 0.017 1.00 97.25 289 GLU A C 1
ATOM 2292 O O . GLU A 1 289 ? -21.172 -1.692 0.780 1.00 97.25 289 GLU A O 1
ATOM 2297 N N . LEU A 1 290 ? -19.274 -1.710 -0.428 1.00 98.19 290 LEU A N 1
ATOM 2298 C CA . LEU A 1 290 ? -18.876 -3.059 -0.031 1.00 98.19 290 LEU A CA 1
ATOM 2299 C C . LEU A 1 290 ? -18.649 -3.153 1.484 1.00 98.19 290 LEU A C 1
ATOM 2301 O O . LEU A 1 290 ? -19.175 -4.054 2.141 1.00 98.19 290 LEU A O 1
ATOM 2305 N N . LEU A 1 291 ? -17.914 -2.200 2.062 1.00 97.81 291 LEU A N 1
ATOM 2306 C CA . LEU A 1 291 ? -17.646 -2.159 3.504 1.00 97.81 291 LEU A CA 1
ATOM 2307 C C . LEU A 1 291 ? -18.911 -1.865 4.315 1.00 97.81 291 LEU A C 1
ATOM 2309 O O . LEU A 1 291 ? -19.076 -2.386 5.424 1.00 97.81 291 LEU A O 1
ATOM 2313 N N . ARG A 1 292 ? -19.846 -1.086 3.763 1.00 96.94 292 ARG A N 1
ATOM 2314 C CA . ARG A 1 292 ? -21.185 -0.895 4.333 1.00 96.94 292 ARG A CA 1
ATOM 2315 C C . ARG A 1 292 ? -21.945 -2.218 4.373 1.00 96.94 292 ARG A C 1
ATOM 2317 O O . ARG A 1 292 ? -22.521 -2.550 5.403 1.00 96.94 292 ARG A O 1
ATOM 2324 N N . ASP A 1 293 ? -21.910 -3.001 3.300 1.00 96.88 293 ASP A N 1
ATOM 2325 C CA . ASP A 1 293 ? -22.596 -4.293 3.228 1.00 96.88 293 ASP A CA 1
ATOM 2326 C C . ASP A 1 293 ? -22.004 -5.325 4.205 1.00 96.88 293 ASP A C 1
ATOM 2328 O O . ASP A 1 293 ? -22.755 -6.005 4.914 1.00 96.88 293 ASP A O 1
ATOM 2332 N N . VAL A 1 294 ? -20.673 -5.380 4.327 1.00 97.06 294 VAL A N 1
ATOM 2333 C CA . VAL A 1 294 ? -19.982 -6.198 5.341 1.00 97.06 294 VAL A CA 1
ATOM 2334 C C . VAL A 1 294 ? -20.372 -5.755 6.751 1.00 97.06 294 VAL A C 1
ATOM 2336 O O . VAL A 1 294 ? -20.815 -6.567 7.565 1.00 97.06 294 VAL A O 1
ATOM 2339 N N . SER A 1 295 ? -20.246 -4.460 7.050 1.00 95.56 295 SER A N 1
ATOM 2340 C CA . SER A 1 295 ? -20.491 -3.920 8.393 1.00 95.56 295 SER A CA 1
ATOM 2341 C C . SER A 1 295 ? -21.964 -3.923 8.805 1.00 95.56 295 SER A C 1
ATOM 2343 O O . SER A 1 295 ? -22.256 -3.904 10.000 1.00 95.56 295 SER A O 1
ATOM 2345 N N . ALA A 1 296 ? -22.899 -3.975 7.856 1.00 95.25 296 ALA A N 1
ATOM 2346 C CA . ALA A 1 296 ? -24.325 -4.169 8.115 1.00 95.25 296 ALA A CA 1
ATOM 2347 C C . ALA A 1 296 ? -24.702 -5.648 8.336 1.00 95.25 296 ALA A C 1
ATOM 2349 O O . ALA A 1 296 ? -25.809 -5.941 8.793 1.00 95.25 296 ALA A O 1
ATOM 2350 N N . GLY A 1 297 ? -23.792 -6.586 8.052 1.00 94.31 297 GLY A N 1
ATOM 2351 C CA . GLY A 1 297 ? -24.052 -8.021 8.152 1.00 94.31 297 GLY A CA 1
ATOM 2352 C C . GLY A 1 297 ? -24.896 -8.561 7.000 1.00 94.31 297 GLY A C 1
ATOM 2353 O O . GLY A 1 297 ? -25.713 -9.451 7.213 1.00 94.31 297 GLY A O 1
ATOM 2354 N N . ARG A 1 298 ? -24.730 -8.038 5.775 1.00 95.25 298 ARG A N 1
ATOM 2355 C CA . ARG A 1 298 ? -25.422 -8.598 4.598 1.00 95.25 298 ARG A CA 1
ATOM 2356 C C . ARG A 1 298 ? -24.961 -10.011 4.248 1.00 95.25 298 ARG A C 1
ATOM 2358 O O . ARG A 1 298 ? -25.746 -10.784 3.714 1.00 95.25 298 ARG A O 1
ATOM 2365 N N . TYR A 1 299 ? -23.704 -10.338 4.545 1.00 94.62 299 TYR A N 1
ATOM 2366 C CA . TYR A 1 299 ? -23.099 -11.630 4.204 1.00 94.62 299 TYR A CA 1
ATOM 2367 C C . TYR A 1 299 ? -23.113 -12.643 5.356 1.00 94.62 299 TYR A C 1
ATOM 2369 O O . TYR A 1 299 ? -22.914 -13.829 5.123 1.00 94.62 299 TYR A O 1
ATOM 2377 N N . THR A 1 300 ? -23.340 -12.194 6.594 1.00 92.19 300 THR A N 1
ATOM 2378 C CA . THR A 1 300 ? -23.350 -13.047 7.791 1.00 92.19 300 THR A CA 1
ATOM 2379 C C . THR A 1 300 ? -24.273 -12.465 8.872 1.00 92.19 300 THR A C 1
ATOM 2381 O O . THR A 1 300 ? -24.299 -11.242 9.048 1.00 92.19 300 THR A O 1
ATOM 2384 N N . PRO A 1 301 ? -25.012 -13.296 9.642 1.00 87.75 301 PRO A N 1
ATOM 2385 C CA . PRO A 1 301 ? -25.884 -12.819 10.723 1.00 87.75 301 PRO A CA 1
ATOM 2386 C C . PRO A 1 301 ? -25.153 -11.978 11.783 1.00 87.75 301 PRO A C 1
ATOM 2388 O O . PRO A 1 301 ? -25.705 -11.001 12.317 1.00 87.75 301 PRO A O 1
ATOM 2391 N N . GLN A 1 302 ? -23.903 -12.348 12.076 1.00 91.81 302 GLN A N 1
ATOM 2392 C CA . GLN A 1 302 ? -23.025 -11.647 13.003 1.00 91.81 302 GLN A CA 1
ATOM 2393 C C . GLN A 1 302 ? -21.891 -10.976 12.216 1.00 91.81 302 GLN A C 1
ATOM 2395 O O . GLN A 1 302 ? -20.909 -11.637 11.889 1.00 91.81 302 GLN A O 1
ATOM 2400 N N . PRO A 1 303 ? -21.993 -9.670 11.909 1.00 94.56 303 PRO A N 1
ATOM 2401 C CA . PRO A 1 303 ? -20.931 -8.969 11.200 1.00 94.56 303 PRO A CA 1
ATOM 2402 C C . PRO A 1 303 ? -19.636 -8.945 12.034 1.00 94.56 303 PRO A C 1
ATOM 2404 O O . PRO A 1 303 ? -19.683 -9.112 13.265 1.00 94.56 303 PRO A O 1
ATOM 2407 N N . PRO A 1 304 ? -18.469 -8.733 11.396 1.00 95.94 304 PRO A N 1
ATOM 2408 C CA . PRO A 1 304 ? -17.182 -8.703 12.092 1.00 95.94 304 PRO A CA 1
ATOM 2409 C C . PRO A 1 304 ? -17.183 -7.644 13.195 1.00 95.94 304 PRO A C 1
ATOM 2411 O O . PRO A 1 304 ? -17.820 -6.608 13.064 1.00 95.94 304 PRO A O 1
ATOM 2414 N N . ALA A 1 305 ? -16.481 -7.857 14.299 1.00 95.50 305 ALA A N 1
ATOM 2415 C CA . ALA A 1 305 ? -16.388 -6.873 15.372 1.00 95.50 305 ALA A CA 1
ATOM 2416 C C . ALA A 1 305 ? -15.674 -5.582 14.934 1.00 95.50 305 ALA A C 1
ATOM 2418 O O . ALA A 1 305 ? -16.028 -4.498 15.400 1.00 95.50 305 ALA A O 1
ATOM 2419 N N . SER A 1 306 ? -14.723 -5.684 14.002 1.00 96.31 306 SER A N 1
ATOM 2420 C CA . SER A 1 306 ? -14.098 -4.534 13.346 1.00 96.31 306 SER A CA 1
ATOM 2421 C C . SER A 1 306 ? -13.791 -4.816 11.880 1.00 96.31 306 SER A C 1
ATOM 2423 O O . SER A 1 306 ? -13.465 -5.946 11.507 1.00 96.31 306 SER A O 1
ATOM 2425 N N . VAL A 1 307 ? -13.832 -3.759 11.073 1.00 97.81 307 VAL A N 1
ATOM 2426 C CA . VAL A 1 307 ? -13.284 -3.734 9.715 1.00 97.81 307 VAL A CA 1
ATOM 2427 C C . VAL A 1 307 ? -12.197 -2.663 9.672 1.00 97.81 307 VAL A C 1
ATOM 2429 O O . VAL A 1 307 ? -12.449 -1.520 10.056 1.00 97.81 307 VAL A O 1
ATOM 2432 N N . THR A 1 308 ? -10.987 -3.009 9.249 1.00 98.38 308 THR A N 1
ATOM 2433 C CA . THR A 1 308 ? -9.851 -2.076 9.210 1.00 98.38 308 THR A CA 1
ATOM 2434 C C . THR A 1 308 ? -9.205 -2.085 7.837 1.00 98.38 308 THR A C 1
ATOM 2436 O O . THR A 1 308 ? -8.856 -3.153 7.351 1.00 98.38 308 THR A O 1
ATOM 2439 N N . VAL A 1 309 ? -9.002 -0.911 7.254 1.00 98.56 309 VAL A N 1
ATOM 2440 C CA . VAL A 1 309 ? -8.181 -0.699 6.062 1.00 98.56 309 VAL A CA 1
ATOM 2441 C C . VAL A 1 309 ? -6.816 -0.201 6.529 1.00 98.56 309 VAL A C 1
ATOM 2443 O O . VAL A 1 309 ? -6.742 0.820 7.209 1.00 98.56 309 VAL A O 1
ATOM 2446 N N . LEU A 1 310 ? -5.763 -0.954 6.238 1.00 98.00 310 LEU A N 1
ATOM 2447 C CA . LEU A 1 310 ? -4.368 -0.634 6.514 1.00 98.00 310 LEU A CA 1
ATOM 2448 C C . LEU A 1 310 ? -3.751 -0.016 5.262 1.00 98.00 310 LEU A C 1
ATOM 2450 O O . LEU A 1 310 ? -3.999 -0.530 4.173 1.00 98.00 310 LEU A O 1
ATOM 2454 N N . SER A 1 311 ? -2.959 1.046 5.415 1.00 95.31 311 SER A N 1
ATOM 2455 C CA . SER A 1 311 ? -2.229 1.631 4.285 1.00 95.31 311 SER A CA 1
ATOM 2456 C C . SER A 1 311 ? -0.929 2.351 4.645 1.00 95.31 311 SER A C 1
ATOM 2458 O O . SER A 1 311 ? -0.678 2.652 5.821 1.00 95.31 311 SER A O 1
ATOM 2460 N N . GLY A 1 312 ? -0.148 2.659 3.606 1.00 87.75 312 GLY A N 1
ATOM 2461 C CA . GLY A 1 312 ? 1.117 3.390 3.633 1.00 87.75 312 GLY A CA 1
ATOM 2462 C C . GLY A 1 312 ? 1.080 4.689 2.815 1.00 87.75 312 GLY A C 1
ATOM 2463 O O . GLY A 1 312 ? 0.099 5.436 2.915 1.00 87.75 312 GLY A O 1
ATOM 2464 N N . ASP A 1 313 ? 2.181 4.947 2.097 1.00 83.94 313 ASP A N 1
ATOM 2465 C CA . ASP A 1 313 ? 2.393 5.994 1.076 1.00 83.94 313 ASP A CA 1
ATOM 2466 C C . ASP A 1 313 ? 2.498 7.462 1.563 1.00 83.94 313 ASP A C 1
ATOM 2468 O O . ASP A 1 313 ? 3.520 8.120 1.424 1.00 83.94 313 ASP A O 1
ATOM 2472 N N . VAL A 1 314 ? 1.521 7.978 2.308 1.00 78.12 314 VAL A N 1
ATOM 2473 C CA . VAL A 1 314 ? 1.368 9.441 2.522 1.00 78.12 314 VAL A CA 1
ATOM 2474 C C . VAL A 1 314 ? 2.346 10.143 3.493 1.00 78.12 314 VAL A C 1
ATOM 2476 O O . VAL A 1 314 ? 2.059 11.236 3.996 1.00 78.12 314 VAL A O 1
ATOM 2479 N N . HIS A 1 315 ? 3.470 9.533 3.856 1.00 82.62 315 HIS A N 1
ATOM 2480 C CA . HIS A 1 315 ? 4.532 10.059 4.737 1.00 82.62 315 HIS A CA 1
ATOM 2481 C C . HIS A 1 315 ? 4.087 10.542 6.134 1.00 82.62 315 HIS A C 1
ATOM 2483 O O . HIS A 1 315 ? 4.796 11.273 6.839 1.00 82.62 315 HIS A O 1
ATOM 2489 N N . HIS A 1 316 ? 2.899 10.138 6.586 1.00 86.12 316 HIS A N 1
ATOM 2490 C CA . HIS A 1 316 ? 2.393 10.426 7.924 1.00 86.12 316 HIS A CA 1
ATOM 2491 C C . HIS A 1 316 ? 1.482 9.308 8.429 1.00 86.12 316 HIS A C 1
ATOM 2493 O O . HIS A 1 316 ? 0.966 8.497 7.669 1.00 86.12 316 HIS A O 1
ATOM 2499 N N . SER A 1 317 ? 1.292 9.246 9.746 1.00 92.69 317 SER A N 1
ATOM 2500 C CA . SER A 1 317 ? 0.440 8.241 10.387 1.00 92.69 317 SER A CA 1
ATOM 2501 C C . SER A 1 317 ? -0.818 8.865 10.977 1.00 92.69 317 SER A C 1
ATOM 2503 O O . SER A 1 317 ? -0.754 9.922 11.615 1.00 92.69 317 SER A O 1
ATOM 2505 N N . TYR A 1 318 ? -1.963 8.210 10.814 1.00 95.44 318 TYR A N 1
ATOM 2506 C CA . TYR A 1 318 ? -3.233 8.635 11.401 1.00 95.44 318 TYR A CA 1
ATOM 2507 C C . TYR A 1 318 ? -4.207 7.464 11.552 1.00 95.44 318 TYR A C 1
ATOM 2509 O O . TYR A 1 318 ? -4.046 6.398 10.963 1.00 95.44 318 TYR A O 1
ATOM 2517 N N . VAL A 1 319 ? -5.241 7.693 12.359 1.00 97.56 319 VAL A N 1
ATOM 2518 C CA . VAL A 1 319 ? -6.378 6.782 12.512 1.00 97.56 319 VAL A CA 1
ATOM 2519 C C . VAL A 1 319 ? -7.640 7.566 12.201 1.00 97.56 319 VAL A C 1
ATOM 2521 O O . VAL A 1 319 ? -7.852 8.631 12.789 1.00 97.56 319 VAL A O 1
ATOM 2524 N N . ALA A 1 320 ? -8.489 7.051 11.317 1.00 97.50 320 ALA A N 1
ATOM 2525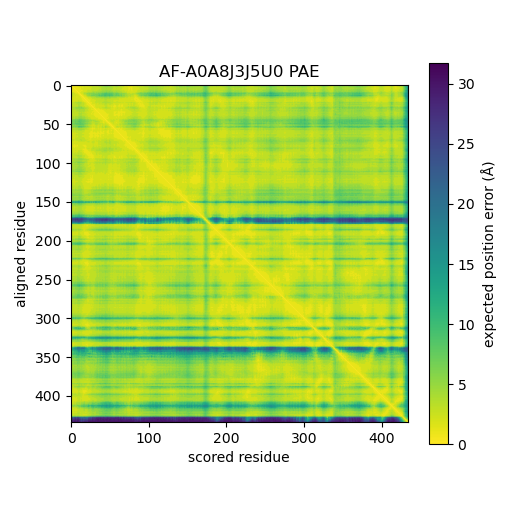 C CA . ALA A 1 320 ? -9.790 7.633 11.007 1.00 97.50 320 ALA A CA 1
ATOM 2526 C C . ALA A 1 320 ? -10.908 6.594 11.136 1.00 97.50 320 ALA A C 1
ATOM 2528 O O . ALA A 1 320 ? -10.710 5.408 10.874 1.00 97.50 320 ALA A O 1
ATOM 2529 N N . ALA A 1 321 ? -12.089 7.048 11.553 1.00 97.25 321 ALA A N 1
ATOM 2530 C CA . ALA A 1 321 ? -13.294 6.230 11.630 1.00 97.25 321 ALA A CA 1
ATOM 2531 C C . ALA A 1 321 ? -14.274 6.630 10.530 1.00 97.25 321 ALA A C 1
ATOM 2533 O O . ALA A 1 321 ? -14.597 7.816 10.389 1.00 97.25 321 ALA A O 1
ATOM 2534 N N . ALA A 1 322 ? -14.766 5.632 9.802 1.00 97.25 322 ALA A N 1
ATOM 2535 C CA . ALA A 1 322 ? -15.782 5.797 8.779 1.00 97.25 322 ALA A CA 1
ATOM 2536 C C . ALA A 1 322 ? -17.194 5.630 9.358 1.00 97.25 322 ALA A C 1
ATOM 2538 O O . ALA A 1 322 ? -17.475 4.728 10.155 1.00 97.25 322 ALA A O 1
ATOM 2539 N N . ASP A 1 323 ? -18.080 6.504 8.907 1.00 95.75 323 ASP A N 1
ATOM 2540 C CA . ASP A 1 323 ? -19.524 6.444 9.050 1.00 95.75 323 ASP A CA 1
ATOM 2541 C C . ASP A 1 323 ? -20.125 6.115 7.679 1.00 95.75 323 ASP A C 1
ATOM 2543 O O . ASP A 1 323 ? -20.054 6.910 6.736 1.00 95.75 323 ASP A O 1
ATOM 2547 N N . LEU A 1 324 ? -20.682 4.909 7.589 1.00 95.19 324 LEU A N 1
ATOM 2548 C CA . LEU A 1 324 ? -21.289 4.309 6.402 1.00 95.19 324 LEU A CA 1
ATOM 2549 C C . LEU A 1 324 ? -22.811 4.160 6.559 1.00 95.19 324 LEU A C 1
ATOM 2551 O O . LEU A 1 324 ? -23.431 3.350 5.871 1.00 95.19 324 LEU A O 1
ATOM 2555 N N . SER A 1 325 ? -23.418 4.884 7.505 1.00 83.31 325 SER A N 1
ATOM 2556 C CA . SER A 1 325 ? -24.856 4.832 7.795 1.00 83.31 325 SER A CA 1
ATOM 2557 C C . SER A 1 325 ? -25.729 5.031 6.539 1.00 83.31 325 SER A C 1
ATOM 2559 O O . SER A 1 325 ? -25.358 5.807 5.657 1.00 83.31 325 SER A O 1
ATOM 2561 N N . PRO A 1 326 ? -26.928 4.413 6.462 1.00 85.44 326 PRO A N 1
ATOM 2562 C CA . PRO A 1 326 ? -27.637 3.695 7.529 1.00 85.44 326 PRO A CA 1
ATOM 2563 C C . PRO A 1 326 ? -27.340 2.184 7.595 1.00 85.44 326 PRO A C 1
ATOM 2565 O O . PRO A 1 326 ? -27.014 1.549 6.598 1.00 85.44 326 PRO A O 1
ATOM 2568 N N . GLY A 1 327 ? -27.530 1.590 8.780 1.00 86.31 327 GLY A N 1
ATOM 2569 C CA . GLY A 1 327 ? -27.502 0.130 8.985 1.00 86.31 327 GLY A CA 1
ATOM 2570 C C . GLY A 1 327 ? -26.149 -0.467 9.386 1.00 86.31 327 GLY A C 1
ATOM 2571 O O . GLY A 1 327 ? -26.068 -1.668 9.626 1.00 86.31 327 GLY A O 1
ATOM 2572 N N . GLN A 1 328 ? -25.104 0.352 9.507 1.00 91.12 328 GLN A N 1
ATOM 2573 C CA . GLN A 1 328 ? -23.787 -0.073 9.977 1.00 91.12 328 GLN A CA 1
ATOM 2574 C C . GLN A 1 328 ? -23.861 -0.620 11.418 1.00 91.12 328 GLN A C 1
ATOM 2576 O O . GLN A 1 328 ? -24.206 0.107 12.351 1.00 91.12 328 GLN A O 1
ATOM 2581 N N . ARG A 1 329 ? -23.519 -1.901 11.608 1.00 92.38 329 ARG A N 1
ATOM 2582 C CA . ARG A 1 329 ? -23.465 -2.583 12.919 1.00 92.38 329 ARG A CA 1
ATOM 2583 C C . ARG A 1 329 ? -22.033 -2.723 13.441 1.00 92.38 329 ARG A C 1
ATOM 2585 O O . ARG A 1 329 ? -21.830 -2.758 14.652 1.00 92.38 329 ARG A O 1
ATOM 2592 N N . SER A 1 330 ? -21.058 -2.756 12.537 1.00 92.94 330 SER A N 1
ATOM 2593 C CA . SER A 1 330 ? -19.627 -2.847 12.844 1.00 92.94 330 SER A CA 1
ATOM 2594 C C . SER A 1 330 ? -18.898 -1.556 12.518 1.00 92.94 330 SER A C 1
ATOM 2596 O O . SER A 1 330 ? -19.213 -0.875 11.543 1.00 92.94 330 SER A O 1
ATOM 2598 N N . ARG A 1 331 ? -17.885 -1.209 13.309 1.00 94.00 331 ARG A N 1
ATOM 2599 C CA . ARG A 1 331 ? -17.071 -0.022 13.039 1.00 94.00 331 ARG A CA 1
ATOM 2600 C C . ARG A 1 331 ? -16.048 -0.307 11.935 1.00 94.00 331 ARG A C 1
ATOM 2602 O O . ARG A 1 331 ? -15.463 -1.390 11.899 1.00 94.00 331 ARG A O 1
ATOM 2609 N N . VAL A 1 332 ? -15.860 0.676 11.055 1.00 97.50 332 VAL A N 1
ATOM 2610 C CA . VAL A 1 332 ? -14.926 0.631 9.924 1.00 97.50 332 VAL A CA 1
ATOM 2611 C C . VAL A 1 332 ? -13.871 1.719 10.118 1.00 97.50 332 VAL A C 1
ATOM 2613 O O . VAL A 1 332 ? -14.220 2.860 10.430 1.00 97.50 332 VAL A O 1
ATOM 2616 N N . TYR A 1 333 ? -12.596 1.372 9.955 1.00 98.12 333 TYR A N 1
ATOM 2617 C CA . TYR A 1 333 ? -11.469 2.265 10.229 1.00 98.12 333 TYR A CA 1
ATOM 2618 C C . TYR A 1 333 ? -10.467 2.297 9.083 1.00 98.12 333 TYR A C 1
ATOM 2620 O O . TYR A 1 333 ? -10.218 1.268 8.466 1.00 98.12 333 TYR A O 1
ATOM 2628 N N . GLN A 1 334 ? -9.845 3.455 8.878 1.00 98.00 334 GLN A N 1
ATOM 2629 C CA . GLN A 1 334 ? -8.610 3.615 8.112 1.00 98.00 334 GLN A CA 1
ATOM 2630 C C . GLN A 1 334 ? -7.455 3.778 9.101 1.00 98.00 334 GLN A C 1
ATOM 2632 O O . GLN A 1 334 ? -7.501 4.664 9.964 1.00 98.00 334 GLN A O 1
ATOM 2637 N N . LEU A 1 335 ? -6.442 2.926 8.983 1.00 97.62 335 LEU A N 1
ATOM 2638 C CA . LEU A 1 335 ? -5.223 2.931 9.781 1.00 97.62 335 LEU A CA 1
ATOM 2639 C C . LEU A 1 335 ? -4.043 3.141 8.832 1.00 97.62 335 LEU A C 1
ATOM 2641 O O . LEU A 1 335 ? -3.681 2.239 8.083 1.00 97.62 335 LEU A O 1
ATOM 2645 N N . THR A 1 336 ? -3.443 4.323 8.864 1.00 95.06 336 THR A N 1
ATOM 2646 C CA . THR A 1 336 ? -2.313 4.649 7.987 1.00 95.06 336 THR A CA 1
ATOM 2647 C C . THR A 1 336 ? -1.043 4.789 8.810 1.00 95.06 336 THR A C 1
ATOM 2649 O O . THR A 1 336 ? -1.038 5.498 9.824 1.00 95.06 336 THR A O 1
ATOM 2652 N N . CYS A 1 337 ? 0.027 4.117 8.384 1.00 91.12 337 CYS A N 1
ATOM 2653 C CA . CYS A 1 337 ? 1.346 4.190 9.008 1.00 91.12 337 CYS A CA 1
ATOM 2654 C C . CYS A 1 337 ? 2.436 4.112 7.933 1.00 91.12 337 CYS A C 1
ATOM 2656 O O . CYS A 1 337 ? 2.689 3.043 7.400 1.00 91.12 337 CYS A O 1
ATOM 2658 N N . SER A 1 338 ? 3.043 5.255 7.605 1.00 72.94 338 SER A N 1
ATOM 2659 C CA . SER A 1 338 ? 3.872 5.406 6.397 1.00 72.94 338 SER A CA 1
ATOM 2660 C C . SER A 1 338 ? 5.359 5.796 6.590 1.00 72.94 338 SER A C 1
ATOM 2662 O O . SER A 1 338 ? 6.147 5.514 5.698 1.00 72.94 338 SER A O 1
ATOM 2664 N N . PRO A 1 33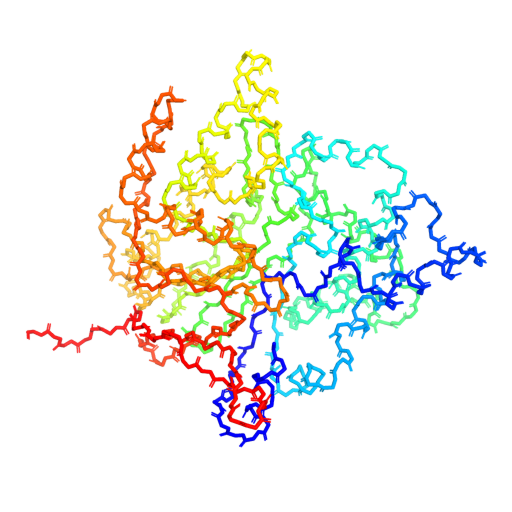9 ? 5.859 6.364 7.708 1.00 59.69 339 PRO A N 1
ATOM 2665 C CA . PRO A 1 339 ? 7.259 6.798 7.710 1.00 59.69 339 PRO A CA 1
ATOM 2666 C C . PRO A 1 339 ? 8.212 5.676 8.172 1.00 59.69 339 PRO A C 1
ATOM 2668 O O . PRO A 1 339 ? 8.402 5.450 9.372 1.00 59.69 339 PRO A O 1
ATOM 2671 N N . THR A 1 340 ? 8.847 4.982 7.226 1.00 56.78 340 THR A N 1
ATOM 2672 C CA . THR A 1 340 ? 10.045 4.145 7.461 1.00 56.78 340 THR A CA 1
ATOM 2673 C C . THR A 1 340 ? 11.329 4.821 6.974 1.00 56.78 340 THR A C 1
ATOM 2675 O O . THR A 1 340 ? 12.350 4.653 7.647 1.00 56.78 340 THR A O 1
ATOM 2678 N N . HIS A 1 341 ? 11.284 5.640 5.911 1.00 52.75 341 HIS A N 1
ATOM 2679 C CA . HIS A 1 341 ? 12.483 6.278 5.344 1.00 52.75 341 HIS A CA 1
ATOM 2680 C C . HIS A 1 341 ? 12.355 7.783 5.033 1.00 52.75 341 HIS A C 1
ATOM 2682 O O . HIS A 1 341 ? 13.298 8.523 5.319 1.00 52.75 341 HIS A O 1
ATOM 2688 N N . ASN A 1 342 ? 11.201 8.276 4.563 1.00 57.12 342 ASN A N 1
ATOM 2689 C CA . ASN A 1 342 ? 11.071 9.669 4.116 1.00 57.12 342 ASN A CA 1
ATOM 2690 C C . ASN A 1 342 ? 10.375 10.576 5.155 1.00 57.12 342 ASN A C 1
ATOM 2692 O O . ASN A 1 342 ? 9.236 10.341 5.567 1.00 57.12 342 ASN A O 1
ATOM 2696 N N . GLN A 1 343 ? 11.063 11.624 5.625 1.00 60.97 343 GLN A N 1
ATOM 2697 C CA . GLN A 1 343 ? 10.453 12.625 6.505 1.00 60.97 343 GLN A CA 1
ATOM 2698 C C . GLN A 1 343 ? 9.886 13.766 5.667 1.00 60.97 343 GLN A C 1
ATOM 2700 O O . GLN A 1 343 ? 10.644 14.551 5.106 1.00 60.97 343 GLN A O 1
ATOM 2705 N N . ALA A 1 344 ? 8.561 13.929 5.684 1.00 63.50 344 ALA A N 1
ATOM 2706 C CA . ALA A 1 344 ? 7.903 15.037 4.994 1.00 63.50 344 ALA A CA 1
ATOM 2707 C C . ALA A 1 344 ? 8.536 16.405 5.360 1.00 63.50 344 ALA A C 1
ATOM 2709 O O . ALA A 1 344 ? 8.747 16.670 6.552 1.00 63.50 344 ALA A O 1
ATOM 2710 N N . PRO A 1 345 ? 8.794 17.307 4.397 1.00 72.75 345 PRO A N 1
ATOM 2711 C CA . PRO A 1 345 ? 9.252 18.669 4.673 1.00 72.75 345 PRO A CA 1
ATOM 2712 C C . PRO A 1 345 ? 8.259 19.468 5.546 1.00 72.75 345 PRO A C 1
ATOM 2714 O O . PRO A 1 345 ? 7.060 19.165 5.557 1.00 72.75 345 PRO A O 1
ATOM 2717 N N . PRO A 1 346 ? 8.699 20.494 6.304 1.00 75.81 346 PRO A N 1
ATOM 2718 C CA . PRO A 1 346 ? 7.838 21.250 7.227 1.00 75.81 346 PRO A CA 1
ATOM 2719 C C . PRO A 1 346 ? 6.552 21.817 6.600 1.00 75.81 346 PRO A C 1
ATOM 2721 O O . PRO A 1 346 ? 5.481 21.753 7.212 1.00 75.81 346 PRO A O 1
ATOM 2724 N N . GLU A 1 347 ? 6.647 22.340 5.384 1.00 71.75 347 GLU A N 1
ATOM 2725 C CA . GLU A 1 347 ? 5.549 22.874 4.580 1.00 71.75 347 GLU A CA 1
ATOM 2726 C C . GLU A 1 347 ? 4.499 21.805 4.254 1.00 71.75 347 GLU A C 1
ATOM 2728 O O . GLU A 1 347 ? 3.301 22.032 4.445 1.00 71.75 347 GLU A O 1
ATOM 2733 N N . MET A 1 348 ? 4.939 20.602 3.885 1.00 75.31 348 MET A N 1
ATOM 2734 C CA . MET A 1 348 ? 4.064 19.463 3.616 1.00 75.31 348 MET A CA 1
ATOM 2735 C C . MET A 1 348 ? 3.357 19.002 4.903 1.00 75.31 348 MET A C 1
ATOM 2737 O O . MET A 1 348 ? 2.143 18.774 4.906 1.00 75.31 348 MET A O 1
ATOM 2741 N N . LYS A 1 349 ? 4.058 18.990 6.052 1.00 81.00 349 LYS A N 1
ATOM 2742 C CA . LYS A 1 349 ? 3.434 18.705 7.365 1.00 81.00 349 LYS A CA 1
ATOM 2743 C C . LYS A 1 349 ? 2.319 19.699 7.697 1.00 81.00 349 LYS A C 1
ATOM 2745 O O . LYS A 1 349 ? 1.303 19.320 8.292 1.00 81.00 349 LYS A O 1
ATOM 2750 N N . LEU A 1 350 ? 2.506 20.977 7.365 1.00 79.88 350 LEU A N 1
ATOM 2751 C CA . LEU A 1 350 ? 1.483 22.003 7.558 1.00 79.88 350 LEU A CA 1
ATOM 2752 C C . LEU A 1 350 ? 0.279 21.760 6.638 1.00 79.88 350 LEU A C 1
ATOM 2754 O O . LEU A 1 350 ? -0.851 21.777 7.129 1.00 79.88 350 LEU A O 1
ATOM 2758 N N . GLY A 1 351 ? 0.516 21.455 5.359 1.00 80.75 351 GLY A N 1
ATOM 2759 C CA . GLY A 1 351 ? -0.523 21.083 4.392 1.00 80.75 351 GLY A CA 1
ATOM 2760 C C . GLY A 1 351 ? -1.396 19.928 4.888 1.00 80.75 351 GLY A C 1
ATOM 2761 O O . GLY A 1 351 ? -2.614 20.082 5.008 1.00 80.75 351 GLY A O 1
ATOM 2762 N N . PHE A 1 352 ? -0.785 18.821 5.319 1.00 82.62 352 PHE A N 1
ATOM 2763 C CA . PHE A 1 352 ? -1.518 17.670 5.860 1.00 82.62 352 PHE A CA 1
ATOM 2764 C C . PHE A 1 352 ? -2.326 18.008 7.119 1.00 82.62 352 PHE A C 1
ATOM 2766 O O . PHE A 1 352 ? -3.465 17.562 7.275 1.00 82.62 352 PHE A O 1
ATOM 2773 N N . ARG A 1 353 ? -1.791 18.836 8.028 1.00 85.19 353 ARG A N 1
ATOM 2774 C CA . ARG A 1 353 ? -2.549 19.304 9.206 1.00 85.19 353 ARG A CA 1
ATOM 2775 C C . ARG A 1 353 ? -3.761 20.141 8.805 1.00 85.19 353 ARG A C 1
ATOM 2777 O O . ARG A 1 353 ? -4.842 19.940 9.363 1.00 85.19 353 ARG A O 1
ATOM 2784 N N . ILE A 1 354 ? -3.589 21.054 7.850 1.00 87.44 354 ILE A N 1
ATOM 2785 C CA . ILE A 1 354 ? -4.662 21.909 7.329 1.00 87.44 354 ILE A CA 1
ATOM 2786 C C . ILE A 1 354 ? -5.722 21.068 6.613 1.00 87.44 354 ILE A C 1
ATOM 2788 O O . ILE A 1 354 ? -6.911 21.348 6.785 1.00 87.44 354 ILE A O 1
ATOM 2792 N N . GLY A 1 355 ? -5.326 20.010 5.900 1.00 88.25 355 GLY A N 1
ATOM 2793 C CA . GLY A 1 355 ? -6.234 19.114 5.178 1.00 88.25 355 GLY A CA 1
ATOM 2794 C C . GLY A 1 355 ? -7.281 18.429 6.065 1.00 88.25 355 GLY A C 1
ATOM 2795 O O . GLY A 1 355 ? -8.391 18.141 5.617 1.00 88.25 355 GLY A O 1
ATOM 2796 N N . TRP A 1 356 ? -6.976 18.242 7.354 1.00 91.69 356 TRP A N 1
ATOM 2797 C CA . TRP A 1 356 ? -7.914 17.721 8.358 1.00 91.69 356 TRP A CA 1
ATOM 2798 C C . TRP A 1 356 ? -8.830 18.790 8.978 1.00 91.69 356 TRP A C 1
ATOM 2800 O O . TRP A 1 356 ? -9.707 18.465 9.784 1.00 91.69 356 TRP A O 1
ATOM 2810 N N . SER A 1 357 ? -8.632 20.072 8.667 1.00 92.44 357 SER A N 1
ATOM 2811 C CA . SER A 1 357 ? -9.417 21.157 9.252 1.00 92.44 357 SER A CA 1
ATOM 2812 C C . SER A 1 357 ? -10.811 21.257 8.624 1.00 92.44 357 SER A C 1
ATOM 2814 O O . SER A 1 357 ? -11.007 21.094 7.420 1.00 92.44 357 SER A O 1
ATOM 2816 N N . ARG A 1 358 ? -11.807 21.618 9.442 1.00 92.25 358 ARG A N 1
ATOM 2817 C CA . ARG A 1 358 ? -13.192 21.810 8.970 1.00 92.25 358 ARG A CA 1
ATOM 2818 C C . ARG A 1 358 ? -13.322 22.968 7.977 1.00 92.25 358 ARG A C 1
ATOM 2820 O O . ARG A 1 358 ? -14.246 22.964 7.172 1.00 92.25 358 ARG A O 1
ATOM 2827 N N . ALA A 1 359 ? -12.449 23.972 8.069 1.00 93.81 359 ALA A N 1
ATOM 2828 C CA . ALA A 1 359 ? -12.447 25.114 7.161 1.00 93.81 359 ALA A CA 1
ATOM 2829 C C . ALA A 1 359 ? -11.927 24.711 5.775 1.00 93.81 359 ALA A C 1
ATOM 2831 O O . ALA A 1 359 ? -12.637 24.926 4.796 1.00 93.81 359 ALA A O 1
ATOM 2832 N N . ALA A 1 360 ? -10.765 24.049 5.706 1.00 93.62 360 ALA A N 1
ATOM 2833 C CA . ALA A 1 360 ? -10.220 23.539 4.448 1.00 93.62 360 ALA A CA 1
ATOM 2834 C C . ALA A 1 360 ? -11.183 22.550 3.781 1.00 93.62 360 ALA A C 1
ATOM 2836 O O . ALA A 1 360 ? -11.489 22.708 2.604 1.00 93.62 360 ALA A O 1
ATOM 2837 N N . ALA A 1 361 ? -11.760 21.620 4.552 1.00 93.50 361 ALA A N 1
ATOM 2838 C CA . ALA A 1 361 ? -12.750 20.674 4.038 1.00 93.50 361 ALA A CA 1
ATOM 2839 C C . ALA A 1 361 ? -13.980 21.375 3.428 1.00 93.50 361 ALA A C 1
ATOM 2841 O O . ALA A 1 361 ? -14.493 20.952 2.402 1.00 93.50 361 ALA A O 1
ATOM 2842 N N . ARG A 1 362 ? -14.461 22.485 4.010 1.00 95.00 362 ARG A N 1
ATOM 2843 C CA . ARG A 1 362 ? -15.584 23.250 3.430 1.00 95.00 362 ARG A CA 1
ATOM 2844 C C . ARG A 1 362 ? -15.210 23.955 2.128 1.00 95.00 362 ARG A C 1
ATOM 2846 O O . ARG A 1 362 ? -16.061 24.048 1.246 1.00 95.00 362 ARG A O 1
ATOM 2853 N N . ILE A 1 363 ? -13.987 24.477 2.035 1.00 96.06 363 ILE A N 1
ATOM 2854 C CA . ILE A 1 363 ? -13.482 25.139 0.826 1.00 96.06 363 ILE A CA 1
ATOM 2855 C C . ILE A 1 363 ? -13.343 24.109 -0.297 1.00 96.06 363 ILE A C 1
ATOM 2857 O O . ILE A 1 363 ? -13.920 24.303 -1.365 1.00 96.06 363 ILE A O 1
ATOM 2861 N N . ALA A 1 364 ? -12.668 22.990 -0.025 1.00 95.62 364 ALA A N 1
ATOM 2862 C CA . ALA A 1 364 ? -12.490 21.896 -0.975 1.00 95.62 364 ALA A CA 1
ATOM 2863 C C . ALA A 1 364 ? -13.836 21.306 -1.430 1.00 95.62 364 ALA A C 1
ATOM 2865 O O . ALA A 1 364 ? -14.092 21.231 -2.628 1.00 95.62 364 ALA A O 1
ATOM 2866 N N . ALA A 1 365 ? -14.772 21.050 -0.507 1.00 94.94 365 ALA A N 1
ATOM 2867 C CA . ALA A 1 365 ? -16.133 20.629 -0.853 1.00 94.94 365 ALA A CA 1
ATOM 2868 C C . ALA A 1 365 ? -16.879 21.653 -1.733 1.00 94.94 365 ALA A C 1
ATOM 2870 O O . ALA A 1 365 ? -17.748 21.291 -2.531 1.00 94.94 365 ALA A O 1
ATOM 2871 N N . GLY A 1 366 ? -16.579 22.947 -1.578 1.00 96.50 366 GLY A N 1
ATOM 2872 C CA . GLY A 1 366 ? -17.079 24.011 -2.447 1.00 96.50 366 GLY A CA 1
ATOM 2873 C C . GLY A 1 366 ? -16.531 23.895 -3.870 1.00 96.50 366 GLY A C 1
ATOM 2874 O O . GLY A 1 366 ? -17.309 23.969 -4.820 1.00 96.50 366 GLY A O 1
ATOM 2875 N N . ILE A 1 367 ? -15.226 23.649 -4.010 1.00 95.75 367 ILE A N 1
ATOM 2876 C CA . ILE A 1 367 ? -14.552 23.411 -5.297 1.00 95.75 367 ILE A CA 1
ATOM 2877 C C . ILE A 1 367 ? -15.119 22.157 -5.974 1.00 95.75 367 ILE A C 1
ATOM 2879 O O . ILE A 1 367 ? -15.575 22.240 -7.114 1.00 95.75 367 ILE A O 1
ATOM 2883 N N . ALA A 1 368 ? -15.206 21.036 -5.254 1.00 95.50 368 ALA A N 1
ATOM 2884 C CA . ALA A 1 368 ? -15.799 19.794 -5.752 1.00 95.50 368 ALA A CA 1
ATOM 2885 C C . ALA A 1 368 ? -17.244 20.009 -6.233 1.00 95.50 368 ALA A C 1
ATOM 2887 O O . ALA A 1 368 ? -17.626 19.597 -7.331 1.00 95.50 368 ALA A O 1
ATOM 2888 N N . ARG A 1 369 ? -18.051 20.763 -5.474 1.00 96.00 369 ARG A N 1
ATOM 2889 C CA . ARG A 1 369 ? -19.413 21.119 -5.895 1.00 96.00 369 ARG A CA 1
ATOM 2890 C C . ARG A 1 369 ? -19.435 21.967 -7.167 1.00 96.00 369 ARG A C 1
ATOM 2892 O O . ARG A 1 369 ? -20.303 21.743 -8.010 1.00 96.00 369 ARG A O 1
ATOM 2899 N N . LEU A 1 370 ? -18.527 22.933 -7.317 1.00 95.88 370 LEU A N 1
ATOM 2900 C CA . LEU A 1 370 ? -18.413 23.738 -8.540 1.00 95.88 370 LEU A CA 1
ATOM 2901 C C . LEU A 1 370 ? -18.023 22.873 -9.748 1.00 95.88 370 LEU A C 1
ATOM 2903 O O . LEU A 1 370 ? -18.573 23.068 -10.832 1.00 95.88 370 LEU A O 1
ATOM 2907 N N . ALA A 1 371 ? -17.179 21.859 -9.539 1.00 94.31 371 ALA A N 1
ATOM 2908 C CA . ALA A 1 371 ? -16.866 20.817 -10.520 1.00 94.31 371 ALA A CA 1
ATOM 2909 C C . ALA A 1 371 ? -18.022 19.815 -10.754 1.00 94.31 371 ALA A C 1
ATOM 2911 O O . ALA A 1 371 ? -17.913 18.926 -11.596 1.00 94.31 371 ALA A O 1
ATOM 2912 N N . ARG A 1 372 ? -19.167 19.989 -10.071 1.00 95.00 372 ARG A N 1
ATOM 2913 C CA . ARG A 1 372 ? -20.366 19.127 -10.124 1.00 95.00 372 ARG A CA 1
ATOM 2914 C C . ARG A 1 372 ? -20.126 17.704 -9.621 1.00 95.00 372 ARG A C 1
ATOM 2916 O O . ARG A 1 372 ? -20.802 16.771 -10.053 1.00 95.00 372 ARG A O 1
ATOM 2923 N N . VAL A 1 373 ? -19.197 17.550 -8.689 1.00 95.00 373 VAL A N 1
ATOM 2924 C CA . VAL A 1 373 ? -18.934 16.290 -8.000 1.00 95.00 373 VAL A CA 1
ATOM 2925 C C . VAL A 1 373 ? -19.982 16.089 -6.891 1.00 95.00 373 VAL A C 1
ATOM 2927 O O . VAL A 1 373 ? -20.194 16.994 -6.072 1.00 95.00 373 VAL A O 1
ATOM 2930 N N . PRO A 1 374 ? -20.688 14.941 -6.853 1.00 92.44 374 PRO A N 1
ATOM 2931 C CA . PRO A 1 374 ? -21.570 14.595 -5.742 1.00 92.44 374 PRO A CA 1
ATOM 2932 C C . PRO A 1 374 ? -20.783 14.410 -4.443 1.00 92.44 374 PRO A C 1
ATOM 2934 O O . PRO A 1 374 ? -19.618 14.032 -4.461 1.00 92.44 374 PRO A O 1
ATOM 2937 N N . ARG A 1 375 ? -21.435 14.629 -3.298 1.00 92.31 375 ARG A N 1
ATOM 2938 C CA . ARG A 1 375 ? -20.803 14.350 -2.001 1.00 92.31 375 ARG A CA 1
ATOM 2939 C C . ARG A 1 375 ? -20.485 12.854 -1.868 1.00 92.31 375 ARG A C 1
ATOM 2941 O O . ARG A 1 375 ? -21.343 12.068 -2.272 1.00 92.31 375 ARG A O 1
ATOM 2948 N N . PRO A 1 376 ? -19.354 12.492 -1.236 1.00 94.00 376 PRO A N 1
ATOM 2949 C CA . PRO A 1 376 ? -19.013 11.098 -0.997 1.00 94.00 376 PRO A CA 1
ATOM 2950 C C . PRO A 1 376 ? -20.071 10.412 -0.128 1.00 94.00 376 PRO A C 1
ATOM 2952 O O . PRO A 1 376 ? -20.621 11.029 0.798 1.00 94.00 376 PRO A O 1
ATOM 2955 N N . GLY A 1 377 ? -20.362 9.145 -0.427 1.00 92.56 377 GLY A N 1
ATOM 2956 C CA . GLY A 1 377 ? -21.218 8.294 0.397 1.00 92.56 377 GLY A CA 1
ATOM 2957 C C . GLY A 1 377 ? -20.618 8.080 1.792 1.00 92.56 377 GLY A C 1
ATOM 2958 O O . GLY A 1 377 ? -21.244 8.471 2.785 1.00 92.56 377 GLY A O 1
ATOM 2959 N N . PRO A 1 378 ? -19.397 7.520 1.890 1.00 95.56 378 PRO A N 1
ATOM 2960 C CA . PRO A 1 378 ? -18.643 7.455 3.135 1.00 95.56 378 PRO A CA 1
ATOM 2961 C C . PRO A 1 378 ? -18.388 8.843 3.725 1.00 95.56 378 PRO A C 1
ATOM 2963 O O . PRO A 1 378 ? -17.939 9.764 3.044 1.00 95.56 378 PRO A O 1
ATOM 2966 N N . ARG A 1 379 ? -18.609 8.988 5.031 1.00 95.62 379 ARG A N 1
ATOM 2967 C CA . ARG A 1 379 ? -18.115 10.132 5.809 1.00 95.62 379 ARG A CA 1
ATOM 2968 C C . ARG A 1 379 ? -17.094 9.638 6.805 1.00 95.62 379 ARG A C 1
ATOM 2970 O O . ARG A 1 379 ? -17.210 8.526 7.298 1.00 95.62 379 ARG A O 1
ATOM 2977 N N . TRP A 1 380 ? -16.115 10.455 7.159 1.00 97.19 380 TRP A N 1
ATOM 2978 C CA . TRP A 1 380 ? -15.125 10.038 8.143 1.00 97.19 380 TRP A CA 1
ATOM 2979 C C . TRP A 1 380 ? -14.575 11.210 8.935 1.00 97.19 380 TRP A C 1
ATOM 2981 O O . TRP A 1 380 ? -14.695 12.380 8.564 1.00 97.19 380 TRP A O 1
ATOM 2991 N N . HIS A 1 381 ? -13.996 10.877 10.080 1.00 95.38 381 HIS A N 1
ATOM 2992 C CA . HIS A 1 381 ? -13.315 11.827 10.940 1.00 95.38 381 HIS A CA 1
ATOM 2993 C C . HIS A 1 381 ? -12.080 11.181 11.552 1.00 95.38 381 HIS A C 1
ATOM 2995 O O . HIS A 1 381 ? -12.017 9.972 11.780 1.00 95.38 381 HIS A O 1
ATOM 3001 N N . LYS A 1 382 ? -11.089 12.020 11.828 1.00 96.12 382 LYS A N 1
ATOM 3002 C CA . LYS A 1 382 ? -9.832 11.605 12.434 1.00 96.12 382 LYS A CA 1
ATOM 3003 C C . LYS A 1 382 ? -10.014 11.318 13.924 1.00 96.12 382 LYS A C 1
ATOM 3005 O O . LYS A 1 382 ? -10.578 12.141 14.643 1.00 96.12 382 LYS A O 1
ATOM 3010 N N . LEU A 1 383 ? -9.481 10.188 14.374 1.00 96.06 383 LEU A N 1
ATOM 3011 C CA . LEU A 1 383 ? -9.381 9.793 15.780 1.00 96.06 383 LEU A CA 1
ATOM 3012 C C . LEU A 1 383 ? -8.003 10.110 16.374 1.00 96.06 383 LEU A C 1
ATOM 3014 O O . LEU A 1 383 ? -7.922 10.521 17.527 1.00 96.06 383 LEU A O 1
ATOM 3018 N N . ALA A 1 384 ? -6.927 9.944 15.599 1.00 95.62 384 ALA A N 1
ATOM 3019 C CA . ALA A 1 384 ? -5.557 10.215 16.042 1.00 95.62 384 ALA A CA 1
ATOM 3020 C C . ALA A 1 384 ? -4.675 10.734 14.892 1.00 95.62 384 ALA A C 1
ATOM 3022 O O . ALA A 1 384 ? -4.925 10.425 13.727 1.00 95.62 384 ALA A O 1
ATOM 3023 N N . GLY A 1 385 ? -3.638 11.510 15.227 1.00 93.00 385 GLY A N 1
ATOM 3024 C CA . GLY A 1 385 ? -2.680 12.084 14.272 1.00 93.00 385 GLY A CA 1
ATOM 3025 C C . GLY A 1 385 ? -3.090 13.444 13.673 1.00 93.00 385 GLY A C 1
ATOM 3026 O O . GLY A 1 385 ? -3.975 14.131 14.200 1.00 93.00 385 GLY A O 1
ATOM 3027 N N . PRO A 1 386 ? -2.474 13.882 12.558 1.00 92.31 386 PRO A N 1
ATOM 3028 C CA . PRO A 1 386 ? -1.373 13.214 11.870 1.00 92.31 386 PRO A CA 1
ATOM 3029 C C . PRO A 1 386 ? -0.083 13.242 12.702 1.00 92.31 386 PRO A C 1
ATOM 3031 O O . PRO A 1 386 ? 0.225 14.244 13.354 1.00 92.31 386 PRO A O 1
ATOM 3034 N N . TYR A 1 387 ? 0.665 12.144 12.663 1.00 91.19 387 TYR A N 1
ATOM 3035 C CA . TYR A 1 387 ? 2.011 12.017 13.219 1.00 91.19 387 TYR A CA 1
ATOM 3036 C C . TYR A 1 387 ? 3.022 11.925 12.074 1.00 91.19 387 TYR A C 1
ATOM 3038 O O . TYR A 1 387 ? 2.770 11.232 11.097 1.00 91.19 387 TYR A O 1
ATOM 3046 N N . PHE A 1 388 ? 4.162 12.605 12.199 1.00 87.25 388 PHE A N 1
ATOM 3047 C CA . PHE A 1 388 ? 5.148 12.766 11.114 1.00 87.25 388 PHE A CA 1
ATOM 3048 C C . PHE A 1 388 ? 6.523 12.168 11.446 1.00 87.25 388 PHE A C 1
ATOM 3050 O O . PHE A 1 388 ? 7.509 12.482 10.789 1.00 87.25 388 PHE A O 1
ATOM 3057 N N . SER A 1 389 ? 6.624 11.421 12.544 1.00 82.81 389 SER A N 1
ATOM 3058 C CA . SER A 1 389 ? 7.840 10.707 12.940 1.00 82.81 389 SER A CA 1
ATOM 3059 C C . SER A 1 389 ? 7.801 9.294 12.388 1.00 82.81 389 SER A C 1
ATOM 3061 O O . SER A 1 389 ? 6.712 8.720 12.377 1.00 82.81 389 SER A O 1
ATOM 3063 N N . ASN A 1 390 ? 8.965 8.712 12.082 1.00 86.38 390 ASN A N 1
ATOM 3064 C CA . ASN A 1 390 ? 9.065 7.298 11.721 1.00 86.38 390 ASN A CA 1
ATOM 3065 C C . ASN A 1 390 ? 8.322 6.425 12.729 1.00 86.38 390 ASN A C 1
ATOM 3067 O O . ASN A 1 390 ? 8.529 6.596 13.937 1.00 86.38 390 ASN A O 1
ATOM 3071 N N . ALA A 1 391 ? 7.450 5.543 12.245 1.00 89.50 391 ALA A N 1
ATOM 3072 C CA . ALA A 1 391 ? 6.481 4.850 13.079 1.00 89.50 39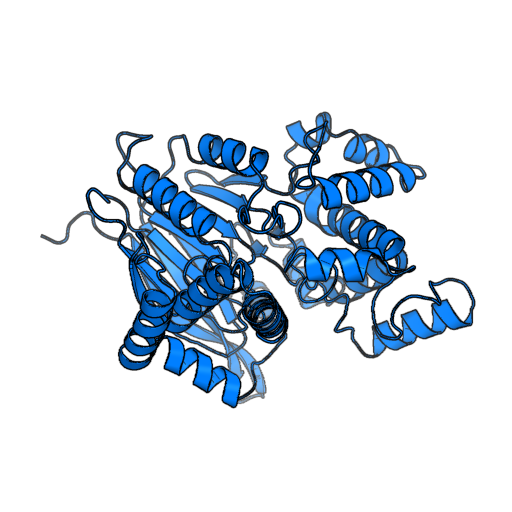1 ALA A CA 1
ATOM 3073 C C . ALA A 1 391 ? 6.245 3.404 12.640 1.00 89.50 391 ALA A C 1
ATOM 3075 O O . ALA A 1 391 ? 6.443 3.042 11.486 1.00 89.50 391 ALA A O 1
ATOM 3076 N N . VAL A 1 392 ? 5.801 2.594 13.596 1.00 91.94 392 VAL A N 1
ATOM 3077 C CA . VAL A 1 392 ? 5.283 1.243 13.394 1.00 91.94 392 VAL A CA 1
ATOM 3078 C C . VAL A 1 392 ? 3.861 1.201 13.943 1.00 91.94 392 VAL A C 1
ATOM 3080 O O . VAL A 1 392 ? 3.603 1.630 15.072 1.00 91.94 392 VAL A O 1
ATOM 3083 N N . GLY A 1 393 ? 2.935 0.688 13.138 1.00 94.06 393 GLY A N 1
ATOM 3084 C CA . GLY A 1 393 ? 1.567 0.401 13.548 1.00 94.06 393 GLY A CA 1
ATOM 3085 C C . GLY A 1 393 ? 1.433 -1.049 13.998 1.00 94.06 393 GLY A C 1
ATOM 3086 O O . GLY A 1 393 ? 1.787 -1.962 13.265 1.00 94.06 393 GLY A O 1
ATOM 3087 N N . THR A 1 394 ? 0.908 -1.276 15.199 1.00 95.56 394 THR A N 1
ATOM 3088 C CA . THR A 1 394 ? 0.537 -2.611 15.688 1.00 95.56 394 THR A CA 1
ATOM 3089 C C . THR A 1 394 ? -0.982 -2.695 15.800 1.00 95.56 394 THR A C 1
ATOM 3091 O O . THR A 1 394 ? -1.583 -1.985 16.610 1.00 95.56 394 THR A O 1
ATOM 3094 N N . LEU A 1 395 ? -1.607 -3.557 14.996 1.00 96.88 395 LEU A N 1
ATOM 3095 C CA . LEU A 1 395 ? -3.017 -3.919 15.134 1.00 96.88 395 LEU A CA 1
ATOM 3096 C C . LEU A 1 395 ? -3.116 -5.178 15.996 1.00 96.88 395 LEU A C 1
ATOM 3098 O O . LEU A 1 395 ? -2.672 -6.248 15.597 1.00 96.88 395 LEU A O 1
ATOM 3102 N N . GLU A 1 396 ? -3.716 -5.054 17.172 1.00 96.06 396 GLU A N 1
ATOM 3103 C CA . GLU A 1 396 ? -3.934 -6.183 18.067 1.00 96.06 396 GLU A CA 1
ATOM 3104 C C . GLU A 1 396 ? -5.400 -6.598 18.049 1.00 96.06 396 GLU A C 1
ATOM 3106 O O . GLU A 1 396 ? -6.298 -5.802 18.349 1.00 96.06 396 GLU A O 1
ATOM 3111 N N . LEU A 1 397 ? -5.619 -7.873 17.738 1.00 95.50 397 LEU A N 1
ATOM 3112 C CA . LEU A 1 397 ? -6.929 -8.498 17.630 1.00 95.50 397 LEU A CA 1
ATOM 3113 C C . LEU A 1 397 ? -6.997 -9.647 18.635 1.00 95.50 397 LEU A C 1
ATOM 3115 O O . LEU A 1 397 ? -6.155 -10.542 18.627 1.00 95.50 397 LEU A O 1
ATOM 3119 N N . ARG A 1 398 ? -7.977 -9.612 19.539 1.00 93.00 398 ARG A N 1
ATOM 3120 C CA . ARG A 1 398 ? -8.173 -10.649 20.562 1.00 93.00 398 ARG A CA 1
ATOM 3121 C C . ARG A 1 398 ? -9.644 -11.004 20.657 1.00 93.00 398 ARG A C 1
ATOM 3123 O O . ARG A 1 398 ? -10.444 -10.201 21.136 1.00 93.00 398 ARG A O 1
ATOM 3130 N N . ALA A 1 399 ? -9.986 -12.222 20.240 1.00 92.62 399 ALA A N 1
ATOM 3131 C CA . ALA A 1 399 ? -11.367 -12.661 20.061 1.00 92.62 399 ALA A CA 1
ATOM 3132 C C . ALA A 1 399 ? -12.148 -11.670 19.183 1.00 92.62 399 ALA A C 1
ATOM 3134 O O . ALA A 1 399 ? -11.940 -11.643 17.980 1.00 92.62 399 ALA A O 1
ATOM 3135 N N . ARG A 1 400 ? -13.004 -10.839 19.786 1.00 94.06 400 ARG A N 1
ATOM 3136 C CA . ARG A 1 400 ? -13.791 -9.797 19.106 1.00 94.06 400 ARG A CA 1
ATOM 3137 C C . ARG A 1 400 ? -13.406 -8.374 19.528 1.00 94.06 400 ARG A C 1
ATOM 3139 O O . ARG A 1 400 ? -14.138 -7.428 19.244 1.00 94.06 400 ARG A O 1
ATOM 3146 N N . ALA A 1 401 ? -12.294 -8.208 20.239 1.00 94.75 401 ALA A N 1
ATOM 3147 C CA . ALA A 1 401 ? -11.749 -6.912 20.619 1.00 94.75 401 ALA A CA 1
ATOM 3148 C C . ALA A 1 401 ? -10.608 -6.515 19.678 1.00 94.75 401 ALA A C 1
ATOM 3150 O O . ALA A 1 401 ? -9.756 -7.339 19.349 1.00 94.75 401 ALA A O 1
ATOM 3151 N N . ALA A 1 402 ? -10.573 -5.241 19.290 1.00 96.00 402 ALA A N 1
ATOM 3152 C CA . ALA A 1 402 ? -9.537 -4.695 18.417 1.00 96.00 402 ALA A CA 1
ATOM 3153 C C . ALA A 1 402 ? -8.971 -3.391 18.985 1.00 96.00 402 ALA A C 1
ATOM 3155 O O . ALA A 1 402 ? -9.726 -2.515 19.429 1.00 96.00 402 ALA A O 1
ATOM 3156 N N . ARG A 1 403 ? -7.648 -3.233 18.927 1.00 96.44 403 ARG A N 1
ATOM 3157 C CA . ARG A 1 403 ? -6.950 -1.978 19.238 1.00 96.44 403 ARG A CA 1
ATOM 3158 C C . ARG A 1 403 ? -5.803 -1.750 18.265 1.00 96.44 403 ARG A C 1
ATOM 3160 O O . ARG A 1 403 ? -5.161 -2.704 17.843 1.00 96.44 403 ARG A O 1
ATOM 3167 N N . VAL A 1 404 ? -5.514 -0.492 17.964 1.00 96.81 404 VAL A N 1
ATOM 3168 C CA . VAL A 1 404 ? -4.300 -0.105 17.239 1.00 96.81 404 VAL A CA 1
ATOM 3169 C C . VAL A 1 404 ? -3.385 0.692 18.154 1.00 96.81 404 VAL A C 1
ATOM 3171 O O . VAL A 1 404 ? -3.845 1.556 18.908 1.00 96.81 404 VAL A O 1
ATOM 3174 N N . ARG A 1 405 ? -2.088 0.409 18.077 1.00 95.50 405 ARG A N 1
ATOM 3175 C CA . ARG A 1 405 ? -1.023 1.206 18.679 1.00 95.50 405 ARG A CA 1
ATOM 3176 C C . ARG A 1 405 ? -0.136 1.755 17.570 1.00 95.50 405 ARG A C 1
ATOM 3178 O O . ARG A 1 405 ? 0.229 1.025 16.656 1.00 95.50 405 ARG A O 1
ATOM 3185 N N . LEU A 1 406 ? 0.177 3.039 17.648 1.00 94.56 406 LEU A N 1
ATOM 3186 C CA . LEU A 1 406 ? 1.185 3.678 16.813 1.00 94.56 406 LEU A CA 1
ATOM 3187 C C . LEU A 1 406 ? 2.373 3.996 17.708 1.00 94.56 406 LEU A C 1
ATOM 3189 O O . LEU A 1 406 ? 2.221 4.740 18.682 1.00 94.56 406 LEU A O 1
ATOM 3193 N N . ASP A 1 407 ? 3.536 3.455 17.376 1.00 93.00 407 ASP A N 1
ATOM 3194 C CA . ASP A 1 407 ? 4.784 3.698 18.089 1.00 93.00 407 ASP A CA 1
ATOM 3195 C C . ASP A 1 407 ? 5.770 4.393 17.155 1.00 93.00 407 ASP A C 1
ATOM 3197 O O . ASP A 1 407 ? 6.064 3.904 16.070 1.00 93.00 407 ASP A O 1
ATOM 3201 N N . GLY A 1 408 ? 6.270 5.547 17.574 1.00 90.69 408 GLY A N 1
ATOM 3202 C CA . GLY A 1 408 ? 7.277 6.318 16.867 1.00 90.69 408 GLY A CA 1
ATOM 3203 C C . GLY A 1 408 ? 8.688 5.960 17.314 1.00 90.69 408 GLY A C 1
ATOM 3204 O O . GLY A 1 408 ? 8.889 5.291 18.325 1.00 90.69 408 GLY A O 1
ATOM 3205 N N . THR A 1 409 ? 9.679 6.477 16.598 1.00 88.00 409 THR A N 1
ATOM 3206 C CA . THR A 1 409 ? 11.086 6.402 17.010 1.00 88.00 409 THR A CA 1
ATOM 3207 C C . THR A 1 409 ? 11.507 7.691 17.717 1.00 88.00 409 THR A C 1
ATOM 3209 O O . THR A 1 409 ? 11.248 8.791 17.226 1.00 88.00 409 THR A O 1
ATOM 3212 N N . ALA A 1 410 ? 12.172 7.567 18.863 1.00 87.00 410 ALA A N 1
ATOM 3213 C CA . ALA A 1 410 ? 12.828 8.662 19.579 1.00 87.00 410 ALA A CA 1
ATOM 3214 C C . ALA A 1 410 ? 14.270 8.267 19.939 1.00 87.00 410 ALA A C 1
ATOM 3216 O O . ALA A 1 410 ? 14.660 7.119 19.749 1.00 87.00 410 ALA A O 1
ATOM 3217 N N . ARG A 1 411 ? 15.065 9.206 20.458 1.00 87.62 411 ARG A N 1
ATOM 3218 C CA . ARG A 1 411 ? 16.366 8.912 21.076 1.00 87.62 411 ARG A CA 1
ATOM 3219 C C . ARG A 1 411 ? 16.256 9.090 22.587 1.00 87.62 411 ARG A C 1
ATOM 3221 O O . ARG A 1 411 ? 15.597 10.031 23.026 1.00 87.62 411 ARG A O 1
ATOM 3228 N N . ASP A 1 412 ? 16.853 8.181 23.347 1.00 87.25 412 ASP A N 1
ATOM 3229 C CA . ASP A 1 412 ? 17.009 8.333 24.796 1.00 87.25 412 ASP A CA 1
ATOM 3230 C C . ASP A 1 412 ? 18.173 9.281 25.150 1.00 87.25 412 ASP A C 1
ATOM 3232 O O . ASP A 1 412 ? 18.835 9.827 24.262 1.00 87.25 412 ASP A O 1
ATOM 3236 N N . ASP A 1 413 ? 18.437 9.467 26.446 1.00 88.00 413 ASP A N 1
ATOM 3237 C CA . ASP A 1 413 ? 19.494 10.358 26.953 1.00 88.00 413 ASP A CA 1
ATOM 3238 C C . ASP A 1 413 ? 20.909 9.941 26.507 1.00 88.00 413 ASP A C 1
ATOM 3240 O O . ASP A 1 413 ? 21.832 10.754 26.510 1.00 88.00 413 ASP A O 1
ATOM 3244 N N . THR A 1 414 ? 21.088 8.683 26.088 1.00 87.12 414 THR A N 1
ATOM 3245 C CA . THR A 1 414 ? 22.353 8.158 25.545 1.00 87.12 414 THR A CA 1
ATOM 3246 C C . THR A 1 414 ? 22.454 8.315 24.026 1.00 87.12 414 THR A C 1
ATOM 3248 O O . THR A 1 414 ? 23.456 7.940 23.420 1.00 87.12 414 THR A O 1
ATOM 3251 N N . GLY A 1 415 ? 21.413 8.861 23.391 1.00 85.38 415 GLY A N 1
ATOM 3252 C CA . GLY A 1 415 ? 21.294 8.959 21.943 1.00 85.38 415 GLY A CA 1
ATOM 3253 C C . GLY A 1 415 ? 20.843 7.659 21.272 1.00 85.38 415 GLY A C 1
ATOM 3254 O O . GLY A 1 415 ? 20.771 7.621 20.039 1.00 85.38 415 GLY A O 1
ATOM 3255 N N . THR A 1 416 ? 20.512 6.613 22.032 1.00 86.81 416 THR A N 1
ATOM 3256 C CA . THR A 1 416 ? 20.100 5.313 21.490 1.00 86.81 416 THR A CA 1
ATOM 3257 C C . THR A 1 416 ? 18.663 5.393 20.962 1.00 86.81 416 THR A C 1
ATOM 3259 O O . THR A 1 416 ? 17.787 5.912 21.658 1.00 86.81 416 THR A O 1
ATOM 3262 N N . PRO A 1 417 ? 18.374 4.891 19.743 1.00 88.31 417 PRO A N 1
ATOM 3263 C CA . PRO A 1 417 ? 17.009 4.832 19.232 1.00 88.31 417 PRO A CA 1
ATOM 3264 C C . PRO A 1 417 ? 16.118 3.912 20.075 1.00 88.31 417 PRO A C 1
ATOM 3266 O O . PRO A 1 417 ? 16.456 2.748 20.303 1.00 88.31 417 PRO A O 1
ATOM 3269 N N . VAL A 1 418 ? 14.956 4.416 20.488 1.00 91.19 418 VAL A N 1
ATOM 3270 C CA . VAL A 1 418 ? 13.950 3.697 21.280 1.00 91.19 418 VAL A CA 1
ATOM 3271 C C . VAL A 1 418 ? 12.547 3.898 20.709 1.00 91.19 418 VAL A C 1
ATOM 3273 O O . VAL A 1 418 ? 12.235 4.944 20.132 1.00 91.19 418 VAL A O 1
ATOM 3276 N N . MET A 1 419 ? 11.689 2.890 20.884 1.00 91.56 419 MET A N 1
ATOM 3277 C CA . MET A 1 419 ? 10.268 2.985 20.543 1.00 91.56 419 MET A CA 1
ATOM 3278 C C . MET A 1 419 ? 9.550 3.883 21.557 1.00 91.56 419 MET A C 1
ATOM 3280 O O . MET A 1 419 ? 9.719 3.719 22.767 1.00 91.56 419 MET A O 1
ATOM 3284 N N . ARG A 1 420 ? 8.724 4.814 21.076 1.00 91.19 420 ARG A N 1
ATOM 3285 C CA . ARG A 1 420 ? 7.920 5.722 21.899 1.00 91.19 420 ARG A CA 1
ATOM 3286 C C . ARG A 1 420 ? 6.453 5.680 21.464 1.00 91.19 420 ARG A C 1
ATOM 3288 O O . ARG A 1 420 ? 6.178 5.975 20.304 1.00 91.19 420 ARG A O 1
ATOM 3295 N N . PRO A 1 421 ? 5.499 5.433 22.376 1.00 93.06 421 PRO A N 1
ATOM 3296 C CA . PRO A 1 421 ? 4.082 5.466 22.029 1.00 93.06 421 PRO A CA 1
ATOM 3297 C C . PRO A 1 421 ? 3.656 6.840 21.490 1.00 93.06 421 PRO A C 1
ATOM 3299 O O . PRO A 1 421 ? 3.924 7.868 22.117 1.00 93.06 421 PRO A O 1
ATOM 3302 N N . LEU A 1 422 ? 2.976 6.855 20.342 1.00 93.38 422 LEU A N 1
ATOM 3303 C CA . LEU A 1 422 ? 2.360 8.046 19.737 1.00 93.38 422 LEU A CA 1
ATOM 3304 C C . LEU A 1 422 ? 0.849 8.074 19.970 1.00 93.38 422 LEU A C 1
ATOM 3306 O O . LEU A 1 422 ? 0.283 9.124 20.279 1.00 93.38 422 LEU A O 1
ATOM 3310 N N . ALA A 1 423 ? 0.198 6.923 19.802 1.00 94.69 423 ALA A N 1
ATOM 3311 C CA . ALA A 1 423 ? -1.239 6.766 19.972 1.00 94.69 423 ALA A CA 1
ATOM 3312 C C . ALA A 1 423 ? -1.596 5.331 20.349 1.00 94.69 423 ALA A C 1
ATOM 3314 O O . ALA A 1 423 ? -0.963 4.380 19.895 1.00 94.69 423 ALA A O 1
ATOM 3315 N N . GLN A 1 424 ? -2.679 5.179 21.104 1.00 95.38 424 GLN A N 1
ATOM 3316 C CA . GLN A 1 424 ? -3.359 3.904 21.276 1.00 95.38 424 GLN A CA 1
ATOM 3317 C C . GLN A 1 424 ? -4.859 4.150 21.155 1.00 95.38 424 GLN A C 1
ATOM 3319 O O . GLN A 1 424 ? -5.419 4.936 21.920 1.00 95.38 424 GLN A O 1
ATOM 3324 N N . VAL A 1 425 ? -5.505 3.508 20.184 1.00 95.56 425 VAL A N 1
ATOM 3325 C CA . VAL A 1 425 ? -6.921 3.729 19.870 1.00 95.56 425 VAL A CA 1
ATOM 3326 C C . VAL A 1 425 ? -7.669 2.396 19.941 1.00 95.56 425 VAL A C 1
ATOM 3328 O O . VAL A 1 425 ? -7.319 1.463 19.213 1.00 95.56 425 VAL A O 1
ATOM 3331 N N . PRO A 1 426 ? -8.700 2.266 20.794 1.00 94.06 426 PRO A N 1
ATOM 3332 C CA . PRO A 1 426 ? -9.595 1.118 20.741 1.00 94.06 426 PRO A CA 1
ATOM 3333 C C . PRO A 1 426 ? -10.460 1.198 19.473 1.00 94.06 426 PRO A C 1
ATOM 3335 O O . PRO A 1 426 ? -11.103 2.214 19.214 1.00 94.06 426 PRO A O 1
ATOM 3338 N N . LEU A 1 427 ? -10.477 0.124 18.685 1.00 90.50 427 LEU A N 1
ATOM 3339 C CA . LEU A 1 427 ? -11.232 0.023 17.428 1.00 90.50 427 LEU A CA 1
ATOM 3340 C C . LEU A 1 427 ? -12.510 -0.804 17.603 1.00 90.50 427 LEU A C 1
ATOM 3342 O O . LEU A 1 427 ? -13.499 -0.600 16.912 1.00 90.50 427 LEU A O 1
ATOM 3346 N N . ALA A 1 428 ? -12.541 -1.714 18.570 1.00 72.88 428 ALA A N 1
ATOM 3347 C CA . ALA A 1 428 ? -13.781 -2.359 18.970 1.00 72.88 428 ALA A CA 1
ATOM 3348 C C . ALA A 1 428 ? -13.714 -2.783 20.436 1.00 72.88 428 ALA A C 1
ATOM 3350 O O . ALA A 1 428 ? -13.017 -3.730 20.794 1.00 72.88 428 ALA A O 1
ATOM 3351 N N . TRP A 1 429 ? -14.481 -2.086 21.273 1.00 51.47 429 TRP A N 1
ATOM 3352 C CA . TRP A 1 429 ? -14.955 -2.570 22.565 1.00 51.47 429 TRP A CA 1
ATOM 3353 C C . TRP A 1 429 ? -16.380 -2.066 22.755 1.00 51.47 429 TRP A C 1
ATOM 3355 O O . TRP A 1 429 ? -16.547 -0.871 22.962 1.00 51.47 429 TRP A O 1
ATOM 3365 N N . ARG A 1 430 ? -17.387 -2.949 22.668 1.00 48.00 430 ARG A N 1
ATOM 3366 C CA . ARG A 1 430 ? -18.612 -2.9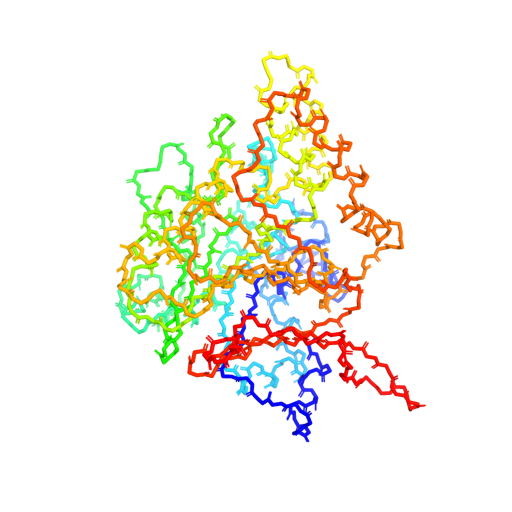10 23.492 1.00 48.00 430 ARG A CA 1
ATOM 3367 C C . ARG A 1 430 ? -19.348 -4.253 23.423 1.00 48.00 430 ARG A C 1
ATOM 3369 O O . ARG A 1 430 ? -20.133 -4.505 22.516 1.00 48.00 430 ARG A O 1
ATOM 3376 N N . SER A 1 431 ? -19.187 -5.047 24.473 1.00 37.88 431 SER A N 1
ATOM 3377 C CA . SER A 1 431 ? -20.294 -5.795 25.068 1.00 37.88 431 SER A CA 1
ATOM 3378 C C . SER A 1 431 ? -20.417 -5.315 26.517 1.00 37.88 431 SER A C 1
ATOM 3380 O O . SER A 1 431 ? -19.740 -5.851 27.387 1.00 37.88 431 SER A O 1
ATOM 3382 N N . GLY A 1 432 ? -21.208 -4.265 26.781 1.00 37.62 432 GLY A N 1
ATOM 3383 C CA . GLY A 1 432 ? -21.643 -3.990 28.162 1.00 37.62 432 GLY A CA 1
ATOM 3384 C C . GLY A 1 432 ? -21.511 -2.587 28.763 1.00 37.62 432 GLY A C 1
ATOM 3385 O O . GLY A 1 432 ? -21.688 -2.488 29.968 1.00 37.62 432 GLY A O 1
ATOM 3386 N N . GLU A 1 433 ? -21.286 -1.506 28.013 1.00 34.69 433 GLU A N 1
ATOM 3387 C CA . GLU A 1 433 ? -21.593 -0.170 28.566 1.00 34.69 433 GLU A CA 1
ATOM 3388 C C . GLU A 1 433 ? -23.091 0.113 28.382 1.00 34.69 433 GLU A C 1
ATOM 3390 O O . GLU A 1 433 ? -23.532 0.513 27.299 1.00 34.69 433 GLU A O 1
ATOM 3395 N N . ARG A 1 434 ? -23.846 -0.211 29.440 1.00 35.34 434 ARG A N 1
ATOM 3396 C CA . ARG A 1 434 ? -25.179 0.310 29.758 1.00 35.34 434 ARG A CA 1
ATOM 3397 C C . ARG A 1 434 ? -25.037 1.574 30.590 1.00 35.34 434 ARG A C 1
ATOM 3399 O O . ARG A 1 434 ? -24.131 1.577 31.452 1.00 35.34 434 ARG A O 1
#

Nearest PDB structures (foldseek):
  2yeq-assembly1_A  TM=6.089E-01  e=4.994E-10  Bacillus subtilis
  7tdz-assembly1_a  TM=7.034E-01  e=3.758E+00  Xenopus laevis
  4hi4-assembly1_B  TM=6.764E-01  e=5.574E+00  Pseudomonas aeruginosa
  4gn3-assembly1_B  TM=4.525E-01  e=9.250E+00  Pyrobaculum aerophilum

Secondary structure (DSSP, 8-state):
-HHHHHHHHTTSSPPPS-EEEES-SS-SSS--HHHHHHHHHHHHTTSS-SSS-TTS--SHHHHHHHHHHHHHSHHHHHHHHHS-EEEE--STTT-TTTTS-HHHHHHHHTSSSHHHHHHHHHHHHIIIIIHHHS-HHHHHH-HHHHHHHT-S--HHHHHHHHHHHHTTTSSS-SS------EEEEETTEEEEE--SSTT-B--TT--BSS-HHHHHHHHHHT-S--SEEEEE-SS-SS--HHHHHHHHHHHHHHT-SSHHHHHHHHHHHHHTT--SGGGSHHHHHHHHHHHHHHHHTSS-SS--SEEEEEE--SSSEEEEEEE--SS--SEEEEEE---SS----HHHHHHHHHHTSHHHHHHHHHHHHHTTPPPPS-EEEEEEEEE-S-EEEEEEEETTEEEEEEEEEEE-TTS-EEEEEEEEEEEE--S---

Sequence (434 aa):
MDTFARALAKGSAPTPDLMLLLGDQVYADEISADTRRYLRDRREHGDGPTDAPVDQAGDFEDYTRLYHESWTDPEIRWLLSTVPSAMIFDDHEIVDDWNTSAAWRERVRATTWWPRRIVGGLASYWVYQQLGNLTPDQLATDETARTVLTGGDASAALARLAVVGDRAADPPTPTAGPSWSYRIDLARTRVLVLDNRCGRVLTPGRRQMLSPTDWDWLAEQVRGDYDHLVLGASLPWLLPPAIHDLETADEKLADSPRSLVAAGAEWARQFADMEHWGAFRDSFERFGELLRDVSAGRYTPQPPASVTVLSGDVHHSYVAAADLSPGQRSRVYQLTCSPTHNQAPPEMKLGFRIGWSRAAARIAAGIARLARVPRPGPRWHKLAGPYFSNAVGTLELRARAARVRLDGTARDDTGTPVMRPLAQVPLAWRSGER

Foldseek 3Di:
DLQVLVCVVVVVDDADQEAEAFADLFAQQPDDPVLLVVQQVCVVVVNHDPQDDSRGQQAQVSLVVRCCVSCVPPSNVSSCVPHHYAYDYDARLQHPCFPLAPVVVVVLVPGPRNLRSLLNSQLNCCVRHQVSQDDPVRCVVDPLNVLVVVDDDSSVVSSVLSVQQQCQQPPPDPDRHDASWHWDDDPQEIETEHDQRSQWNRPQPQTASGHPVSVVVVLVSLADGGQEYEYEHAAWLDALLLLLLQLLLLLLQLNDPPPVSVVVSVVVCSVVVSRGVSVRQVNSQSVLVSVQCQQLQVRHPDRHQEYEYEYEDLLWWFKKWKDLDDRGNHTYIYTYAYDPDDQDDPVSQVVRVVSNDPVSSVVSNVSSVVSVHDDHSIDMHTPFDRGNAHWDWDWDDDRNWIKIWIWGWDADPVRDIHTHTRDIGTRGDDDDDD

Organism: NCBI:txid519421

Radius of gyration: 21.63 Å; Cα contacts (8 Å, |Δi|>4): 817; chains: 1; bounding box: 59×52×55 Å

Mean predicted aligned error: 4.92 Å